Protein 3VKW (pdb70)

CATH classification: 3.30.450.420 (+2 more: 3.40.50.300, 3.40.50.300)

Solvent-accessible surface area: 21209 Å² total; per-residue (Å²): 140,24,76,33,34,127,100,0,71,73,16,62,2,84,58,11,50,51,156,134,34,75,103,54,131,32,88,42,91,53,38,11,38,0,1,29,0,15,12,29,6,13,17,12,22,7,6,49,5,0,19,80,0,20,124,29,3,124,119,67,96,62,42,90,66,154,95,142,51,154,39,0,0,5,36,17,104,58,77,150,83,39,0,69,9,80,32,172,98,4,22,3,0,0,0,3,13,104,74,123,119,35,42,0,0,32,16,118,51,124,99,207,21,4,80,40,67,149,76,16,73,9,0,0,0,15,63,95,0,51,89,86,20,34,0,2,27,0,41,7,0,22,138,51,42,157,134,41,78,12,122,45,24,121,11,84,8,3,13,4,12,5,2,2,16,25,24,53,20,113,33,0,26,80,78,16,59,39,169,92,1,0,0,0,0,42,30,201,152,30,1,74,93,4,34,146,110,22,24,87,94,56,124,117,53,3,54,154,112,15,0,51,13,4,53,32,8,1,34,62,42,25,175,64,85,154,72,130,31,103,52,0,0,0,3,42,1,30,53,25,4,4,0,3,2,9,2,0,6,34,4,0,77,7,68,25,0,23,0,1,6,13,78,48,22,7,76,59,60,44,180,27,134,47,13,53,36,45,66,107,6,43,119,28,71,38,89,72,82,71,73,63,47,45,0,100,32,0,0,2,1,0,0,30,12,0,40,106,51,15,165,55,141,0,47,0,52,26,73,47,70,105,11,12,40,40,45,113,20,98,14,21,95,62,10,39,52,140,80,58,96,20,133,52,22,11,0,0,7,34,102,77,7,32,120,32,0,78,88,81,49,10,77,94,4,62,5,0,57,82,5,24,43,86,69,47,59,31,3,2,0,0,11,18,34,89,84,132,22,108,52,10,31,139,95,9,48,22,0,0,0,0,0,0,2,0,46,109,35,2,69,0,19,0,25,43,87,9,53,0,1,41,7,0,121,81,6,74,206,22,58,69,145,85,1,57,111,21,95,105

Foldseek 3Di:
DDQDLVVQAQAFLVVLADDLVLPDDDDDDLLFRLLLQQLVLLSLLSNVQSVVLLCQCPVDVDDADDDEDQKWKAFVVVRDTSHHHPDFDFQWWWWQFQVGTIGIHRWDFDDPTTDDDDRTGMTMGGNSRSDCLSVLLSSLSVVQDDVSTHDFDPAAEEEAAEAFQLCQLVVCLVPDDLVFAAEEEADPVVLVVSQCVSCVVVDRSDDCVRGHYLSVCRRCQPVDDQDAGAEYEYELQQQDRLSSVRVVCVSNNYNYYYYYDHPLADGHDSPRPSRDCDPSRSDRDGDYYHYRQEHAADALLLQVLVCVVDPDAHFYAAPHFAAEEEDEDQALVVDACPVDNFPWAEEEQDPVNQVSHVVRVDPNYYYLVVQQVAAIAEYEYEAHDADDDVQQASSHSSLSSQNRRHRHHYYYYYNDDHNSNVSRVVSVVPDSVSSVVRHD

Structure (mmCIF, N/CA/C/O backbone):
data_3VKW
#
_entry.id   3VKW
#
_cell.length_a   85.441
_cell.length_b   128.817
_cell.length_c   40.742
_cell.angle_alpha   90.00
_cell.angle_beta   90.00
_cell.angle_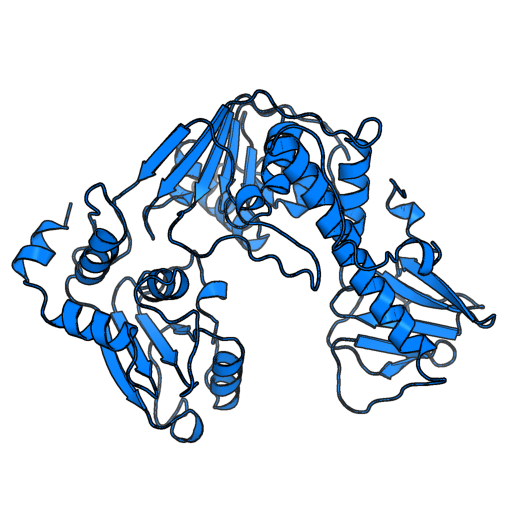gamma   90.00
#
_symmetry.space_group_name_H-M   'P 21 21 21'
#
loop_
_entity.id
_entity.type
_entity.pdbx_description
1 polymer 'Replicase large subunit'
2 non-polymer 'SULFATE ION'
3 water water
#
loop_
_atom_site.group_PDB
_atom_site.id
_atom_site.type_symbol
_atom_site.label_atom_id
_atom_site.label_alt_id
_atom_site.label_comp_id
_atom_site.label_asym_id
_atom_site.label_entity_id
_atom_site.label_seq_id
_atom_site.pdbx_PDB_ins_code
_atom_site.Cartn_x
_atom_site.Cartn_y
_atom_site.Cartn_z
_atom_site.occupancy
_atom_site.B_iso_or_equiv
_atom_site.auth_seq_id
_atom_site.auth_comp_id
_atom_site.auth_asym_id
_atom_site.auth_atom_id
_atom_site.pdbx_PDB_model_num
ATOM 1 N N . GLU A 1 7 ? 3.222 4.345 -4.399 1.00 43.64 672 GLU A N 1
ATOM 2 C CA . GLU A 1 7 ? 2.886 2.964 -3.948 1.00 43.77 672 GLU A CA 1
ATOM 3 C C . GLU A 1 7 ? 3.600 2.629 -2.636 1.00 43.62 672 GLU A C 1
ATOM 4 O O . GLU A 1 7 ? 4.656 3.189 -2.330 1.00 43.21 672 GLU A O 1
ATOM 10 N N . ILE A 1 8 ? 3.016 1.714 -1.865 1.00 42.70 673 ILE A N 1
ATOM 11 C CA . ILE A 1 8 ? 3.588 1.298 -0.587 1.00 41.86 673 ILE A CA 1
ATOM 12 C C . ILE A 1 8 ? 5.009 0.767 -0.761 1.00 41.08 673 ILE A C 1
ATOM 13 O O . ILE A 1 8 ? 5.270 -0.059 -1.639 1.00 40.64 673 ILE A O 1
ATOM 18 N N . GLU A 1 9 ? 5.923 1.239 0.083 1.00 40.36 674 GLU A N 1
ATOM 19 C CA . GLU A 1 9 ? 7.315 0.807 0.016 1.00 39.59 674 GLU A CA 1
ATOM 20 C C . GLU A 1 9 ? 7.853 0.290 1.349 1.00 38.53 674 GLU A C 1
ATOM 21 O O . GLU A 1 9 ? 9.059 0.318 1.602 1.00 37.10 674 GLU A O 1
ATOM 27 N N . SER A 1 10 ? 6.946 -0.183 2.198 1.00 37.71 675 SER A N 1
ATOM 28 C CA . SER A 1 10 ? 7.314 -0.737 3.495 1.00 37.12 675 SER A CA 1
ATOM 29 C C . SER A 1 10 ? 6.267 -1.781 3.854 1.00 35.71 675 SER A C 1
ATOM 30 O O . SER A 1 10 ? 5.072 -1.489 3.884 1.00 35.77 675 SER A O 1
ATOM 33 N N . LEU A 1 11 ? 6.725 -2.999 4.117 1.00 34.55 676 LEU A N 1
ATOM 34 C CA . LEU A 1 11 ? 5.842 -4.110 4.454 1.00 34.51 676 LEU A CA 1
ATOM 35 C C . LEU A 1 11 ? 4.795 -3.746 5.506 1.00 34.25 676 LEU A C 1
ATOM 36 O O . LEU A 1 11 ? 3.610 -4.021 5.331 1.00 34.41 676 LEU A O 1
ATOM 41 N N . GLU A 1 12 ? 5.236 -3.122 6.593 1.00 34.70 677 GLU A N 1
ATOM 42 C CA . GLU A 1 12 ? 4.336 -2.726 7.671 1.00 34.91 677 GLU A CA 1
ATOM 43 C C . GLU A 1 12 ? 3.194 -1.859 7.150 1.00 33.85 677 GLU A C 1
ATOM 44 O O . GLU A 1 12 ? 2.084 -1.892 7.681 1.00 34.10 677 GLU A O 1
ATOM 50 N N . GLN A 1 13 ? 3.466 -1.094 6.100 1.00 32.04 678 GLN A N 1
ATOM 51 C CA . GLN A 1 13 ? 2.462 -0.207 5.528 1.00 31.46 678 GLN A CA 1
ATOM 52 C C . GLN A 1 13 ? 1.311 -0.955 4.858 1.00 29.53 678 GLN A C 1
ATOM 53 O O . GLN A 1 13 ? 0.238 -0.392 4.649 1.00 29.90 678 GLN A O 1
ATOM 59 N N . PHE A 1 14 ? 1.530 -2.219 4.516 1.00 26.63 679 PHE A N 1
ATOM 60 C CA . PHE A 1 14 ? 0.478 -3.014 3.892 1.00 23.66 679 PHE A CA 1
ATOM 61 C C . PHE A 1 14 ? -0.609 -3.319 4.914 1.00 23.38 679 PHE A C 1
ATOM 62 O O . PHE A 1 14 ? -1.781 -3.468 4.563 1.00 23.21 679 PHE A O 1
ATOM 70 N N . HIS A 1 15 ? -0.216 -3.406 6.182 1.00 22.66 680 HIS A N 1
ATOM 71 C CA . HIS A 1 15 ? -1.167 -3.696 7.246 1.00 23.30 680 HIS A CA 1
ATOM 72 C C . HIS A 1 15 ? -2.209 -2.592 7.357 1.00 22.86 680 HIS A C 1
ATOM 73 O O . HIS A 1 15 ? -1.873 -1.413 7.485 1.00 21.44 680 HIS A O 1
ATOM 80 N N . MET A 1 16 ? -3.474 -2.994 7.309 1.00 21.89 681 MET A N 1
ATOM 81 C CA . MET A 1 16 ? -4.605 -2.081 7.389 1.00 22.72 681 MET A CA 1
ATOM 82 C C . MET A 1 16 ? -4.757 -1.163 6.187 1.00 22.43 681 MET A C 1
ATOM 83 O O . MET A 1 16 ? -5.512 -0.192 6.232 1.00 22.22 681 MET A O 1
ATOM 88 N N . ALA A 1 17 ? -4.040 -1.465 5.111 1.00 22.47 682 ALA A N 1
ATOM 89 C CA . ALA A 1 17 ? -4.160 -0.671 3.898 1.00 22.94 682 ALA A CA 1
ATOM 90 C C . ALA A 1 17 ? -5.531 -1.028 3.342 1.00 23.53 682 ALA A C 1
ATOM 91 O O . ALA A 1 17 ? -5.981 -2.163 3.490 1.00 23.08 682 ALA A O 1
ATOM 93 N N . THR A 1 18 ? -6.209 -0.071 2.722 1.00 23.24 683 THR A N 1
ATOM 94 C CA . THR A 1 18 ? -7.523 -0.360 2.167 1.00 22.58 683 THR A CA 1
ATOM 95 C C . THR A 1 18 ? -7.361 -1.382 1.052 1.00 21.17 683 THR A C 1
ATOM 96 O O . THR A 1 18 ? -6.450 -1.278 0.233 1.00 21.15 683 THR A O 1
ATOM 100 N N . ALA A 1 19 ? -8.239 -2.374 1.022 1.00 19.69 684 ALA A N 1
ATOM 101 C CA . ALA A 1 19 ? -8.170 -3.402 -0.005 1.00 20.45 684 ALA A CA 1
ATOM 102 C C . ALA A 1 19 ? -8.191 -2.790 -1.404 1.00 20.46 684 ALA A C 1
ATOM 103 O O . ALA A 1 19 ? -7.418 -3.186 -2.276 1.00 20.83 684 ALA A O 1
ATOM 105 N N . SER A 1 20 ? -9.067 -1.815 -1.617 1.00 20.79 685 SER A N 1
ATOM 106 C CA . SER A 1 20 ? -9.176 -1.185 -2.926 1.00 21.17 685 SER A CA 1
ATOM 107 C C . SER A 1 20 ? -7.881 -0.529 -3.403 1.00 20.64 685 SER A C 1
ATOM 108 O O . SER A 1 20 ? -7.624 -0.475 -4.603 1.00 21.84 685 SER A O 1
ATOM 111 N N . SER A 1 21 ? -7.063 -0.043 -2.475 1.00 20.54 686 SER A N 1
ATOM 112 C CA . SER A 1 21 ? -5.817 0.621 -2.860 1.00 22.77 686 SER A CA 1
ATOM 113 C C . SER A 1 21 ? -4.792 -0.326 -3.475 1.00 23.05 686 SER A C 1
ATOM 114 O O . SER A 1 21 ? -3.829 0.119 -4.094 1.00 22.67 686 SER A O 1
ATOM 117 N N . LEU A 1 22 ? -4.997 -1.629 -3.307 1.00 21.94 687 LEU A N 1
ATOM 118 C CA . LEU A 1 22 ? -4.069 -2.618 -3.850 1.00 21.53 687 LEU A CA 1
ATOM 119 C C . LEU A 1 22 ? -4.654 -3.324 -5.061 1.00 21.23 687 LEU A C 1
ATOM 120 O O . LEU A 1 22 ? -4.020 -4.194 -5.655 1.00 21.95 687 LEU A O 1
ATOM 125 N N . ILE A 1 23 ? -5.870 -2.945 -5.423 1.00 22.62 688 ILE A N 1
ATOM 126 C CA . ILE A 1 23 ? -6.539 -3.547 -6.563 1.00 24.24 688 ILE A CA 1
ATOM 127 C C . ILE A 1 23 ? -6.428 -2.653 -7.791 1.00 26.15 688 ILE A C 1
ATOM 128 O O . ILE A 1 23 ? -6.707 -1.454 -7.730 1.00 27.35 688 ILE A O 1
ATOM 133 N N . HIS A 1 24 ? -6.013 -3.241 -8.906 1.00 28.47 689 HIS A N 1
ATOM 134 C CA . HIS A 1 24 ? -5.879 -2.489 -10.140 1.00 31.14 689 HIS A CA 1
ATOM 135 C C . HIS A 1 24 ? -6.583 -3.160 -11.306 1.00 33.10 689 HIS A C 1
ATOM 136 O O . HIS A 1 24 ? -6.503 -4.374 -11.492 1.00 31.24 689 HIS A O 1
ATOM 143 N N . LYS A 1 25 ? -7.287 -2.344 -12.081 1.00 37.05 690 LYS A N 1
ATOM 144 C CA . LYS A 1 25 ? -8.024 -2.800 -13.250 1.00 40.95 690 LYS A CA 1
ATOM 145 C C . LYS A 1 25 ? -7.053 -3.503 -14.188 1.00 43.12 690 LYS A C 1
ATOM 146 O O . LYS A 1 25 ? -5.961 -2.995 -14.441 1.00 43.49 690 LYS A O 1
ATOM 152 N N . GLN A 1 26 ? -7.451 -4.669 -14.694 1.00 46.20 691 GLN A N 1
ATOM 153 C CA . GLN A 1 26 ? -6.611 -5.454 -15.598 1.00 49.48 691 GLN A CA 1
ATOM 154 C C . GLN A 1 26 ? -5.636 -4.587 -16.381 1.00 51.12 691 GLN A C 1
ATOM 155 O O . GLN A 1 26 ? -5.995 -3.976 -17.389 1.00 51.22 691 GLN A O 1
ATOM 161 N N . MET A 1 27 ? -4.398 -4.541 -15.900 1.00 52.67 692 MET A N 1
ATOM 162 C CA . MET A 1 27 ? -3.350 -3.749 -16.526 1.00 53.08 692 MET A CA 1
ATOM 163 C C . MET A 1 27 ? -2.862 -4.406 -17.813 1.00 53.45 692 MET A C 1
ATOM 164 O O . MET A 1 27 ? -1.663 -4.429 -18.089 1.00 53.83 692 MET A O 1
ATOM 169 N N . CYS A 1 28 ? -3.791 -4.947 -18.595 1.00 53.49 693 CYS A N 1
ATOM 170 C CA . CYS A 1 28 ? -3.438 -5.593 -19.853 1.00 53.41 693 CYS A CA 1
ATOM 171 C C . CYS A 1 28 ? -3.155 -4.526 -20.903 1.00 52.79 693 CYS A C 1
ATOM 172 O O . CYS A 1 28 ? -2.854 -4.835 -22.056 1.00 52.51 693 CYS A O 1
ATOM 175 N N . SER A 1 29 ? -3.254 -3.266 -20.490 1.00 51.55 694 SER A N 1
ATOM 176 C CA . SER A 1 29 ? -3.016 -2.141 -21.384 1.00 50.57 694 SER A CA 1
ATOM 177 C C . SER A 1 29 ? -1.870 -1.266 -20.885 1.00 48.86 694 SER A C 1
ATOM 178 O O . SER A 1 29 ? -1.991 -0.041 -20.836 1.00 49.24 694 SER A O 1
ATOM 181 N N . ILE A 1 30 ? -0.759 -1.896 -20.515 1.00 46.64 695 ILE A N 1
ATOM 182 C CA . ILE A 1 30 ? 0.401 -1.156 -20.030 1.00 43.24 695 ILE A CA 1
ATOM 183 C C . ILE A 1 30 ? 1.409 -0.908 -21.143 1.00 39.74 695 ILE A C 1
ATOM 184 O O . ILE A 1 30 ? 1.834 -1.834 -21.832 1.00 39.60 695 ILE A O 1
ATOM 189 N N . VAL A 1 31 ? 1.789 0.352 -21.308 1.00 36.63 696 VAL A N 1
ATOM 190 C CA . VAL A 1 31 ? 2.766 0.733 -22.315 1.00 33.43 696 VAL A CA 1
ATOM 191 C C . VAL A 1 31 ? 4.097 0.957 -21.602 1.00 30.53 696 VAL A C 1
ATOM 192 O O . VAL A 1 31 ? 4.162 1.689 -20.612 1.00 30.77 696 VAL A O 1
ATOM 196 N N . TYR A 1 32 ? 5.151 0.309 -22.090 1.00 25.93 697 TYR A N 1
ATOM 197 C CA . TYR A 1 32 ? 6.469 0.451 -21.484 1.00 22.37 697 TYR A CA 1
ATOM 198 C C . TYR A 1 32 ? 7.431 1.220 -22.372 1.00 20.53 697 TYR A C 1
ATOM 199 O O . TYR A 1 32 ? 7.360 1.138 -23.599 1.00 21.64 697 TYR A O 1
ATOM 208 N N . THR A 1 33 ? 8.337 1.955 -21.738 1.00 17.65 698 THR A N 1
ATOM 209 C CA . THR A 1 33 ? 9.345 2.726 -22.450 1.00 18.24 698 THR A CA 1
ATOM 210 C C . THR A 1 33 ? 10.728 2.360 -21.920 1.00 16.52 698 THR A C 1
ATOM 211 O O . THR A 1 33 ? 10.865 1.858 -20.800 1.00 17.16 698 THR A O 1
ATOM 215 N N . GLY A 1 34 ? 11.749 2.615 -22.730 1.00 15.04 699 GLY A N 1
ATOM 216 C CA . GLY A 1 34 ? 13.111 2.317 -22.330 1.00 12.75 699 GLY A CA 1
ATOM 217 C C . GLY A 1 34 ? 13.661 1.124 -23.089 1.00 13.64 699 GLY A C 1
ATOM 218 O O . GLY A 1 34 ? 12.947 0.525 -23.893 1.00 13.89 699 GLY A O 1
ATOM 219 N N . PRO A 1 35 ? 14.935 0.762 -22.872 1.00 11.50 700 PRO A N 1
ATOM 220 C CA . PRO A 1 35 ? 15.509 -0.387 -23.577 1.00 12.32 700 PRO A CA 1
ATOM 221 C C . PRO A 1 35 ? 14.865 -1.673 -23.067 1.00 11.88 700 PRO A C 1
ATOM 222 O O . PRO A 1 35 ? 14.197 -1.666 -22.030 1.00 9.54 700 PRO A O 1
ATOM 226 N N . LEU A 1 36 ? 15.067 -2.772 -23.789 1.00 11.54 701 LEU A N 1
ATOM 227 C CA . LEU A 1 36 ? 14.473 -4.048 -23.409 1.00 11.70 701 LEU A CA 1
ATOM 228 C C . LEU A 1 36 ? 14.629 -4.434 -21.933 1.00 11.44 701 LEU A C 1
ATOM 229 O O . LEU A 1 36 ? 13.639 -4.742 -21.266 1.00 11.06 701 LEU A O 1
ATOM 234 N N . LYS A 1 37 ? 15.855 -4.424 -21.414 1.00 9.42 702 LYS A N 1
ATOM 235 C CA . LYS A 1 37 ? 16.056 -4.803 -20.012 1.00 9.37 702 LYS A CA 1
ATOM 236 C C . LYS A 1 37 ? 15.231 -3.963 -19.045 1.00 9.52 702 LYS A C 1
ATOM 237 O O . LYS A 1 37 ? 14.724 -4.473 -18.045 1.00 9.15 702 LYS A O 1
ATOM 243 N N . VAL A 1 38 ? 15.114 -2.669 -19.326 1.00 8.05 703 VAL A N 1
ATOM 244 C CA . VAL A 1 38 ? 14.328 -1.798 -18.469 1.00 7.80 703 VAL A CA 1
ATOM 245 C C . VAL A 1 38 ? 12.845 -2.168 -18.588 1.00 8.71 703 VAL A C 1
ATOM 246 O O . VAL A 1 38 ? 12.135 -2.227 -17.589 1.00 8.57 703 VAL A O 1
ATOM 250 N N . GLN A 1 39 ? 12.378 -2.428 -19.806 1.00 7.54 704 GLN A N 1
ATOM 251 C CA . GLN A 1 39 ? 10.976 -2.789 -19.983 1.00 9.54 704 GLN A CA 1
ATOM 252 C C . GLN A 1 39 ? 10.665 -4.099 -19.272 1.00 9.89 704 GLN A C 1
ATOM 253 O O . GLN A 1 39 ? 9.589 -4.258 -18.702 1.00 10.78 704 GLN A O 1
ATOM 259 N N . GLN A 1 40 ? 11.612 -5.030 -19.297 1.00 9.70 705 GLN A N 1
ATOM 260 C CA . GLN A 1 40 ? 11.425 -6.318 -18.635 1.00 11.02 705 GLN A CA 1
ATOM 261 C C . GLN A 1 40 ? 11.366 -6.133 -17.118 1.00 11.04 705 GLN A C 1
ATOM 262 O O . GLN A 1 40 ? 10.553 -6.761 -16.436 1.00 10.10 705 GLN A O 1
ATOM 268 N N . MET A 1 41 ? 12.225 -5.266 -16.593 1.00 10.75 706 MET A N 1
ATOM 269 C CA . MET A 1 41 ? 12.241 -5.003 -15.156 1.00 10.09 706 MET A CA 1
ATOM 270 C C . MET A 1 41 ? 10.935 -4.325 -14.727 1.00 11.00 706 MET A C 1
ATOM 271 O O . MET A 1 41 ? 10.352 -4.672 -13.699 1.00 10.57 706 MET A O 1
ATOM 276 N N . LYS A 1 42 ? 10.469 -3.365 -15.519 1.00 9.92 707 LYS A N 1
ATOM 277 C CA . LYS A 1 42 ? 9.216 -2.681 -15.204 1.00 10.72 707 LYS A CA 1
ATOM 278 C C . LYS A 1 42 ? 8.061 -3.681 -15.214 1.00 11.54 707 LYS A C 1
ATOM 279 O O . LYS A 1 42 ? 7.190 -3.656 -14.339 1.00 12.37 707 LYS A O 1
ATOM 285 N N . ASN A 1 43 ? 8.066 -4.560 -16.213 1.00 10.54 708 ASN A N 1
ATOM 286 C CA . ASN A 1 43 ? 7.026 -5.572 -16.372 1.00 11.36 708 ASN A CA 1
ATOM 287 C C . ASN A 1 43 ? 7.029 -6.572 -15.217 1.00 11.68 708 ASN A C 1
ATOM 288 O O . ASN A 1 43 ? 5.974 -7.051 -14.798 1.00 11.60 708 ASN A O 1
ATOM 293 N N . PHE A 1 44 ? 8.213 -6.897 -14.709 1.00 10.45 709 PHE A N 1
ATOM 294 C CA . PHE A 1 44 ? 8.308 -7.833 -13.592 1.00 11.14 709 PHE A CA 1
ATOM 295 C C . PHE A 1 44 ? 7.617 -7.238 -12.374 1.00 10.87 709 PHE A C 1
ATOM 296 O O . PHE A 1 44 ? 6.856 -7.921 -11.686 1.00 9.99 709 PHE A O 1
ATOM 304 N N . ILE A 1 45 ? 7.892 -5.966 -12.099 1.00 10.92 710 ILE A N 1
ATOM 305 C CA . ILE A 1 45 ? 7.262 -5.288 -10.973 1.00 11.14 710 ILE A CA 1
ATOM 306 C C . ILE A 1 45 ? 5.752 -5.280 -11.197 1.00 12.69 710 ILE A C 1
ATOM 307 O O . ILE A 1 45 ? 4.977 -5.559 -10.275 1.00 13.61 710 ILE A O 1
ATOM 312 N N . ASP A 1 46 ? 5.332 -4.976 -12.422 1.00 11.10 711 ASP A N 1
ATOM 313 C CA . ASP A 1 46 ? 3.904 -4.953 -12.739 1.00 12.54 711 ASP A CA 1
ATOM 314 C C . ASP A 1 46 ? 3.264 -6.334 -12.587 1.00 12.84 711 ASP A C 1
ATOM 315 O O . ASP A 1 46 ? 2.084 -6.443 -12.243 1.00 9.18 711 ASP A O 1
ATOM 320 N N . SER A 1 47 ? 4.026 -7.389 -12.859 1.00 12.46 712 SER A N 1
ATOM 321 C CA . SER A 1 47 ? 3.476 -8.736 -12.728 1.00 14.28 712 SER A CA 1
ATOM 322 C C . SER A 1 47 ? 3.170 -8.997 -11.255 1.00 13.42 712 SER A C 1
ATOM 323 O O . SER A 1 47 ? 2.184 -9.657 -10.921 1.00 15.44 712 SER A O 1
ATOM 326 N N . LEU A 1 48 ? 4.018 -8.473 -10.374 1.00 13.43 713 LEU A N 1
ATOM 327 C CA . LEU A 1 48 ? 3.818 -8.645 -8.939 1.00 12.46 713 LEU A CA 1
ATOM 328 C C . LEU A 1 48 ? 2.617 -7.826 -8.470 1.00 12.94 713 LEU A C 1
ATOM 329 O O . LEU A 1 48 ? 1.827 -8.285 -7.641 1.00 13.01 713 LEU A O 1
ATOM 334 N N . VAL A 1 49 ? 2.476 -6.615 -8.999 1.00 10.92 714 VAL A N 1
ATOM 335 C CA . VAL A 1 49 ? 1.346 -5.765 -8.633 1.00 12.19 714 VAL A CA 1
ATOM 336 C C . VAL A 1 49 ? 0.042 -6.421 -9.073 1.00 12.96 714 VAL A C 1
ATOM 337 O O . VAL A 1 49 ? -0.956 -6.387 -8.352 1.00 13.37 714 VAL A O 1
ATOM 341 N N . ALA A 1 50 ? 0.059 -7.019 -10.262 1.00 12.96 715 ALA A N 1
ATOM 342 C CA . ALA A 1 50 ? -1.117 -7.684 -10.810 1.00 14.04 715 ALA A CA 1
ATOM 343 C C . ALA A 1 50 ? -1.454 -8.912 -9.978 1.00 14.50 715 ALA A C 1
ATOM 344 O O . ALA A 1 50 ? -2.622 -9.177 -9.689 1.00 14.23 715 ALA A O 1
ATOM 346 N N . SER A 1 51 ? -0.420 -9.658 -9.600 1.00 14.20 716 SER A N 1
ATOM 347 C CA . SER A 1 51 ? -0.589 -10.861 -8.793 1.00 15.00 716 SER A CA 1
ATOM 348 C C . SER A 1 51 ? -1.230 -10.514 -7.453 1.00 13.58 716 SER A C 1
ATOM 349 O O . SER A 1 51 ? -2.197 -11.155 -7.032 1.00 14.08 716 SER A O 1
ATOM 352 N N . LEU A 1 52 ? -0.697 -9.493 -6.789 1.00 10.97 717 LEU A N 1
ATOM 353 C CA . LEU A 1 52 ? -1.235 -9.066 -5.503 1.00 12.05 717 LEU A CA 1
ATOM 354 C C . LEU A 1 52 ? -2.652 -8.525 -5.676 1.00 11.66 717 LEU A C 1
ATOM 355 O O . LEU A 1 52 ? -3.526 -8.765 -4.837 1.00 10.65 717 LEU A O 1
ATOM 360 N N . SER A 1 53 ? -2.876 -7.795 -6.766 1.00 11.95 718 SER A N 1
ATOM 361 C CA . SER A 1 53 ? -4.192 -7.230 -7.038 1.00 11.97 718 SER A CA 1
ATOM 362 C C . SER A 1 53 ? -5.246 -8.322 -7.159 1.00 12.18 718 SER A C 1
ATOM 363 O O . SER A 1 53 ? -6.341 -8.199 -6.613 1.00 12.25 718 SER A O 1
ATOM 366 N N . ALA A 1 54 ? -4.916 -9.391 -7.875 1.00 12.34 719 ALA A N 1
ATOM 367 C CA . ALA A 1 54 ? -5.859 -10.491 -8.058 1.00 14.02 719 ALA A CA 1
ATOM 368 C C . ALA A 1 54 ? -6.174 -11.179 -6.733 1.00 12.64 719 ALA A C 1
ATOM 369 O O . ALA A 1 54 ? -7.329 -11.506 -6.454 1.00 13.01 719 ALA A O 1
ATOM 371 N N . ALA A 1 55 ? -5.149 -11.394 -5.914 1.00 12.58 720 ALA A N 1
ATOM 372 C CA . ALA A 1 55 ? -5.336 -12.046 -4.619 1.00 12.80 720 ALA A CA 1
ATOM 373 C C . ALA A 1 55 ? -6.238 -11.210 -3.708 1.00 13.28 720 ALA A C 1
ATOM 374 O O . ALA A 1 55 ? -7.179 -11.734 -3.102 1.00 13.85 720 ALA A O 1
ATOM 376 N N . VAL A 1 56 ? -5.955 -9.914 -3.614 1.00 11.10 721 VAL A N 1
ATOM 377 C CA . VAL A 1 56 ? -6.753 -9.027 -2.775 1.00 10.86 721 VAL A CA 1
ATOM 378 C C . VAL A 1 56 ? -8.175 -8.921 -3.323 1.00 11.65 721 VAL A C 1
ATOM 379 O O . VAL A 1 56 ? -9.148 -8.987 -2.568 1.00 11.12 721 VAL A O 1
ATOM 383 N N . SER A 1 57 ? -8.289 -8.758 -4.639 1.00 11.38 722 SER A N 1
ATOM 384 C CA . SER A 1 57 ? -9.592 -8.638 -5.285 1.00 13.92 722 SER A CA 1
ATOM 385 C C . SER A 1 57 ? -10.486 -9.848 -5.033 1.00 14.79 722 SER A C 1
ATOM 386 O O . SER A 1 57 ? -11.676 -9.697 -4.765 1.00 14.76 722 SER A O 1
ATOM 389 N N . ASN A 1 58 ? -9.922 -11.050 -5.121 1.00 14.30 723 ASN A N 1
ATOM 390 C CA . ASN A 1 58 ? -10.712 -12.253 -4.889 1.00 14.18 723 ASN A CA 1
ATOM 391 C C . ASN A 1 58 ? -11.171 -12.374 -3.440 1.00 13.58 723 ASN A C 1
ATOM 392 O O . ASN A 1 58 ? -12.265 -12.869 -3.171 1.00 13.24 723 ASN A O 1
ATOM 397 N N . LEU A 1 59 ? -10.342 -11.920 -2.506 1.00 12.96 724 LEU A N 1
ATOM 398 C CA . LEU A 1 59 ? -10.710 -11.986 -1.098 1.00 11.18 724 LEU A CA 1
ATOM 399 C C . LEU A 1 59 ? -11.853 -11.014 -0.820 1.00 12.59 724 LEU A C 1
ATOM 400 O O . LEU A 1 59 ? -12.765 -11.321 -0.054 1.00 13.34 724 LEU A O 1
ATOM 405 N N . VAL A 1 60 ? -11.809 -9.847 -1.454 1.00 12.78 725 VAL A N 1
ATOM 406 C CA . VAL A 1 60 ? -12.865 -8.859 -1.286 1.00 13.95 725 VAL A CA 1
ATOM 407 C C . VAL A 1 60 ? -14.173 -9.402 -1.867 1.00 15.01 725 VAL A C 1
ATOM 408 O O . VAL A 1 60 ? -15.231 -9.280 -1.251 1.00 14.29 725 VAL A O 1
ATOM 412 N N . LYS A 1 61 ? -14.090 -10.006 -3.049 1.00 15.08 726 LYS A N 1
ATOM 413 C CA . LYS A 1 61 ? -15.261 -10.572 -3.718 1.00 15.85 726 LYS A CA 1
ATOM 414 C C . LYS A 1 61 ? -15.929 -11.652 -2.878 1.00 15.71 726 LYS A C 1
ATOM 415 O O . LYS A 1 61 ? -17.157 -11.743 -2.827 1.00 14.55 726 LYS A O 1
ATOM 421 N N . ILE A 1 62 ? -15.117 -12.479 -2.233 1.00 15.74 727 ILE A N 1
ATOM 422 C CA . ILE A 1 62 ? -15.639 -13.541 -1.379 1.00 16.47 727 ILE A CA 1
ATOM 423 C C . ILE A 1 62 ? -16.571 -12.941 -0.329 1.00 15.78 727 ILE A C 1
ATOM 424 O O . ILE A 1 62 ? -17.658 -13.459 -0.071 1.00 15.44 727 ILE A O 1
ATOM 429 N N . LEU A 1 63 ? -16.139 -11.835 0.266 1.00 14.21 728 LEU A N 1
ATOM 430 C CA . LEU A 1 63 ? -16.917 -11.172 1.309 1.00 13.83 728 LEU A CA 1
ATOM 431 C C . LEU A 1 63 ? -18.039 -10.261 0.814 1.00 15.31 728 LEU A C 1
ATOM 432 O O . LEU A 1 63 ? -19.092 -10.177 1.444 1.00 15.34 728 LEU A O 1
ATOM 437 N N . LYS A 1 64 ? -17.821 -9.590 -0.312 1.00 15.59 729 LYS A N 1
ATOM 438 C CA . LYS A 1 64 ? -18.805 -8.645 -0.825 1.00 16.93 729 LYS A CA 1
ATOM 439 C C . LYS A 1 64 ? -19.837 -9.099 -1.849 1.00 18.00 729 LYS A C 1
ATOM 440 O O . LYS A 1 64 ? -20.923 -8.523 -1.911 1.00 15.67 729 LYS A O 1
ATOM 446 N N . ASP A 1 65 ? -19.529 -10.109 -2.657 1.00 18.10 730 ASP A N 1
ATOM 447 C CA . ASP A 1 65 ? -20.499 -10.517 -3.669 1.00 19.56 730 ASP A CA 1
ATOM 448 C C . ASP A 1 65 ? -21.824 -10.995 -3.095 1.00 18.59 730 ASP A C 1
ATOM 449 O O . ASP A 1 65 ? -22.863 -10.856 -3.736 1.00 19.56 730 ASP A O 1
ATOM 454 N N . THR A 1 66 ? -21.785 -11.571 -1.900 1.00 17.66 731 THR A N 1
ATOM 455 C CA . THR A 1 66 ? -22.992 -12.050 -1.238 1.00 18.13 731 THR A CA 1
ATOM 456 C C . THR A 1 66 ? -22.923 -11.666 0.236 1.00 18.98 731 THR A C 1
ATOM 457 O O . THR A 1 66 ? -21.836 -11.527 0.791 1.00 19.73 731 THR A O 1
ATOM 461 N N . ALA A 1 67 ? -24.083 -11.492 0.861 1.00 18.98 732 ALA A N 1
ATOM 462 C CA . ALA A 1 67 ? -24.150 -11.111 2.271 1.00 18.53 732 ALA A CA 1
ATOM 463 C C . ALA A 1 67 ? -23.337 -12.054 3.151 1.00 18.71 732 ALA A C 1
ATOM 464 O O . ALA A 1 67 ? -22.633 -11.626 4.069 1.00 18.18 732 ALA A O 1
ATOM 466 N N . ALA A 1 68 ? -23.442 -13.344 2.873 1.00 17.55 733 ALA A N 1
ATOM 467 C CA . ALA A 1 68 ? -22.709 -14.337 3.639 1.00 16.80 733 ALA A CA 1
ATOM 468 C C . ALA A 1 68 ? -22.367 -15.502 2.732 1.00 17.28 733 ALA A C 1
ATOM 469 O O . ALA A 1 68 ? -22.925 -15.632 1.643 1.00 18.01 733 ALA A O 1
ATOM 471 N N . ILE A 1 69 ? -21.437 -16.337 3.176 1.00 15.51 734 ILE A N 1
ATOM 472 C CA . ILE A 1 69 ? -21.042 -17.507 2.411 1.00 14.64 734 ILE A CA 1
ATOM 473 C C . ILE A 1 69 ? -20.648 -18.602 3.395 1.00 14.91 734 ILE A C 1
ATOM 474 O O . ILE A 1 69 ? -19.844 -18.380 4.298 1.00 15.06 734 ILE A O 1
ATOM 479 N N . ASP A 1 70 ? -21.255 -19.773 3.231 1.00 15.80 735 ASP A N 1
ATOM 480 C CA . ASP A 1 70 ? -20.998 -20.919 4.098 1.00 17.06 735 ASP A CA 1
ATOM 481 C C . ASP A 1 70 ? -20.901 -22.175 3.248 1.00 16.99 735 ASP A C 1
ATOM 482 O O . ASP A 1 70 ? -21.791 -22.452 2.446 1.00 19.32 735 ASP A O 1
ATOM 487 N N . LEU A 1 71 ? -19.834 -22.944 3.432 1.00 17.13 736 LEU A N 1
ATOM 488 C CA . LEU A 1 71 ? -19.654 -24.165 2.654 1.00 17.71 736 LEU A CA 1
ATOM 489 C C . LEU A 1 71 ? -19.246 -25.333 3.545 1.00 17.44 736 LEU A C 1
ATOM 490 O O . LEU A 1 71 ? -18.565 -25.150 4.553 1.00 17.85 736 LEU A O 1
ATOM 495 N N . GLU A 1 72 ? -19.666 -26.535 3.165 1.00 18.52 737 GLU A N 1
ATOM 496 C CA . GLU A 1 72 ? -19.367 -27.736 3.944 1.00 20.90 737 GLU A CA 1
ATOM 497 C C . GLU A 1 72 ? -18.067 -28.435 3.556 1.00 19.27 737 GLU A C 1
ATOM 498 O O . GLU A 1 72 ? -17.462 -29.138 4.369 1.00 17.68 737 GLU A O 1
ATOM 504 N N . THR A 1 73 ? -17.644 -28.252 2.313 1.00 17.43 738 THR A N 1
ATOM 505 C CA . THR A 1 73 ? -16.418 -28.878 1.845 1.00 17.15 738 THR A CA 1
ATOM 506 C C . THR A 1 73 ? -15.250 -27.901 1.926 1.00 18.47 738 THR A C 1
ATOM 507 O O . THR A 1 73 ? -15.419 -26.694 1.735 1.00 18.09 738 THR A O 1
ATOM 511 N N . ARG A 1 74 ? -14.067 -28.431 2.213 1.00 19.26 739 ARG A N 1
ATOM 512 C CA . ARG A 1 74 ? -12.868 -27.613 2.326 1.00 21.26 739 ARG A CA 1
ATOM 513 C C . ARG A 1 74 ? -12.551 -26.947 0.987 1.00 21.44 739 ARG A C 1
ATOM 514 O O . ARG A 1 74 ? -12.701 -27.557 -0.072 1.00 20.65 739 ARG A O 1
ATOM 522 N N . GLN A 1 75 ? -12.118 -25.690 1.049 1.00 20.66 740 GLN A N 1
ATOM 523 C CA . GLN A 1 75 ? -11.799 -24.911 -0.144 1.00 20.21 740 GLN A CA 1
ATOM 524 C C . GLN A 1 75 ? -10.384 -24.340 -0.060 1.00 20.40 740 GLN A C 1
ATOM 525 O O . GLN A 1 75 ? -9.699 -24.492 0.951 1.00 19.83 740 GLN A O 1
ATOM 531 N N . LYS A 1 76 ? -9.956 -23.675 -1.128 1.00 20.98 741 LYS A N 1
ATOM 532 C CA . LYS A 1 76 ? -8.634 -23.059 -1.153 1.00 22.95 741 LYS A CA 1
ATOM 533 C C . LYS A 1 76 ? -8.713 -21.751 -0.379 1.00 21.73 741 LYS A C 1
ATOM 534 O O . LYS A 1 76 ? -7.695 -21.198 0.043 1.00 24.21 741 LYS A O 1
ATOM 540 N N . PHE A 1 77 ? -9.932 -21.252 -0.202 1.00 20.21 742 PHE A N 1
ATOM 541 C CA . PHE A 1 77 ? -10.130 -20.016 0.538 1.00 17.88 742 PHE A CA 1
ATOM 542 C C . PHE A 1 77 ? -10.864 -20.303 1.837 1.00 17.92 742 PHE A C 1
ATOM 543 O O . PHE A 1 77 ? -11.466 -21.365 2.004 1.00 15.17 742 PHE A O 1
ATOM 551 N N . GLY A 1 78 ? -10.803 -19.350 2.757 1.00 16.99 743 GLY A N 1
ATOM 552 C CA . GLY A 1 78 ? -11.468 -19.516 4.029 1.00 15.80 743 GLY A CA 1
ATOM 553 C C . GLY A 1 78 ? -12.100 -18.219 4.486 1.00 15.60 743 GLY A C 1
ATOM 554 O O . GLY A 1 78 ? -11.621 -17.133 4.166 1.00 13.17 743 GLY A O 1
ATOM 555 N N . VAL A 1 79 ? -13.195 -18.336 5.225 1.00 14.43 744 VAL A N 1
ATOM 556 C CA . VAL A 1 79 ? -13.885 -17.172 5.751 1.00 14.16 744 VAL A CA 1
ATOM 557 C C . VAL A 1 79 ? -14.112 -17.433 7.232 1.00 14.94 744 VAL A C 1
ATOM 558 O O . VAL A 1 79 ? -14.762 -18.412 7.613 1.00 13.88 744 VAL A O 1
ATOM 562 N N . LEU A 1 80 ? -13.560 -16.551 8.056 1.00 14.72 745 LEU A N 1
ATOM 563 C CA . LEU A 1 80 ? -13.656 -16.666 9.505 1.00 15.71 745 LEU A CA 1
ATOM 564 C C . LEU A 1 80 ? -14.703 -15.743 10.115 1.00 16.73 745 LEU A C 1
ATOM 565 O O . LEU A 1 80 ? -14.703 -14.535 9.867 1.00 15.37 745 LEU A O 1
ATOM 570 N N . ASP A 1 81 ? -15.602 -16.314 10.909 1.00 16.61 746 ASP A N 1
ATOM 571 C CA . ASP A 1 81 ? -16.608 -15.511 11.588 1.00 17.80 746 ASP A CA 1
ATOM 572 C C . ASP A 1 81 ? -15.888 -15.018 12.840 1.00 17.88 746 ASP A C 1
ATOM 573 O O . ASP A 1 81 ? -15.484 -15.824 13.674 1.00 18.05 746 ASP A O 1
ATOM 578 N N . VAL A 1 82 ? -15.716 -13.705 12.970 1.00 17.88 747 VAL A N 1
ATOM 579 C CA . VAL A 1 82 ? -15.003 -13.160 14.122 1.00 18.64 747 VAL A CA 1
ATOM 580 C C . VAL A 1 82 ? -15.689 -13.390 15.467 1.00 19.52 747 VAL A C 1
ATOM 581 O O . VAL A 1 82 ? -15.049 -13.813 16.431 1.00 20.25 747 VAL A O 1
ATOM 585 N N . ALA A 1 83 ? -16.987 -13.121 15.530 1.00 19.81 748 ALA A N 1
ATOM 586 C CA . ALA A 1 83 ? -17.732 -13.285 16.773 1.00 19.99 748 ALA A CA 1
ATOM 587 C C . ALA A 1 83 ? -17.539 -14.648 17.434 1.00 20.51 748 ALA A C 1
ATOM 588 O O . ALA A 1 83 ? -17.377 -14.735 18.651 1.00 20.42 748 ALA A O 1
ATOM 590 N N . SER A 1 84 ? -17.557 -15.708 16.634 1.00 19.55 749 SER A N 1
ATOM 591 C CA . SER A 1 84 ? -17.409 -17.065 17.155 1.00 19.85 749 SER A CA 1
ATOM 592 C C . SER A 1 84 ? -16.021 -17.649 16.930 1.00 20.95 749 SER A C 1
ATOM 593 O O . SER A 1 84 ? -15.638 -18.627 17.573 1.00 20.30 749 SER A O 1
ATOM 596 N N . LYS A 1 85 ? -15.278 -17.051 16.007 1.00 21.00 750 LYS A N 1
ATOM 597 C CA . LYS A 1 85 ? -13.945 -17.529 15.664 1.00 21.77 750 LYS A CA 1
ATOM 598 C C . LYS A 1 85 ? -14.018 -18.913 15.014 1.00 21.12 750 LYS A C 1
ATOM 599 O O . LYS A 1 85 ? -13.145 -19.752 15.225 1.00 20.59 750 LYS A O 1
ATOM 605 N N . ARG A 1 86 ? -15.069 -19.143 14.231 1.00 19.69 751 ARG A N 1
ATOM 606 C CA . ARG A 1 86 ? -15.249 -20.413 13.523 1.00 19.69 751 ARG A CA 1
ATOM 607 C C . ARG A 1 86 ? -15.157 -20.171 12.013 1.00 18.00 751 ARG A C 1
ATOM 608 O O . ARG A 1 86 ? -15.558 -19.115 11.526 1.00 16.08 751 ARG A O 1
ATOM 616 N N . TRP A 1 87 ? -14.635 -21.147 11.274 1.00 17.09 752 TRP A N 1
ATOM 617 C CA . TRP A 1 87 ? -14.515 -21.012 9.824 1.00 17.84 752 TRP A CA 1
ATOM 618 C C . TRP A 1 87 ? -15.823 -21.360 9.121 1.00 17.77 752 TRP A C 1
ATOM 619 O O . TRP A 1 87 ? -16.241 -22.517 9.130 1.00 16.35 752 TRP A O 1
ATOM 630 N N . LEU A 1 88 ? -16.469 -20.360 8.523 1.00 16.18 753 LEU A N 1
ATOM 631 C CA . LEU A 1 88 ? -17.726 -20.580 7.806 1.00 16.76 753 LEU A CA 1
ATOM 632 C C . LEU A 1 88 ? -17.408 -21.281 6.495 1.00 16.01 753 LEU A C 1
ATOM 633 O O . LEU A 1 88 ? -18.235 -22.002 5.943 1.00 15.63 753 LEU A O 1
ATOM 638 N N . VAL A 1 89 ? -16.204 -21.028 5.994 1.00 14.89 754 VAL A N 1
ATOM 639 C CA . VAL A 1 89 ? -15.693 -21.676 4.796 1.00 14.43 754 VAL A CA 1
ATOM 640 C C . VAL A 1 89 ? -14.310 -22.131 5.254 1.00 14.41 754 VAL A C 1
ATOM 641 O O . VAL A 1 89 ? -13.463 -21.310 5.601 1.00 14.91 754 VAL A O 1
ATOM 645 N N . LYS A 1 90 ? -14.101 -23.442 5.275 1.00 14.76 755 LYS A N 1
ATOM 646 C CA . LYS A 1 90 ? -12.851 -24.031 5.744 1.00 16.23 755 LYS A CA 1
ATOM 647 C C . LYS A 1 90 ? -11.735 -24.047 4.704 1.00 17.37 755 LYS A C 1
ATOM 648 O O . LYS A 1 90 ? -11.892 -24.606 3.619 1.00 16.70 755 LYS A O 1
ATOM 654 N N . PRO A 1 91 ? -10.587 -23.427 5.029 1.00 18.81 756 PRO A N 1
ATOM 655 C CA . PRO A 1 91 ? -9.430 -23.362 4.130 1.00 20.28 756 PRO A CA 1
ATOM 656 C C . PRO A 1 91 ? -8.530 -24.591 4.224 1.00 21.82 756 PRO A C 1
ATOM 657 O O . PRO A 1 91 ? -8.473 -25.249 5.261 1.00 20.82 756 PRO A O 1
ATOM 661 N N . SER A 1 92 ? -7.823 -24.878 3.134 1.00 25.33 757 SER A N 1
ATOM 662 C CA . SER A 1 92 ? -6.912 -26.020 3.063 1.00 27.92 757 SER A CA 1
ATOM 663 C C . SER A 1 92 ? -5.554 -25.732 3.695 1.00 28.63 757 SER A C 1
ATOM 664 O O . SER A 1 92 ? -4.748 -26.643 3.883 1.00 29.53 757 SER A O 1
ATOM 667 N N . ALA A 1 93 ? -5.296 -24.469 4.015 1.00 27.51 758 ALA A N 1
ATOM 668 C CA . ALA A 1 93 ? -4.029 -24.093 4.624 1.00 28.72 758 ALA A CA 1
ATOM 669 C C . ALA A 1 93 ? -4.264 -23.449 5.984 1.00 30.32 758 ALA A C 1
ATOM 670 O O . ALA A 1 93 ? -5.392 -23.088 6.322 1.00 29.28 758 ALA A O 1
ATOM 672 N N . LYS A 1 94 ? -3.193 -23.307 6.759 1.00 31.40 759 LYS A N 1
ATOM 673 C CA . LYS A 1 94 ? -3.279 -22.718 8.091 1.00 33.84 759 LYS A CA 1
ATOM 674 C C . LYS A 1 94 ? -2.267 -21.587 8.268 1.00 32.99 759 LYS A C 1
ATOM 675 O O . LYS A 1 94 ? -1.327 -21.453 7.488 1.00 33.02 759 LYS A O 1
ATOM 681 N N . ASN A 1 95 ? -2.475 -20.784 9.306 1.00 32.25 760 ASN A N 1
ATOM 682 C CA . ASN A 1 95 ? -1.585 -19.679 9.646 1.00 32.49 760 ASN A CA 1
ATOM 683 C C . ASN A 1 95 ? -1.244 -18.744 8.491 1.00 30.10 760 ASN A C 1
ATOM 684 O O . ASN A 1 95 ? -0.085 -18.361 8.325 1.00 30.53 760 ASN A O 1
ATOM 689 N N . HIS A 1 96 ? -2.246 -18.373 7.701 1.00 26.84 761 HIS A N 1
ATOM 690 C CA . HIS A 1 96 ? -2.024 -17.473 6.571 1.00 23.65 761 HIS A CA 1
ATOM 691 C C . HIS A 1 96 ? -1.320 -16.203 7.037 1.00 22.12 761 HIS A C 1
ATOM 692 O O . HIS A 1 96 ? -1.640 -15.660 8.096 1.00 21.66 761 HIS A O 1
ATOM 699 N N . ALA A 1 97 ? -0.361 -15.729 6.244 1.00 20.07 762 ALA A N 1
ATOM 700 C CA . ALA A 1 97 ? 0.392 -14.526 6.590 1.00 18.71 762 ALA A CA 1
ATOM 701 C C . ALA A 1 97 ? -0.480 -13.276 6.553 1.00 17.39 762 ALA A C 1
ATOM 702 O O . ALA A 1 97 ? -0.245 -12.320 7.294 1.00 18.44 762 ALA A O 1
ATOM 704 N N . TRP A 1 98 ? -1.483 -13.279 5.682 1.00 16.33 763 TRP A N 1
ATOM 705 C CA . TRP A 1 98 ? -2.378 -12.135 5.570 1.00 15.53 763 TRP A CA 1
ATOM 706 C C . TRP A 1 98 ? -3.741 -12.530 5.022 1.00 15.04 763 TRP A C 1
ATOM 707 O O . TRP A 1 98 ? -3.964 -13.673 4.623 1.00 15.20 763 TRP A O 1
ATOM 718 N N . GLY A 1 99 ? -4.650 -11.565 5.015 1.00 15.39 764 GLY A N 1
ATOM 719 C CA . GLY A 1 99 ? -5.988 -11.795 4.511 1.00 14.89 764 GLY A CA 1
ATOM 720 C C . GLY A 1 99 ? -6.694 -10.460 4.437 1.00 15.56 764 GLY A C 1
ATOM 721 O O . GLY A 1 99 ? -6.085 -9.419 4.700 1.00 14.23 764 GLY A O 1
ATOM 722 N N . VAL A 1 100 ? -7.967 -10.479 4.062 1.00 14.51 765 VAL A N 1
ATOM 723 C CA . VAL A 1 100 ? -8.742 -9.252 3.985 1.00 14.02 765 VAL A CA 1
ATOM 724 C C . VAL A 1 100 ? -9.750 -9.261 5.121 1.00 14.97 765 VAL A C 1
ATOM 725 O O . VAL A 1 100 ? -10.441 -10.260 5.343 1.00 14.71 765 VAL A O 1
ATOM 729 N N . VAL A 1 101 ? -9.822 -8.146 5.839 1.00 14.86 766 VAL A N 1
ATOM 730 C CA . VAL A 1 101 ? -10.735 -8.016 6.963 1.00 15.47 766 VAL A CA 1
ATOM 731 C C . VAL A 1 101 ? -11.936 -7.145 6.641 1.00 15.64 766 VAL A C 1
ATOM 732 O O . VAL A 1 101 ? -11.814 -6.091 6.017 1.00 14.33 766 VAL A O 1
ATOM 736 N N . GLU A 1 102 ? -13.104 -7.606 7.071 1.00 15.52 767 GLU A N 1
ATOM 737 C CA . GLU A 1 102 ? -14.338 -6.863 6.886 1.00 16.84 767 GLU A CA 1
ATOM 738 C C . GLU A 1 102 ? -14.713 -6.325 8.263 1.00 17.81 767 GLU A C 1
ATOM 739 O O . GLU A 1 102 ? -14.922 -7.100 9.197 1.00 18.01 767 GLU A O 1
ATOM 745 N N . THR A 1 103 ? -14.772 -5.005 8.398 1.00 18.58 768 THR A N 1
ATOM 746 C CA . THR A 1 103 ? -15.125 -4.409 9.680 1.00 19.38 768 THR A CA 1
ATOM 747 C C . THR A 1 103 ? -16.641 -4.358 9.804 1.00 21.30 768 THR A C 1
ATOM 748 O O . THR A 1 103 ? -17.358 -4.597 8.834 1.00 20.75 768 THR A O 1
ATOM 752 N N . HIS A 1 104 ? -17.134 -4.056 10.998 1.00 23.05 769 HIS A N 1
ATOM 753 C CA . HIS A 1 104 ? -18.571 -3.980 11.194 1.00 24.45 769 HIS A CA 1
ATOM 754 C C . HIS A 1 104 ? -19.139 -2.853 10.350 1.00 25.63 769 HIS A C 1
ATOM 755 O O . HIS A 1 104 ? -20.269 -2.940 9.875 1.00 27.21 769 HIS A O 1
ATOM 762 N N . ALA A 1 105 ? -18.344 -1.805 10.152 1.00 25.41 770 ALA A N 1
ATOM 763 C CA . ALA A 1 105 ? -18.763 -0.662 9.347 1.00 25.98 770 ALA A CA 1
ATOM 764 C C . ALA A 1 105 ? -18.726 -1.053 7.875 1.00 26.73 770 ALA A C 1
ATOM 765 O O . ALA A 1 105 ? -19.020 -0.247 6.992 1.00 27.72 770 ALA A O 1
ATOM 767 N N . ARG A 1 106 ? -18.353 -2.305 7.630 1.00 26.46 771 ARG A N 1
ATOM 768 C CA . ARG A 1 106 ? -18.264 -2.861 6.289 1.00 26.69 771 ARG A CA 1
ATOM 769 C C . ARG A 1 106 ? -17.214 -2.196 5.412 1.00 26.20 771 ARG A C 1
ATOM 770 O O . ARG A 1 106 ? -17.478 -1.804 4.274 1.00 25.60 771 ARG A O 1
ATOM 778 N N . LYS A 1 107 ? -16.018 -2.062 5.968 1.00 24.91 772 LYS A N 1
ATOM 779 C CA . LYS A 1 107 ? -14.889 -1.499 5.247 1.00 24.22 772 LYS A CA 1
ATOM 780 C C . LYS A 1 107 ? -13.930 -2.675 5.102 1.00 22.67 772 LYS A C 1
ATOM 781 O O . LYS A 1 107 ? -13.858 -3.527 5.985 1.00 21.05 772 LYS A O 1
ATOM 787 N N . TYR A 1 108 ? -13.205 -2.725 3.992 1.00 20.80 773 TYR A N 1
ATOM 788 C CA . TYR A 1 108 ? -12.289 -3.828 3.742 1.00 20.02 773 TYR A CA 1
ATOM 789 C C . TYR A 1 108 ? -10.830 -3.396 3.694 1.00 20.22 773 TYR A C 1
ATOM 790 O O . TYR A 1 108 ? -10.433 -2.561 2.876 1.00 20.08 773 TYR A O 1
ATOM 799 N N . HIS A 1 109 ? -10.043 -3.983 4.589 1.00 18.27 774 HIS A N 1
ATOM 800 C CA . HIS A 1 109 ? -8.624 -3.681 4.711 1.00 18.86 774 HIS A CA 1
ATOM 801 C C . HIS A 1 109 ? -7.790 -4.951 4.656 1.00 19.05 774 HIS A C 1
ATOM 802 O O . HIS A 1 109 ? -8.244 -6.025 5.055 1.00 19.68 774 HIS A O 1
ATOM 809 N N . VAL A 1 110 ? -6.565 -4.826 4.164 1.00 17.68 775 VAL A N 1
ATOM 810 C CA . VAL A 1 110 ? -5.657 -5.961 4.125 1.00 16.62 775 VAL A CA 1
ATOM 811 C C . VAL A 1 110 ? -5.061 -5.996 5.523 1.00 18.07 775 VAL A C 1
ATOM 812 O O . VAL A 1 110 ? -4.804 -4.949 6.116 1.00 17.69 775 VAL A O 1
ATOM 816 N N . ALA A 1 111 ? -4.852 -7.188 6.062 1.00 16.82 776 ALA A N 1
ATOM 817 C CA . ALA A 1 111 ? -4.287 -7.289 7.394 1.00 18.23 776 ALA A CA 1
ATOM 818 C C . ALA A 1 111 ? -3.182 -8.319 7.478 1.00 18.98 776 ALA A C 1
ATOM 819 O O . ALA A 1 111 ? -3.334 -9.450 7.016 1.00 19.49 776 ALA A O 1
ATOM 821 N N . LEU A 1 112 ? -2.051 -7.913 8.042 1.00 21.52 777 LEU A N 1
ATOM 822 C CA . LEU A 1 112 ? -0.949 -8.837 8.241 1.00 23.44 777 LEU A CA 1
ATOM 823 C C . LEU A 1 112 ? -1.370 -9.498 9.547 1.00 24.13 777 LEU A C 1
ATOM 824 O O . LEU A 1 112 ? -1.359 -8.880 10.612 1.00 24.58 777 LEU A O 1
ATOM 829 N N . LEU A 1 113 ? -1.773 -10.755 9.439 1.00 24.73 778 LEU A N 1
ATOM 830 C CA . LEU A 1 113 ? -2.273 -11.511 10.572 1.00 26.23 778 LEU A CA 1
ATOM 831 C C . LEU A 1 113 ? -1.252 -12.053 11.560 1.00 30.07 778 LEU A C 1
ATOM 832 O O . LEU A 1 113 ? -0.294 -12.719 11.174 1.00 29.53 778 LEU A O 1
ATOM 837 N N . GLU A 1 114 ? -1.461 -11.750 12.840 1.00 35.14 779 GLU A N 1
ATOM 838 C CA . GLU A 1 114 ? -0.604 -12.286 13.888 1.00 41.72 779 GLU A CA 1
ATOM 839 C C . GLU A 1 114 ? -1.273 -13.634 14.075 1.00 45.88 779 GLU A C 1
ATOM 840 O O . GLU A 1 114 ? -2.190 -13.940 13.314 1.00 46.82 779 GLU A O 1
ATOM 846 N N . HIS A 1 115 ? -0.898 -14.455 15.049 1.00 49.93 780 HIS A N 1
ATOM 847 C CA . HIS A 1 115 ? -1.589 -15.733 15.028 1.00 54.01 780 HIS A CA 1
ATOM 848 C C . HIS A 1 115 ? -1.850 -16.680 16.183 1.00 55.90 780 HIS A C 1
ATOM 849 O O . HIS A 1 115 ? -2.583 -17.642 15.980 1.00 57.18 780 HIS A O 1
ATOM 856 N N . ASP A 1 116 ? -1.305 -16.486 17.376 1.00 57.60 781 ASP A N 1
ATOM 857 C CA . ASP A 1 116 ? -1.626 -17.503 18.365 1.00 58.57 781 ASP A CA 1
ATOM 858 C C . ASP A 1 116 ? -2.301 -17.139 19.672 1.00 58.14 781 ASP A C 1
ATOM 859 O O . ASP A 1 116 ? -1.887 -16.241 20.407 1.00 58.21 781 ASP A O 1
ATOM 864 N N . GLU A 1 117 ? -3.361 -17.904 19.920 1.00 57.51 782 GLU A N 1
ATOM 865 C CA . GLU A 1 117 ? -4.242 -17.842 21.083 1.00 56.96 782 GLU A CA 1
ATOM 866 C C . GLU A 1 117 ? -4.913 -19.197 20.978 1.00 55.73 782 GLU A C 1
ATOM 867 O O . GLU A 1 117 ? -4.517 -20.180 21.600 1.00 56.11 782 GLU A O 1
ATOM 873 N N . PHE A 1 118 ? -5.951 -19.201 20.157 1.00 54.17 783 PHE A N 1
ATOM 874 C CA . PHE A 1 118 ? -6.746 -20.369 19.854 1.00 52.52 783 PHE A CA 1
ATOM 875 C C . PHE A 1 118 ? -6.876 -20.219 18.335 1.00 50.00 783 PHE A C 1
ATOM 876 O O . PHE A 1 118 ? -7.604 -20.953 17.667 1.00 50.73 783 PHE A O 1
ATOM 884 N N . GLY A 1 119 ? -6.133 -19.243 17.810 1.00 46.62 784 GLY A N 1
ATOM 885 C CA . GLY A 1 119 ? -6.129 -18.950 16.385 1.00 41.78 784 GLY A CA 1
ATOM 886 C C . GLY A 1 119 ? -5.670 -17.529 16.083 1.00 38.48 784 GLY A C 1
ATOM 887 O O . GLY A 1 119 ? -4.797 -16.988 16.764 1.00 37.76 784 GLY A O 1
ATOM 888 N N . ILE A 1 120 ? -6.265 -16.919 15.064 1.00 34.58 785 ILE A N 1
ATOM 889 C CA . ILE A 1 120 ? -5.922 -15.556 14.664 1.00 30.84 785 ILE A CA 1
ATOM 890 C C . ILE A 1 120 ? -6.341 -14.510 15.698 1.00 29.78 785 ILE A C 1
ATOM 891 O O . ILE A 1 120 ? -7.419 -14.602 16.284 1.00 28.94 785 ILE A O 1
ATOM 896 N N . ILE A 1 121 ? -5.485 -13.518 15.921 1.00 27.33 786 ILE A N 1
ATOM 897 C CA . ILE A 1 121 ? -5.803 -12.455 16.866 1.00 28.56 786 ILE A CA 1
ATOM 898 C C . ILE A 1 121 ? -6.646 -11.430 16.118 1.00 28.16 786 ILE A C 1
ATOM 899 O O . ILE A 1 121 ? -6.210 -10.881 15.107 1.00 29.03 786 ILE A O 1
ATOM 904 N N . THR A 1 122 ? -7.848 -11.163 16.615 1.00 28.51 787 THR A N 1
ATOM 905 C CA . THR A 1 122 ? -8.734 -10.218 15.950 1.00 30.36 787 THR A CA 1
ATOM 906 C C . THR A 1 122 ? -8.990 -8.964 16.773 1.00 31.31 787 THR A C 1
ATOM 907 O O . THR A 1 122 ? -8.742 -8.935 17.977 1.00 31.90 787 THR A O 1
ATOM 911 N N . CYS A 1 123 ? -9.485 -7.926 16.105 1.00 32.07 788 CYS A N 1
ATOM 912 C CA . CYS A 1 123 ? -9.797 -6.661 16.758 1.00 34.13 788 CYS A CA 1
ATOM 913 C C . CYS A 1 123 ? -11.305 -6.553 16.975 1.00 34.46 788 CYS A C 1
ATOM 914 O O . CYS A 1 123 ? -12.084 -7.301 16.381 1.00 34.63 788 CYS A O 1
ATOM 917 N N . ASP A 1 124 ? -11.713 -5.615 17.823 1.00 34.25 789 ASP A N 1
ATOM 918 C CA . ASP A 1 124 ? -13.125 -5.429 18.137 1.00 34.64 789 ASP A CA 1
ATOM 919 C C . ASP A 1 124 ? -14.040 -5.092 16.963 1.00 32.97 789 ASP A C 1
ATOM 920 O O . ASP A 1 124 ? -15.170 -5.575 16.907 1.00 32.90 789 ASP A O 1
ATOM 925 N N . ASN A 1 125 ? -13.569 -4.273 16.029 1.00 30.62 790 ASN A N 1
ATOM 926 C CA . ASN A 1 125 ? -14.404 -3.898 14.892 1.00 30.14 790 ASN A CA 1
ATOM 927 C C . ASN A 1 125 ? -14.349 -4.869 13.715 1.00 27.85 790 ASN A C 1
ATOM 928 O O . ASN A 1 125 ? -14.874 -4.568 12.642 1.00 28.31 790 ASN A O 1
ATOM 933 N N . TRP A 1 126 ? -13.720 -6.026 13.912 1.00 24.70 791 TRP A N 1
ATOM 934 C CA . TRP A 1 126 ? -13.617 -7.033 12.853 1.00 22.31 791 TRP A CA 1
ATOM 935 C C . TRP A 1 126 ? -14.872 -7.901 12.813 1.00 21.16 791 TRP A C 1
ATOM 936 O O . TRP A 1 126 ? -15.310 -8.418 13.842 1.00 22.00 791 TRP A O 1
ATOM 947 N N . ARG A 1 127 ? -15.438 -8.063 11.621 1.00 19.68 792 ARG A N 1
ATOM 948 C CA . ARG A 1 127 ? -16.645 -8.865 11.436 1.00 17.78 792 ARG A CA 1
ATOM 949 C C . ARG A 1 127 ? -16.294 -10.222 10.824 1.00 17.38 792 ARG A C 1
ATOM 950 O O . ARG A 1 127 ? -16.733 -11.268 11.309 1.00 15.74 792 ARG A O 1
ATOM 958 N N . ARG A 1 128 ? -15.497 -10.198 9.759 1.00 15.20 793 ARG A N 1
ATOM 959 C CA . ARG A 1 128 ? -15.071 -11.421 9.089 1.00 15.12 793 ARG A CA 1
ATOM 960 C C . ARG A 1 128 ? -13.661 -11.267 8.532 1.00 14.11 793 ARG A C 1
ATOM 961 O O . ARG A 1 128 ? -13.196 -10.153 8.282 1.00 13.37 793 ARG A O 1
ATOM 969 N N . VAL A 1 129 ? -12.990 -12.398 8.348 1.00 13.28 794 VAL A N 1
ATOM 970 C CA . VAL A 1 129 ? -11.643 -12.420 7.797 1.00 14.78 794 VAL A CA 1
ATOM 971 C C . VAL A 1 129 ? -11.619 -13.441 6.667 1.00 13.54 794 VAL A C 1
ATOM 972 O O . VAL A 1 129 ? -12.056 -14.576 6.844 1.00 14.14 794 VAL A O 1
ATOM 976 N N . ALA A 1 130 ? -11.129 -13.031 5.502 1.00 13.25 795 ALA A N 1
ATOM 977 C CA . ALA A 1 130 ? -11.041 -13.936 4.363 1.00 12.64 795 ALA A CA 1
ATOM 978 C C . ALA A 1 130 ? -9.573 -14.216 4.057 1.00 14.18 795 ALA A C 1
ATOM 979 O O . ALA A 1 130 ? -8.738 -13.309 4.080 1.00 12.40 795 ALA A O 1
ATOM 981 N N . VAL A 1 131 ? -9.267 -15.478 3.780 1.00 13.07 796 VAL A N 1
ATOM 982 C CA . VAL A 1 131 ? -7.909 -15.894 3.452 1.00 13.14 796 VAL A CA 1
ATOM 983 C C . VAL A 1 131 ? -7.971 -16.853 2.265 1.00 14.34 796 VAL A C 1
ATOM 984 O O . VAL A 1 131 ? -9.042 -17.365 1.930 1.00 14.20 796 VAL A O 1
ATOM 988 N N . SER A 1 132 ? -6.830 -17.092 1.627 1.00 15.35 797 SER A N 1
ATOM 989 C CA . SER A 1 132 ? -6.787 -17.996 0.481 1.00 16.46 797 SER A CA 1
ATOM 990 C C . SER A 1 132 ? -5.384 -18.550 0.282 1.00 17.05 797 SER A C 1
ATOM 991 O O . SER A 1 132 ? -4.441 -18.143 0.963 1.00 18.45 797 SER A O 1
ATOM 994 N N . SER A 1 133 ? -5.251 -19.479 -0.657 1.00 18.17 798 SER A N 1
ATOM 995 C CA . SER A 1 133 ? -3.952 -20.068 -0.951 1.00 21.03 798 SER A CA 1
ATOM 996 C C . SER A 1 133 ? -3.003 -18.972 -1.444 1.00 21.09 798 SER A C 1
ATOM 997 O O . SER A 1 133 ? -1.782 -19.118 -1.379 1.00 22.42 798 SER A O 1
ATOM 1000 N N . GLU A 1 134 ? -3.571 -17.869 -1.928 1.00 21.33 799 GLU A N 1
ATOM 1001 C CA . GLU A 1 134 ? -2.764 -16.752 -2.414 1.00 22.53 799 GLU A CA 1
ATOM 1002 C C . GLU A 1 134 ? -2.325 -15.822 -1.289 1.00 20.88 799 GLU A C 1
ATOM 1003 O O . GLU A 1 134 ? -1.488 -14.944 -1.496 1.00 22.90 799 GLU A O 1
ATOM 1009 N N . SER A 1 135 ? -2.888 -16.003 -0.099 1.00 19.02 800 SER A N 1
ATOM 1010 C CA . SER A 1 135 ? -2.523 -15.149 1.024 1.00 17.32 800 SER A CA 1
ATOM 1011 C C . SER A 1 135 ? -1.791 -15.919 2.114 1.00 16.84 800 SER A C 1
ATOM 1012 O O . SER A 1 135 ? -1.671 -15.443 3.241 1.00 15.65 800 SER A O 1
ATOM 1015 N N . VAL A 1 136 ? -1.301 -17.109 1.778 1.00 17.69 801 VAL A N 1
ATOM 1016 C CA . VAL A 1 136 ? -0.562 -17.917 2.744 1.00 18.40 801 VAL A CA 1
ATOM 1017 C C . VAL A 1 136 ? 0.724 -17.185 3.135 1.00 18.27 801 VAL A C 1
ATOM 1018 O O . VAL A 1 136 ? 1.114 -17.175 4.304 1.00 16.71 801 VAL A O 1
ATOM 1022 N N . VAL A 1 137 ? 1.375 -16.573 2.151 1.00 17.78 802 VAL A N 1
ATOM 1023 C CA . VAL A 1 137 ? 2.601 -15.814 2.394 1.00 18.44 802 VAL A CA 1
ATOM 1024 C C . VAL A 1 137 ? 2.436 -14.410 1.816 1.00 18.52 802 VAL A C 1
ATOM 1025 O O . VAL A 1 137 ? 1.577 -14.187 0.963 1.00 18.58 802 VAL A O 1
ATOM 1029 N N . TYR A 1 138 ? 3.243 -13.464 2.287 1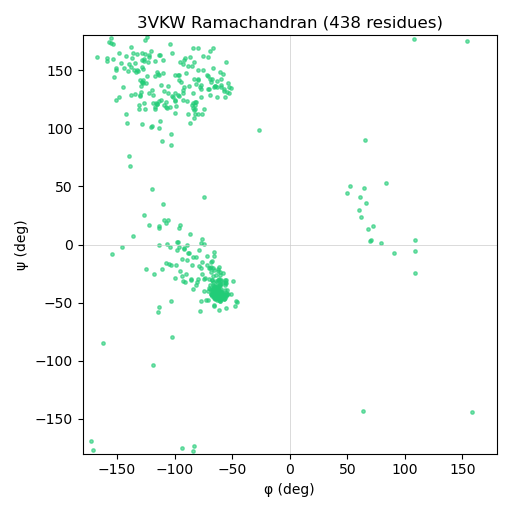.00 18.62 803 TYR A N 1
ATOM 1030 C CA . TYR A 1 138 ? 3.167 -12.097 1.781 1.00 18.00 803 TYR A CA 1
ATOM 1031 C C . TYR A 1 138 ? 4.402 -11.774 0.950 1.00 16.49 803 TYR A C 1
ATOM 1032 O O . TYR A 1 138 ? 4.884 -10.642 0.946 1.00 14.89 803 TYR A O 1
ATOM 1041 N N . SER A 1 139 ? 4.901 -12.783 0.242 1.00 15.90 804 SER A N 1
ATOM 1042 C CA . SER A 1 139 ? 6.089 -12.639 -0.591 1.00 16.08 804 SER A CA 1
ATOM 1043 C C . SER A 1 139 ? 5.975 -11.566 -1.669 1.00 15.67 804 SER A C 1
ATOM 1044 O O . SER A 1 139 ? 6.929 -10.829 -1.907 1.00 15.05 804 SER A O 1
ATOM 1047 N N . ASP A 1 140 ? 4.821 -11.478 -2.328 1.00 15.65 805 ASP A N 1
ATOM 1048 C CA . ASP A 1 140 ? 4.643 -10.461 -3.364 1.00 15.63 805 ASP A CA 1
ATOM 1049 C C . ASP A 1 140 ? 4.779 -9.072 -2.746 1.00 13.07 805 ASP A C 1
ATOM 1050 O O . ASP A 1 140 ? 5.385 -8.180 -3.336 1.00 11.25 805 ASP A O 1
ATOM 1055 N N . MET A 1 141 ? 4.211 -8.894 -1.556 1.00 12.47 806 MET A N 1
ATOM 1056 C CA . MET A 1 141 ? 4.282 -7.609 -0.867 1.00 11.48 806 MET A CA 1
ATOM 1057 C C . MET A 1 141 ? 5.734 -7.273 -0.515 1.00 11.21 806 MET A C 1
ATOM 1058 O O . MET A 1 141 ? 6.192 -6.155 -0.735 1.00 10.38 806 MET A O 1
ATOM 1063 N N . ALA A 1 142 ? 6.454 -8.247 0.028 1.00 11.32 807 ALA A N 1
ATOM 1064 C CA . ALA A 1 142 ? 7.850 -8.050 0.409 1.00 11.03 807 ALA A CA 1
ATOM 1065 C C . ALA A 1 142 ? 8.725 -7.729 -0.799 1.00 11.53 807 ALA A C 1
ATOM 1066 O O . ALA A 1 142 ? 9.587 -6.850 -0.731 1.00 13.18 807 ALA A O 1
ATOM 1068 N N . LYS A 1 143 ? 8.514 -8.445 -1.899 1.00 9.82 808 LYS A N 1
ATOM 1069 C CA . LYS A 1 143 ? 9.293 -8.204 -3.110 1.00 11.14 808 LYS A CA 1
ATOM 1070 C C . LYS A 1 143 ? 8.993 -6.813 -3.669 1.00 11.45 808 LYS A C 1
ATOM 1071 O O . LYS A 1 143 ? 9.905 -6.076 -4.041 1.00 9.98 808 LYS A O 1
ATOM 1077 N N . LEU A 1 144 ? 7.713 -6.459 -3.730 1.00 10.48 809 LEU A N 1
ATOM 1078 C CA . LEU A 1 144 ? 7.326 -5.151 -4.240 1.00 13.27 809 LEU A CA 1
ATOM 1079 C C . LEU A 1 144 ? 7.978 -4.015 -3.463 1.00 12.90 809 LEU A C 1
ATOM 1080 O O . LEU A 1 144 ? 8.529 -3.087 -4.057 1.00 13.14 809 LEU A O 1
ATOM 1085 N N . ARG A 1 145 ? 7.933 -4.083 -2.138 1.00 13.44 810 ARG A N 1
ATOM 1086 C CA . ARG A 1 145 ? 8.526 -3.017 -1.351 1.00 13.69 810 ARG A CA 1
ATOM 1087 C C . ARG A 1 145 ? 10.030 -2.937 -1.598 1.00 14.11 810 ARG A C 1
ATOM 1088 O O . ARG A 1 145 ? 10.59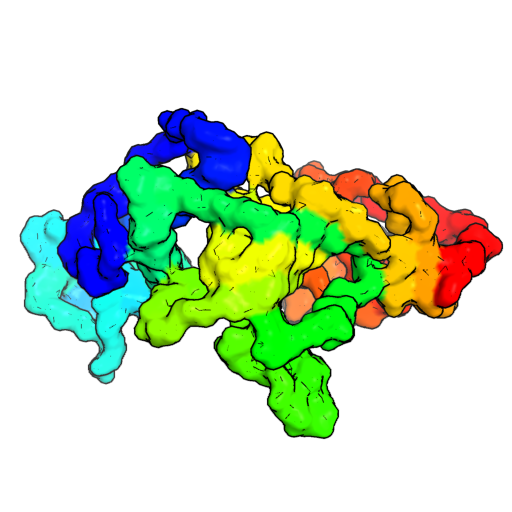5 -1.846 -1.642 1.00 11.96 810 ARG A O 1
ATOM 1096 N N . THR A 1 146 ? 10.678 -4.081 -1.793 1.00 11.58 811 THR A N 1
ATOM 1097 C CA . THR A 1 146 ? 12.113 -4.078 -2.073 1.00 11.78 811 THR A CA 1
ATOM 1098 C C . THR A 1 146 ? 12.396 -3.422 -3.424 1.00 11.55 811 THR A C 1
ATOM 1099 O O . THR A 1 146 ? 13.208 -2.504 -3.527 1.00 11.68 811 THR A O 1
ATOM 1103 N N . LEU A 1 147 ? 11.716 -3.909 -4.455 1.00 11.23 812 LEU A N 1
ATOM 1104 C CA . LEU A 1 147 ? 11.900 -3.422 -5.814 1.00 11.35 812 LEU A CA 1
ATOM 1105 C C . LEU A 1 147 ? 11.538 -1.956 -6.023 1.00 12.42 812 LEU A C 1
ATOM 1106 O O . LEU A 1 147 ? 12.230 -1.244 -6.750 1.00 11.09 812 LEU A O 1
ATOM 1111 N N . ARG A 1 148 ? 10.459 -1.500 -5.395 1.00 12.22 813 ARG A N 1
ATOM 1112 C CA . ARG A 1 148 ? 10.051 -0.108 -5.544 1.00 13.82 813 ARG A CA 1
ATOM 1113 C C . ARG A 1 148 ? 11.109 0.851 -5.014 1.00 13.04 813 ARG A C 1
ATOM 1114 O O . ARG A 1 148 ? 11.259 1.965 -5.522 1.00 14.49 813 ARG A O 1
ATOM 1122 N N . ARG A 1 149 ? 11.856 0.415 -4.007 1.00 13.21 814 ARG A N 1
ATOM 1123 C CA . ARG A 1 149 ? 12.904 1.248 -3.430 1.00 14.63 814 ARG A CA 1
ATOM 1124 C C . ARG A 1 149 ? 14.083 1.378 -4.387 1.00 15.22 814 ARG A C 1
ATOM 1125 O O . ARG A 1 149 ? 14.906 2.280 -4.241 1.00 15.99 814 ARG A O 1
ATOM 1133 N N . LEU A 1 150 ? 14.155 0.476 -5.363 1.00 14.01 815 LEU A N 1
ATOM 1134 C CA . LEU A 1 150 ? 15.235 0.488 -6.344 1.00 15.47 815 LEU A CA 1
ATOM 1135 C C . LEU A 1 150 ? 14.903 1.349 -7.558 1.00 16.78 815 LEU A C 1
ATOM 1136 O O . LEU A 1 150 ? 15.713 1.471 -8.474 1.00 17.01 815 LEU A O 1
ATOM 1141 N N . LEU A 1 151 ? 13.714 1.939 -7.566 1.00 16.66 816 LEU A N 1
ATOM 1142 C CA . LEU A 1 151 ? 13.295 2.776 -8.686 1.00 17.83 816 LEU A CA 1
ATOM 1143 C C . LEU A 1 151 ? 13.461 4.265 -8.401 1.00 20.94 816 LEU A C 1
ATOM 1144 O O . LEU A 1 151 ? 13.290 4.719 -7.269 1.00 19.47 816 LEU A O 1
ATOM 1149 N N . LYS A 1 152 ? 13.801 5.014 -9.445 1.00 22.51 817 LYS A N 1
ATOM 1150 C CA . LYS A 1 152 ? 13.960 6.458 -9.350 1.00 25.82 817 LYS A CA 1
ATOM 1151 C C . LYS A 1 152 ? 12.932 7.007 -10.325 1.00 26.33 817 LYS A C 1
ATOM 1152 O O . LYS A 1 152 ? 13.140 6.977 -11.536 1.00 25.34 817 LYS A O 1
ATOM 1158 N N . ASP A 1 153 ? 11.812 7.486 -9.795 1.00 28.13 818 ASP A N 1
ATOM 1159 C CA . ASP A 1 153 ? 10.741 8.010 -10.633 1.00 29.02 818 ASP A CA 1
ATOM 1160 C C . ASP A 1 153 ? 10.231 6.915 -11.557 1.00 27.79 818 ASP A C 1
ATOM 1161 O O . ASP A 1 153 ? 9.970 7.156 -12.735 1.00 28.89 818 ASP A O 1
ATOM 1166 N N . GLY A 1 154 ? 10.106 5.706 -11.014 1.00 24.65 819 GLY A N 1
ATOM 1167 C CA . GLY A 1 154 ? 9.615 4.580 -11.787 1.00 20.51 819 GLY A CA 1
ATOM 1168 C C . GLY A 1 154 ? 10.635 3.930 -12.705 1.00 18.17 819 GLY A C 1
ATOM 1169 O O . GLY A 1 154 ? 10.305 2.979 -13.417 1.00 17.51 819 GLY A O 1
ATOM 1170 N N . GLU A 1 155 ? 11.869 4.427 -12.690 1.00 15.66 820 GLU A N 1
ATOM 1171 C CA . GLU A 1 155 ? 12.919 3.879 -13.548 1.00 15.46 820 GLU A CA 1
ATOM 1172 C C . GLU A 1 155 ? 13.955 3.039 -12.807 1.00 14.59 820 GLU A C 1
ATOM 1173 O O . GLU A 1 155 ? 14.504 3.462 -11.788 1.00 13.42 820 GLU A O 1
ATOM 1179 N N . PRO A 1 156 ? 14.243 1.833 -13.321 1.00 13.13 821 PRO A N 1
ATOM 1180 C CA . PRO A 1 156 ? 15.223 0.934 -12.711 1.00 13.48 821 PRO A CA 1
ATOM 1181 C C . PRO A 1 156 ? 16.610 1.160 -13.314 1.00 15.40 821 PRO A C 1
ATOM 1182 O O . PRO A 1 156 ? 16.735 1.686 -14.422 1.00 14.78 821 PRO A O 1
ATOM 1186 N N . HIS A 1 157 ? 17.646 0.759 -12.586 1.00 14.41 822 HIS A N 1
ATOM 1187 C CA . HIS A 1 157 ? 19.010 0.893 -13.076 1.00 13.66 822 HIS A CA 1
ATOM 1188 C C . HIS A 1 157 ? 19.471 -0.449 -13.633 1.00 13.82 822 HIS A C 1
ATOM 1189 O O . HIS A 1 157 ? 19.427 -1.465 -12.936 1.00 13.68 822 HIS A O 1
ATOM 1196 N N . VAL A 1 158 ? 19.907 -0.453 -14.887 1.00 12.27 823 VAL A N 1
ATOM 1197 C CA . VAL A 1 158 ? 20.385 -1.676 -15.521 1.00 13.04 823 VAL A CA 1
ATOM 1198 C C . VAL A 1 158 ? 21.867 -1.845 -15.231 1.00 12.93 823 VAL A C 1
ATOM 1199 O O . VAL A 1 158 ? 22.635 -0.888 -15.301 1.00 11.35 823 VAL A O 1
ATOM 1203 N N . SER A 1 159 ? 22.270 -3.065 -14.899 1.00 12.11 824 SER A N 1
ATOM 1204 C CA . SER A 1 159 ? 23.668 -3.335 -14.606 1.00 12.50 824 SER A CA 1
ATOM 1205 C C . SER A 1 159 ? 24.511 -3.383 -15.874 1.00 11.65 824 SER A C 1
ATOM 1206 O O . SER A 1 159 ? 24.023 -3.753 -16.941 1.00 11.53 824 SER A O 1
ATOM 1209 N N . SER A 1 160 ? 25.780 -3.012 -15.743 1.00 12.13 825 SER A N 1
ATOM 1210 C CA . SER A 1 160 ? 26.713 -3.035 -16.862 1.00 14.10 825 SER A CA 1
ATOM 1211 C C . SER A 1 160 ? 27.438 -4.384 -16.886 1.00 13.61 825 SER A C 1
ATOM 1212 O O . SER A 1 160 ? 28.238 -4.660 -17.781 1.00 11.27 825 SER A O 1
ATOM 1215 N N . ALA A 1 161 ? 27.147 -5.227 -15.901 1.00 11.88 826 ALA A N 1
ATOM 1216 C CA . ALA A 1 161 ? 27.783 -6.536 -15.818 1.00 11.37 826 ALA A CA 1
ATOM 1217 C C . ALA A 1 161 ? 27.542 -7.387 -17.062 1.00 9.67 826 ALA A C 1
ATOM 1218 O O . ALA A 1 161 ? 26.493 -7.304 -17.702 1.00 8.94 826 ALA A O 1
ATOM 1220 N N . LYS A 1 162 ? 28.532 -8.199 -17.409 1.00 9.95 827 LYS A N 1
ATOM 1221 C CA . LYS A 1 162 ? 28.400 -9.082 -18.557 1.00 11.17 827 LYS A CA 1
ATOM 1222 C C . LYS A 1 162 ? 27.514 -10.239 -18.112 1.00 10.35 827 LYS A C 1
ATOM 1223 O O . LYS A 1 162 ? 27.667 -10.754 -17.003 1.00 9.80 827 LYS A O 1
ATOM 1229 N N . VAL A 1 163 ? 26.581 -10.635 -18.967 1.00 9.79 828 VAL A N 1
ATOM 1230 C CA . VAL A 1 163 ? 25.685 -11.736 -18.643 1.00 8.98 828 VAL A CA 1
ATOM 1231 C C . VAL A 1 163 ? 25.941 -12.894 -19.601 1.00 8.30 828 VAL A C 1
ATOM 1232 O O . VAL A 1 163 ? 25.811 -12.754 -20.817 1.00 9.70 828 VAL A O 1
ATOM 1236 N N . VAL A 1 164 ? 26.306 -14.038 -19.037 1.00 9.01 829 VAL A N 1
ATOM 1237 C CA . VAL A 1 164 ? 26.597 -15.223 -19.825 1.00 9.30 829 VAL A CA 1
ATOM 1238 C C . VAL A 1 164 ? 25.577 -16.323 -19.583 1.00 9.00 829 VAL A C 1
ATOM 1239 O O . VAL A 1 164 ? 25.365 -16.747 -18.446 1.00 7.75 829 VAL A O 1
ATOM 1243 N N . LEU A 1 165 ? 24.941 -16.775 -20.657 1.00 8.47 830 LEU A N 1
ATOM 1244 C CA . LEU A 1 165 ? 23.979 -17.861 -20.559 1.00 9.21 830 LEU A CA 1
ATOM 1245 C C . LEU A 1 165 ? 24.740 -19.154 -20.816 1.00 9.46 830 LEU A C 1
ATOM 1246 O O . LEU A 1 165 ? 25.413 -19.294 -21.840 1.00 9.24 830 LEU A O 1
ATOM 1251 N N . VAL A 1 166 ? 24.667 -20.085 -19.875 1.00 9.72 831 VAL A N 1
ATOM 1252 C CA . VAL A 1 166 ? 25.321 -21.370 -20.066 1.00 9.70 831 VAL A CA 1
ATOM 1253 C C . VAL A 1 166 ? 24.172 -22.298 -20.421 1.00 10.89 831 VAL A C 1
ATOM 1254 O O . VAL A 1 166 ? 23.479 -22.811 -19.545 1.00 13.16 831 VAL A O 1
ATOM 1258 N N . ASP A 1 167 ? 23.970 -22.469 -21.725 1.00 10.93 832 ASP A N 1
ATOM 1259 C CA . ASP A 1 167 ? 22.892 -23.276 -22.301 1.00 10.31 832 ASP A CA 1
ATOM 1260 C C . ASP A 1 167 ? 23.308 -24.745 -22.431 1.00 12.31 832 ASP A C 1
ATOM 1261 O O . ASP A 1 167 ? 24.071 -25.098 -23.334 1.00 12.31 832 ASP A O 1
ATOM 1266 N N . GLY A 1 168 ? 22.794 -25.603 -21.550 1.00 12.03 833 GLY A N 1
ATOM 1267 C CA . GLY A 1 168 ? 23.174 -27.007 -21.594 1.00 12.64 833 GLY A CA 1
ATOM 1268 C C . GLY A 1 168 ? 22.059 -28.027 -21.746 1.00 14.43 833 GLY A C 1
ATOM 1269 O O . GLY A 1 168 ? 20.905 -27.768 -21.396 1.00 19.49 833 GLY A O 1
ATOM 1270 N N . VAL A 1 169 ? 22.418 -29.205 -22.249 1.00 12.11 834 VAL A N 1
ATOM 1271 C CA . VAL A 1 169 ? 21.461 -30.283 -22.468 1.00 8.86 834 VAL A CA 1
ATOM 1272 C C . VAL A 1 169 ? 21.075 -30.946 -21.148 1.00 8.95 834 VAL A C 1
ATOM 1273 O O . VAL A 1 169 ? 21.767 -30.788 -20.146 1.00 10.00 834 VAL A O 1
ATOM 1277 N N . PRO A 1 170 ? 19.959 -31.696 -21.128 1.00 7.46 835 PRO A N 1
ATOM 1278 C CA . PRO A 1 170 ? 19.527 -32.363 -19.897 1.00 8.57 835 PRO A CA 1
ATOM 1279 C C . PRO A 1 170 ? 20.625 -33.234 -19.298 1.00 7.72 835 PRO A C 1
ATOM 1280 O O . PRO A 1 170 ? 21.255 -34.023 -20.004 1.00 7.96 835 PRO A O 1
ATOM 1284 N N . GLY A 1 171 ? 20.857 -33.076 -17.998 1.00 7.81 836 GLY A N 1
ATOM 1285 C CA . GLY A 1 171 ? 21.870 -33.867 -17.321 1.00 8.25 836 GLY A CA 1
ATOM 1286 C C . GLY A 1 171 ? 23.316 -33.514 -17.627 1.00 8.29 836 GLY A C 1
ATOM 1287 O O . GLY A 1 171 ? 24.216 -34.299 -17.341 1.00 7.10 836 GLY A O 1
ATOM 1288 N N . CYS A 1 172 ? 23.553 -32.343 -18.209 1.00 8.10 837 CYS A N 1
ATOM 1289 C CA . CYS A 1 172 ? 24.917 -31.942 -18.518 1.00 10.17 837 CYS A CA 1
ATOM 1290 C C . CYS A 1 172 ? 25.648 -31.602 -17.219 1.00 11.10 837 CYS A C 1
ATOM 1291 O O . CYS A 1 172 ? 26.865 -31.421 -17.208 1.00 10.69 837 CYS A O 1
ATOM 1294 N N . GLY A 1 173 ? 24.895 -31.521 -16.124 1.00 10.27 838 GLY A N 1
ATOM 1295 C CA . GLY A 1 173 ? 25.487 -31.215 -14.830 1.00 10.72 838 GLY A CA 1
ATOM 1296 C C . GLY A 1 173 ? 25.680 -29.731 -14.573 1.00 11.74 838 GLY A C 1
ATOM 1297 O O . GLY A 1 173 ? 26.780 -29.290 -14.236 1.00 13.17 838 GLY A O 1
ATOM 1298 N N . LYS A 1 174 ? 24.614 -28.955 -14.724 1.00 12.28 839 LYS A N 1
ATOM 1299 C CA . LYS A 1 174 ? 24.698 -27.517 -14.516 1.00 12.33 839 LYS A CA 1
ATOM 1300 C C . LYS A 1 174 ? 25.026 -27.144 -13.075 1.00 11.67 839 LYS A C 1
ATOM 1301 O O . LYS A 1 174 ? 25.851 -26.265 -12.833 1.00 11.26 839 LYS A O 1
ATOM 1307 N N . THR A 1 175 ? 24.393 -27.808 -12.116 1.00 10.74 840 THR A N 1
ATOM 1308 C CA . THR A 1 175 ? 24.656 -27.493 -10.719 1.00 11.82 840 THR A CA 1
ATOM 1309 C C . THR A 1 175 ? 26.085 -27.896 -10.361 1.00 11.48 840 THR A C 1
ATOM 1310 O O . THR A 1 175 ? 26.762 -27.187 -9.623 1.00 10.33 840 THR A O 1
ATOM 1314 N N . LYS A 1 176 ? 26.554 -29.019 -10.899 1.00 10.50 841 LYS A N 1
ATOM 1315 C CA . LYS A 1 176 ? 27.921 -29.446 -10.629 1.00 10.65 841 LYS A CA 1
ATOM 1316 C C . LYS A 1 176 ? 28.885 -28.401 -11.179 1.00 9.63 841 LYS A C 1
ATOM 1317 O O . LYS A 1 176 ? 29.907 -28.103 -10.561 1.00 8.69 841 LYS A O 1
ATOM 1323 N N . GLU A 1 177 ? 28.568 -27.841 -12.342 1.00 8.56 842 GLU A N 1
ATOM 1324 C CA . GLU A 1 177 ? 29.448 -26.825 -12.910 1.00 8.90 842 GLU A CA 1
ATOM 1325 C C . GLU A 1 177 ? 29.507 -25.599 -12.010 1.00 8.08 842 GLU A C 1
ATOM 1326 O O . GLU A 1 177 ? 30.583 -25.062 -11.748 1.00 8.30 842 GLU A O 1
ATOM 1332 N N . ILE A 1 178 ? 28.347 -25.143 -11.552 1.00 5.99 843 ILE A N 1
ATOM 1333 C CA . ILE A 1 178 ? 28.306 -23.980 -10.680 1.00 8.01 843 ILE A CA 1
ATOM 1334 C C . ILE A 1 178 ? 29.181 -24.244 -9.452 1.00 7.77 843 ILE A C 1
ATOM 1335 O O . ILE A 1 178 ? 30.003 -23.407 -9.061 1.00 7.99 843 ILE A O 1
ATOM 1340 N N . LEU A 1 179 ? 29.011 -25.420 -8.858 1.00 7.97 844 LEU A N 1
ATOM 1341 C CA . LEU A 1 179 ? 29.780 -25.795 -7.676 1.00 9.25 844 LEU A CA 1
ATOM 1342 C C . LEU A 1 179 ? 31.290 -25.805 -7.927 1.00 10.95 844 LEU A C 1
ATOM 1343 O O . LEU A 1 179 ? 32.071 -25.521 -7.020 1.00 11.76 844 LEU A O 1
ATOM 1348 N N . SER A 1 180 ? 31.701 -26.121 -9.154 1.00 10.95 845 SER A N 1
ATOM 1349 C CA . SER A 1 180 ? 33.125 -26.163 -9.494 1.00 11.91 845 SER A CA 1
ATOM 1350 C C . SER A 1 180 ? 33.692 -24.805 -9.896 1.00 13.99 845 SER A C 1
ATOM 1351 O O . SER A 1 180 ? 34.874 -24.536 -9.693 1.00 13.60 845 SER A O 1
ATOM 1354 N N . ARG A 1 181 ? 32.842 -23.962 -10.471 1.00 14.12 846 ARG A N 1
ATOM 1355 C CA . ARG A 1 181 ? 33.238 -22.637 -10.950 1.00 16.67 846 ARG A CA 1
ATOM 1356 C C . ARG A 1 181 ? 33.262 -21.525 -9.922 1.00 15.17 846 ARG A C 1
ATOM 1357 O O . ARG A 1 181 ? 34.123 -20.639 -9.960 1.00 15.72 846 ARG A O 1
ATOM 1365 N N . VAL A 1 182 ? 32.287 -21.560 -9.024 1.00 12.56 847 VAL A N 1
ATOM 1366 C CA . VAL A 1 182 ? 32.140 -20.533 -8.008 1.00 12.04 847 VAL A CA 1
ATOM 1367 C C . VAL A 1 182 ? 33.308 -20.357 -7.046 1.00 13.66 847 VAL A C 1
ATOM 1368 O O . VAL A 1 182 ? 34.039 -21.299 -6.732 1.00 12.77 847 VAL A O 1
ATOM 1372 N N . ASN A 1 183 ? 33.485 -19.115 -6.610 1.00 13.63 848 ASN A N 1
ATOM 1373 C CA . ASN A 1 183 ? 34.492 -18.774 -5.625 1.00 12.99 848 ASN A CA 1
ATOM 1374 C C . ASN A 1 183 ? 33.612 -18.353 -4.464 1.00 12.28 848 ASN A C 1
ATOM 1375 O O . ASN A 1 183 ? 33.088 -17.239 -4.447 1.00 12.55 848 ASN A O 1
ATOM 1380 N N . PHE A 1 184 ? 33.428 -19.254 -3.508 1.00 11.46 849 PHE A N 1
ATOM 1381 C CA . PHE A 1 184 ? 32.570 -18.989 -2.363 1.00 14.47 849 PHE A CA 1
ATOM 1382 C C . PHE A 1 184 ? 32.948 -17.773 -1.521 1.00 13.99 849 PHE A C 1
ATOM 1383 O O . PHE A 1 184 ? 32.101 -17.194 -0.843 1.00 15.22 849 PHE A O 1
ATOM 1391 N N . GLU A 1 185 ? 34.212 -17.379 -1.564 1.00 16.41 850 GLU A N 1
ATOM 1392 C CA . GLU A 1 185 ? 34.648 -16.232 -0.779 1.00 17.27 850 GLU A CA 1
ATOM 1393 C C . GLU A 1 185 ? 34.241 -14.905 -1.412 1.00 17.06 850 GLU A C 1
ATOM 1394 O O . GLU A 1 185 ? 34.176 -13.888 -0.723 1.00 17.70 850 GLU A O 1
ATOM 1400 N N . GLU A 1 186 ? 33.955 -14.912 -2.712 1.00 15.37 851 GLU A N 1
ATOM 1401 C CA . GLU A 1 186 ? 33.605 -13.674 -3.409 1.00 15.02 851 GLU A CA 1
ATOM 1402 C C . GLU A 1 186 ? 32.286 -13.653 -4.166 1.00 12.59 851 GLU A C 1
ATOM 1403 O O . GLU A 1 186 ? 31.761 -12.579 -4.446 1.00 10.82 851 GLU A O 1
ATOM 1409 N N . ASP A 1 187 ? 31.763 -14.824 -4.515 1.00 11.81 852 ASP A N 1
ATOM 1410 C CA . ASP A 1 187 ? 30.544 -14.891 -5.310 1.00 10.83 852 ASP A CA 1
ATOM 1411 C C . ASP A 1 187 ? 29.250 -15.266 -4.604 1.00 10.73 852 ASP A C 1
ATOM 1412 O O . ASP A 1 187 ? 29.238 -15.651 -3.432 1.00 8.98 852 ASP A O 1
ATOM 1417 N N . LEU A 1 188 ? 28.159 -15.150 -5.355 1.00 8.50 853 LEU A N 1
ATOM 1418 C CA . LEU A 1 188 ? 26.824 -15.465 -4.867 1.00 7.66 853 LEU A CA 1
ATOM 1419 C C . LEU A 1 188 ? 26.122 -16.432 -5.812 1.00 7.36 853 LEU A C 1
ATOM 1420 O O . LEU A 1 188 ? 26.229 -16.308 -7.033 1.00 7.55 853 LEU A O 1
ATOM 1425 N N . ILE A 1 189 ? 25.416 -17.398 -5.236 1.00 5.97 854 ILE A N 1
ATOM 1426 C CA . ILE A 1 189 ? 24.651 -18.369 -6.016 1.00 6.78 854 ILE A CA 1
ATOM 1427 C C . ILE A 1 189 ? 23.195 -18.212 -5.618 1.00 6.46 854 ILE A C 1
ATOM 1428 O O . ILE A 1 189 ? 22.869 -18.225 -4.431 1.00 7.35 854 ILE A O 1
ATOM 1433 N N . LEU A 1 190 ? 22.323 -18.062 -6.609 1.00 6.38 855 LEU A N 1
ATOM 1434 C CA . LEU A 1 190 ? 20.898 -17.927 -6.351 1.00 7.33 855 LEU A CA 1
ATOM 1435 C C . LEU A 1 190 ? 20.153 -19.006 -7.124 1.00 7.99 855 LEU A C 1
ATOM 1436 O O . LEU A 1 190 ? 20.557 -19.380 -8.225 1.00 8.41 855 LEU A O 1
ATOM 1441 N N . VAL A 1 191 ? 19.071 -19.507 -6.536 1.00 9.03 856 VAL A N 1
ATOM 1442 C CA . VAL A 1 191 ? 18.255 -20.537 -7.163 1.00 10.12 856 VAL A CA 1
ATOM 1443 C C . VAL A 1 191 ? 16.834 -20.349 -6.639 1.00 10.73 856 VAL A C 1
ATOM 1444 O O . VAL A 1 191 ? 16.638 -19.852 -5.532 1.00 9.24 856 VAL A O 1
ATOM 1448 N N . PRO A 1 192 ? 15.819 -20.734 -7.429 1.00 11.37 857 PRO A N 1
ATOM 1449 C CA . PRO A 1 192 ? 14.433 -20.566 -6.974 1.00 13.60 857 PRO A CA 1
ATOM 1450 C C . PRO A 1 192 ? 13.974 -21.300 -5.702 1.00 16.12 857 PRO A C 1
ATOM 1451 O O . PRO A 1 192 ? 13.507 -20.664 -4.759 1.00 18.54 857 PRO A O 1
ATOM 1455 N N . GLY A 1 193 ? 14.105 -22.622 -5.654 1.00 15.79 858 GLY A N 1
ATOM 1456 C CA . GLY A 1 193 ? 13.611 -23.344 -4.483 1.00 15.24 858 GLY A CA 1
ATOM 1457 C C . GLY A 1 193 ? 14.437 -23.390 -3.205 1.00 12.29 858 GLY A C 1
ATOM 1458 O O . GLY A 1 193 ? 15.658 -23.344 -3.257 1.00 10.13 858 GLY A O 1
ATOM 1459 N N . ARG A 1 194 ? 13.770 -23.486 -2.053 1.00 12.95 859 ARG A N 1
ATOM 1460 C CA . ARG A 1 194 ? 14.475 -23.571 -0.772 1.00 13.89 859 ARG A CA 1
ATOM 1461 C C . ARG A 1 194 ? 15.208 -24.903 -0.702 1.00 12.45 859 ARG A C 1
ATOM 1462 O O . ARG A 1 194 ? 16.361 -24.976 -0.279 1.00 12.13 859 ARG A O 1
ATOM 1470 N N . GLN A 1 195 ? 14.528 -25.964 -1.115 1.00 13.41 860 GLN A N 1
ATOM 1471 C CA . GLN A 1 195 ? 15.137 -27.287 -1.094 1.00 14.81 860 GLN A CA 1
ATOM 1472 C C . GLN A 1 195 ? 16.318 -27.297 -2.059 1.00 12.83 860 GLN A C 1
ATOM 1473 O O . GLN A 1 195 ? 17.360 -27.876 -1.767 1.00 12.37 860 GLN A O 1
ATOM 1479 N N . ALA A 1 196 ? 16.158 -26.628 -3.198 1.00 11.16 861 ALA A N 1
ATOM 1480 C CA . ALA A 1 196 ? 17.219 -26.561 -4.197 1.00 11.87 861 ALA A CA 1
ATOM 1481 C C . ALA A 1 196 ? 18.454 -25.860 -3.635 1.00 11.00 861 ALA A C 1
ATOM 1482 O O . ALA A 1 196 ? 19.580 -26.323 -3.822 1.00 10.35 861 ALA A O 1
ATOM 1484 N N . ALA A 1 197 ? 18.244 -24.740 -2.950 1.00 10.51 862 ALA A N 1
ATOM 1485 C CA . ALA A 1 197 ? 19.352 -23.998 -2.366 1.00 11.09 862 ALA A CA 1
ATOM 1486 C C . ALA A 1 197 ? 20.047 -24.840 -1.309 1.00 9.53 862 ALA A C 1
ATOM 1487 O O . ALA A 1 197 ? 21.273 -24.881 -1.242 1.00 9.60 862 ALA A O 1
ATOM 1489 N N . GLU A 1 198 ? 19.268 -25.514 -0.475 1.00 10.29 863 GLU A N 1
ATOM 1490 C CA . GLU A 1 198 ? 19.863 -26.336 0.569 1.00 11.30 863 GLU A CA 1
ATOM 1491 C C . GLU A 1 198 ? 20.739 -27.447 -0.014 1.00 10.72 863 GLU A C 1
ATOM 1492 O O . GLU A 1 198 ? 21.818 -27.721 0.502 1.00 11.26 863 GLU A O 1
ATOM 1498 N N . MET A 1 199 ? 20.284 -28.074 -1.095 1.00 9.96 864 MET A N 1
ATOM 1499 C CA . MET A 1 199 ? 21.051 -29.157 -1.710 1.00 9.94 864 MET A CA 1
ATOM 1500 C C . MET A 1 199 ? 22.343 -28.649 -2.342 1.00 8.94 864 MET A C 1
ATOM 1501 O O . MET A 1 199 ? 23.342 -29.372 -2.404 1.00 8.33 864 MET A O 1
ATOM 1506 N N . ILE A 1 200 ? 22.330 -27.409 -2.815 1.00 7.34 865 ILE A N 1
ATOM 1507 C CA . ILE A 1 200 ? 23.536 -26.835 -3.397 1.00 8.56 865 ILE A CA 1
ATOM 1508 C C . ILE A 1 200 ? 24.561 -26.690 -2.273 1.00 8.02 865 ILE A C 1
ATOM 1509 O O . ILE A 1 200 ? 25.735 -27.015 -2.446 1.00 7.92 865 ILE A O 1
ATOM 1514 N N . ARG A 1 201 ? 24.106 -26.225 -1.111 1.00 6.50 866 ARG A N 1
ATOM 1515 C CA . ARG A 1 201 ? 25.004 -26.055 0.027 1.00 7.21 866 ARG A CA 1
ATOM 1516 C C . ARG A 1 201 ? 25.525 -27.399 0.527 1.00 7.41 866 ARG A C 1
ATOM 1517 O O . ARG A 1 201 ? 26.724 -27.550 0.777 1.00 8.56 866 ARG A O 1
ATOM 1525 N N . ARG A 1 202 ? 24.632 -28.373 0.674 1.00 8.33 867 ARG A N 1
ATOM 1526 C CA . ARG A 1 202 ? 25.042 -29.694 1.141 1.00 9.91 867 ARG A CA 1
ATOM 1527 C C . ARG A 1 202 ? 26.074 -30.312 0.207 1.00 8.46 867 ARG A C 1
ATOM 1528 O O . ARG A 1 202 ? 27.041 -30.919 0.659 1.00 9.58 867 ARG A O 1
ATOM 1536 N N . ARG A 1 203 ? 25.876 -30.169 -1.098 1.00 9.03 868 ARG A N 1
ATOM 1537 C CA . ARG A 1 203 ? 26.838 -30.724 -2.046 1.00 7.09 868 ARG A CA 1
ATOM 1538 C C . ARG A 1 203 ? 28.170 -29.987 -1.927 1.00 8.54 868 ARG A C 1
ATOM 1539 O O . ARG A 1 203 ? 29.235 -30.605 -1.914 1.00 9.44 868 ARG A O 1
ATOM 1547 N N . ALA A 1 204 ? 28.106 -28.663 -1.813 1.00 7.86 869 ALA A N 1
ATOM 1548 C CA . ALA A 1 204 ? 29.310 -27.847 -1.685 1.00 7.37 869 ALA A CA 1
ATOM 1549 C C . ALA A 1 204 ? 30.083 -28.164 -0.404 1.00 9.01 869 ALA A C 1
ATOM 1550 O O . ALA A 1 204 ? 31.319 -28.165 -0.391 1.00 9.55 869 ALA A O 1
ATOM 1552 N N . ASN A 1 205 ? 29.350 -28.426 0.672 1.00 8.96 870 ASN A N 1
ATOM 1553 C CA . ASN A 1 205 ? 29.955 -28.707 1.967 1.00 9.51 870 ASN A CA 1
ATOM 1554 C C . ASN A 1 205 ? 30.131 -30.191 2.290 1.00 11.51 870 ASN A C 1
ATOM 1555 O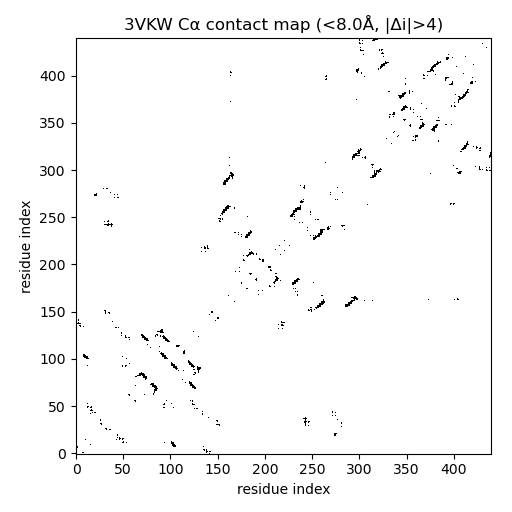 O . ASN A 1 205 ? 30.352 -30.548 3.450 1.00 12.48 870 ASN A O 1
ATOM 1560 N N . ALA A 1 206 ? 30.052 -31.050 1.279 1.00 11.01 871 ALA A N 1
ATOM 1561 C CA . ALA A 1 206 ? 30.184 -32.490 1.502 1.00 13.63 871 ALA A CA 1
ATOM 1562 C C . ALA A 1 206 ? 31.484 -32.906 2.193 1.00 14.04 871 ALA A C 1
ATOM 1563 O O . ALA A 1 206 ? 31.508 -33.898 2.921 1.00 15.75 871 ALA A O 1
ATOM 1565 N N . SER A 1 207 ? 32.560 -32.155 1.972 1.00 13.14 872 SER A N 1
ATOM 1566 C CA . SER A 1 207 ? 33.851 -32.480 2.581 1.00 14.35 872 SER A CA 1
ATOM 1567 C C . SER A 1 207 ? 33.851 -32.264 4.092 1.00 15.98 872 SER A C 1
ATOM 1568 O O . SER A 1 207 ? 34.694 -32.812 4.809 1.00 16.05 872 SER A O 1
ATOM 1571 N N . GLY A 1 208 ? 32.906 -31.467 4.573 1.00 13.09 873 GLY A N 1
ATOM 1572 C CA . GLY A 1 208 ? 32.840 -31.173 5.990 1.00 15.71 873 GLY A CA 1
ATOM 1573 C C . GLY A 1 208 ? 33.250 -29.731 6.219 1.00 16.70 873 GLY A C 1
ATOM 1574 O O . GLY A 1 208 ? 32.879 -29.115 7.217 1.00 17.84 873 GLY A O 1
ATOM 1575 N N . ILE A 1 209 ? 34.032 -29.188 5.291 1.00 15.38 874 ILE A N 1
ATOM 1576 C CA . ILE A 1 209 ? 34.466 -27.804 5.396 1.00 16.00 874 ILE A CA 1
ATOM 1577 C C . ILE A 1 209 ? 33.326 -26.941 4.875 1.00 16.61 874 ILE A C 1
ATOM 1578 O O . ILE A 1 209 ? 32.883 -27.106 3.738 1.00 15.43 874 ILE A O 1
ATOM 1583 N N . ILE A 1 210 ? 32.843 -26.028 5.706 1.00 16.86 875 ILE A N 1
ATOM 1584 C CA . ILE A 1 210 ? 31.746 -25.166 5.299 1.00 17.49 875 ILE A CA 1
ATOM 1585 C C . ILE A 1 210 ? 32.235 -24.028 4.420 1.00 18.84 875 ILE A C 1
ATOM 1586 O O . ILE A 1 210 ? 32.970 -23.151 4.879 1.00 20.35 875 ILE A O 1
ATOM 1591 N N . VAL A 1 211 ? 31.843 -24.057 3.149 1.00 15.67 876 VAL A N 1
ATOM 1592 C CA . VAL A 1 211 ? 32.212 -23.005 2.209 1.00 14.33 876 VAL A CA 1
ATOM 1593 C C . VAL A 1 211 ? 30.936 -22.324 1.715 1.00 13.78 876 VAL A C 1
ATOM 1594 O O . VAL A 1 211 ? 30.952 -21.164 1.304 1.00 12.78 876 VAL A O 1
ATOM 1598 N N . ALA A 1 212 ? 29.829 -23.058 1.763 1.00 11.82 877 ALA A N 1
ATOM 1599 C CA . ALA A 1 212 ? 28.544 -22.534 1.312 1.00 12.33 877 ALA A CA 1
ATOM 1600 C C . ALA A 1 212 ? 27.638 -22.253 2.502 1.00 12.11 877 ALA A C 1
ATOM 1601 O O . ALA A 1 212 ? 27.342 -23.148 3.296 1.00 13.04 877 ALA A O 1
ATOM 1603 N N . THR A 1 213 ? 27.197 -21.005 2.614 1.00 10.71 878 THR A N 1
ATOM 1604 C CA . THR A 1 213 ? 26.342 -20.580 3.718 1.00 13.25 878 THR A CA 1
ATOM 1605 C C . THR A 1 213 ? 25.051 -19.965 3.199 1.00 13.04 878 THR A C 1
ATOM 1606 O O . THR A 1 213 ? 24.856 -19.838 1.993 1.00 12.54 878 THR A O 1
ATOM 1610 N N . LYS A 1 214 ? 24.172 -19.571 4.111 1.00 13.05 879 LYS A N 1
ATOM 1611 C CA . LYS A 1 214 ? 22.922 -18.953 3.698 1.00 14.67 879 LYS A CA 1
ATOM 1612 C C . LYS A 1 214 ? 23.166 -17.509 3.269 1.00 13.76 879 LYS A C 1
ATOM 1613 O O . LYS A 1 214 ? 22.230 -16.777 2.964 1.00 16.88 879 LYS A O 1
ATOM 1619 N N . ASP A 1 215 ? 24.434 -17.106 3.252 1.00 14.50 880 ASP A N 1
ATOM 1620 C CA . ASP A 1 215 ? 24.801 -15.762 2.813 1.00 15.18 880 ASP A CA 1
ATOM 1621 C C . ASP A 1 215 ? 25.308 -15.774 1.368 1.00 13.35 880 ASP A C 1
ATOM 1622 O O . ASP A 1 215 ? 25.171 -14.775 0.662 1.00 13.91 880 ASP A O 1
ATOM 1627 N N . ASN A 1 216 ? 25.902 -16.886 0.923 1.00 11.24 881 ASN A N 1
ATOM 1628 C CA . ASN A 1 216 ? 26.397 -16.958 -0.457 1.00 10.43 881 ASN A CA 1
ATOM 1629 C C . ASN A 1 216 ? 25.661 -17.952 -1.366 1.00 11.12 881 ASN A C 1
ATOM 1630 O O . ASN A 1 216 ? 25.991 -18.083 -2.545 1.00 10.19 881 ASN A O 1
ATOM 1635 N N . VAL A 1 217 ? 24.673 -18.647 -0.811 1.00 8.74 882 VAL A N 1
ATOM 1636 C CA . VAL A 1 217 ? 23.845 -19.581 -1.572 1.00 9.27 882 VAL A CA 1
ATOM 1637 C C . VAL A 1 217 ? 22.447 -19.380 -0.998 1.00 10.16 882 VAL A C 1
ATOM 1638 O O . VAL A 1 217 ? 22.148 -19.830 0.107 1.00 10.39 882 VAL A O 1
ATOM 1642 N N . ARG A 1 218 ? 21.594 -18.689 -1.747 1.00 10.23 883 ARG A N 1
ATOM 1643 C CA . ARG A 1 218 ? 20.254 -18.388 -1.265 1.00 9.32 883 ARG A CA 1
ATOM 1644 C C . ARG A 1 218 ? 19.183 -18.553 -2.332 1.00 10.06 883 ARG A C 1
ATOM 1645 O O . ARG A 1 218 ? 19.485 -18.726 -3.513 1.00 8.29 883 ARG A O 1
ATOM 1653 N N . THR A 1 219 ? 17.926 -18.494 -1.907 1.00 8.06 884 THR A N 1
ATOM 1654 C CA . THR A 1 219 ? 16.824 -18.588 -2.850 1.00 9.59 884 THR A CA 1
ATOM 1655 C C . THR A 1 219 ? 16.618 -17.189 -3.418 1.00 10.02 884 THR A C 1
ATOM 1656 O O . THR A 1 219 ? 17.020 -16.194 -2.809 1.00 9.76 884 THR A O 1
ATOM 1660 N N . VAL A 1 220 ? 16.016 -17.115 -4.596 1.00 10.37 885 VAL A N 1
ATOM 1661 C CA . VAL A 1 220 ? 15.748 -15.828 -5.222 1.00 9.94 885 VAL A CA 1
ATOM 1662 C C . VAL A 1 220 ? 14.812 -15.006 -4.339 1.00 10.60 885 VAL A C 1
ATOM 1663 O O . VAL A 1 220 ? 15.022 -13.809 -4.134 1.00 9.54 885 VAL A O 1
ATOM 1667 N N . ASP A 1 221 ? 13.779 -15.654 -3.812 1.00 10.57 886 ASP A N 1
ATOM 1668 C CA . ASP A 1 221 ? 12.815 -14.963 -2.962 1.00 10.74 886 ASP A CA 1
ATOM 1669 C C . ASP A 1 221 ? 13.460 -14.367 -1.716 1.00 10.95 886 ASP A C 1
ATOM 1670 O O . ASP A 1 221 ? 13.175 -13.226 -1.351 1.00 11.24 886 ASP A O 1
ATOM 1675 N N . SER A 1 222 ? 14.323 -15.137 -1.061 1.00 8.95 887 SER A N 1
ATOM 1676 C CA . SER A 1 222 ? 14.995 -14.646 0.140 1.00 9.07 887 SER A CA 1
ATOM 1677 C C . SER A 1 222 ? 15.848 -13.425 -0.188 1.00 10.11 887 SER A C 1
ATOM 1678 O O . SER A 1 222 ? 15.794 -12.414 0.514 1.00 8.20 887 SER A O 1
ATOM 1681 N N . PHE A 1 223 ? 16.627 -13.520 -1.264 1.00 9.19 888 PHE A N 1
ATOM 1682 C CA . PHE A 1 223 ? 17.490 -12.419 -1.691 1.00 9.74 888 PHE A CA 1
ATOM 1683 C C . PHE A 1 223 ? 16.688 -11.137 -1.910 1.00 10.20 888 PHE A C 1
ATOM 1684 O O . PHE A 1 223 ? 17.085 -10.058 -1.470 1.00 11.11 888 PHE A O 1
ATOM 1692 N N . LEU A 1 224 ? 15.557 -11.263 -2.595 1.00 10.61 889 LEU A N 1
ATOM 1693 C CA . LEU A 1 224 ? 14.704 -10.116 -2.884 1.00 11.20 889 LEU A CA 1
ATOM 1694 C C . LEU A 1 224 ? 13.971 -9.571 -1.664 1.00 12.13 889 LEU A C 1
ATOM 1695 O O . LEU A 1 224 ? 13.971 -8.369 -1.419 1.00 11.82 889 LEU A O 1
ATOM 1700 N N . MET A 1 225 ? 13.348 -10.457 -0.895 1.00 12.71 890 MET A N 1
ATOM 1701 C CA . MET A 1 225 ? 12.570 -10.035 0.267 1.00 14.43 890 MET A CA 1
ATOM 1702 C C . MET A 1 225 ? 13.341 -9.419 1.431 1.00 15.59 890 MET A C 1
ATOM 1703 O O . MET A 1 225 ? 12.794 -8.608 2.182 1.00 16.93 890 MET A O 1
ATOM 1708 N N . ASN A 1 226 ? 14.608 -9.781 1.578 1.00 14.08 891 ASN A N 1
ATOM 1709 C CA . ASN A 1 226 ? 15.397 -9.263 2.686 1.00 14.66 891 ASN A CA 1
ATOM 1710 C C . ASN A 1 226 ? 16.530 -8.351 2.238 1.00 14.14 891 ASN A C 1
ATOM 1711 O O . ASN A 1 226 ? 17.422 -8.030 3.022 1.00 14.06 891 ASN A O 1
ATOM 1716 N N . TYR A 1 227 ? 16.484 -7.923 0.982 1.00 11.79 892 TYR A N 1
ATOM 1717 C CA . TYR A 1 227 ? 17.528 -7.064 0.436 1.00 13.80 892 TYR A CA 1
ATOM 1718 C C . TYR A 1 227 ? 17.789 -5.816 1.279 1.00 14.24 892 TYR A C 1
ATOM 1719 O O . TYR A 1 227 ? 16.866 -5.094 1.649 1.00 13.60 892 TYR A O 1
ATOM 1728 N N . GLY A 1 228 ? 19.058 -5.567 1.576 1.00 14.63 893 GLY A N 1
ATOM 1729 C CA . GLY A 1 228 ? 19.410 -4.399 2.358 1.00 19.80 893 GLY A CA 1
ATOM 1730 C C . GLY A 1 228 ? 18.993 -4.467 3.814 1.00 23.04 893 GLY A C 1
ATOM 1731 O O . GLY A 1 228 ? 19.176 -3.498 4.549 1.00 24.58 893 GLY A O 1
ATOM 1732 N N . LYS A 1 229 ? 18.427 -5.598 4.230 1.00 23.89 894 LYS A N 1
ATOM 1733 C CA . LYS A 1 229 ? 18.007 -5.786 5.618 1.00 26.60 894 LYS A CA 1
ATOM 1734 C C . LYS A 1 229 ? 19.216 -5.559 6.519 1.00 26.82 894 LYS A C 1
ATOM 1735 O O . LYS A 1 229 ? 19.127 -4.903 7.559 1.00 28.17 894 LYS A O 1
ATOM 1741 N N . GLY A 1 230 ? 20.349 -6.118 6.109 1.00 25.03 895 GLY A N 1
ATOM 1742 C CA . GLY A 1 230 ? 21.569 -5.961 6.875 1.00 23.81 895 GLY A CA 1
ATOM 1743 C C . GLY A 1 230 ? 22.619 -5.258 6.041 1.00 23.18 895 GLY A C 1
ATOM 1744 O O . GLY A 1 230 ? 22.561 -4.045 5.847 1.00 24.50 895 GLY A O 1
ATOM 1745 N N . ALA A 1 231 ? 23.580 -6.021 5.539 1.00 22.70 896 ALA A N 1
ATOM 1746 C CA . ALA A 1 231 ? 24.641 -5.463 4.717 1.00 20.72 896 ALA A CA 1
ATOM 1747 C C . ALA A 1 231 ? 24.272 -5.550 3.240 1.00 21.25 896 ALA A C 1
ATOM 1748 O O . ALA A 1 231 ? 23.458 -6.385 2.840 1.00 21.85 896 ALA A O 1
ATOM 1750 N N . ARG A 1 232 ? 24.861 -4.668 2.440 1.00 18.94 897 ARG A N 1
ATOM 1751 C CA . ARG A 1 232 ? 24.635 -4.658 1.000 1.00 17.69 897 ARG A CA 1
ATOM 1752 C C . ARG A 1 232 ? 25.958 -5.097 0.390 1.00 17.57 897 ARG A C 1
ATOM 1753 O O . ARG A 1 232 ? 26.832 -4.281 0.094 1.00 15.44 897 ARG A O 1
ATOM 1761 N N . CYS A 1 233 ? 26.103 -6.407 0.221 1.00 16.21 898 CYS A N 1
ATOM 1762 C CA . CYS A 1 233 ? 27.334 -6.970 -0.303 1.00 16.91 898 CYS A CA 1
ATOM 1763 C C . CYS A 1 233 ? 27.512 -6.889 -1.805 1.00 15.79 898 CYS A C 1
ATOM 1764 O O . CYS A 1 233 ? 26.569 -7.057 -2.580 1.00 15.07 898 CYS A O 1
ATOM 1767 N N . GLN A 1 234 ? 28.747 -6.620 -2.202 1.00 14.18 899 GLN A N 1
ATOM 1768 C CA . GLN A 1 234 ? 29.098 -6.548 -3.605 1.00 14.91 899 GLN A CA 1
ATOM 1769 C C . GLN A 1 234 ? 29.742 -7.888 -3.911 1.00 14.08 899 GLN A C 1
ATOM 1770 O O . GLN A 1 234 ? 30.802 -8.208 -3.379 1.00 14.58 899 GLN A O 1
ATOM 1776 N N . PHE A 1 235 ? 29.088 -8.683 -4.744 1.00 12.18 900 PHE A N 1
ATOM 1777 C CA . PHE A 1 235 ? 29.633 -9.976 -5.110 1.00 11.21 900 PHE A CA 1
ATOM 1778 C C . PHE A 1 235 ? 30.360 -9.790 -6.426 1.00 12.46 900 PHE A C 1
ATOM 1779 O O . PHE A 1 235 ? 29.953 -8.971 -7.255 1.00 12.20 900 PHE A O 1
ATOM 1787 N N . LYS A 1 236 ? 31.452 -10.524 -6.609 1.00 11.63 901 LYS A N 1
ATOM 1788 C CA . LYS A 1 236 ? 32.232 -10.415 -7.833 1.00 13.50 901 LYS A CA 1
ATOM 1789 C C . LYS A 1 236 ? 31.482 -11.066 -8.986 1.00 12.63 901 LYS A C 1
ATOM 1790 O O . LYS A 1 236 ? 31.348 -10.493 -10.072 1.00 11.65 901 LYS A O 1
ATOM 1796 N N . ARG A 1 237 ? 30.989 -12.272 -8.745 1.00 12.07 902 ARG A N 1
ATOM 1797 C CA . ARG A 1 237 ? 30.251 -12.986 -9.771 1.00 10.63 902 ARG A CA 1
ATOM 1798 C C . ARG A 1 237 ? 28.951 -13.528 -9.212 1.00 10.43 902 ARG A C 1
ATOM 1799 O O . ARG A 1 237 ? 28.856 -13.855 -8.025 1.00 8.86 902 ARG A O 1
ATOM 1807 N N . LEU A 1 238 ? 27.948 -13.611 -10.077 1.00 7.64 903 LEU A N 1
ATOM 1808 C CA . LEU A 1 238 ? 26.649 -14.134 -9.693 1.00 8.33 903 LEU A CA 1
ATOM 1809 C C . LEU A 1 238 ? 26.342 -15.349 -10.551 1.00 7.92 903 LEU A C 1
ATOM 1810 O O . LEU A 1 238 ? 26.518 -15.320 -11.777 1.00 7.46 903 LEU A O 1
ATOM 1815 N N . PHE A 1 239 ? 25.893 -16.415 -9.899 1.00 7.16 904 PHE A N 1
ATOM 1816 C CA . PHE A 1 239 ? 25.523 -17.641 -10.591 1.00 8.94 904 PHE A CA 1
ATOM 1817 C C . PHE A 1 239 ? 24.046 -17.881 -10.315 1.00 8.96 904 PHE A C 1
ATOM 1818 O O . PHE A 1 239 ? 23.637 -17.985 -9.161 1.00 8.57 904 PHE A O 1
ATOM 1826 N N . ILE A 1 240 ? 23.241 -17.954 -11.366 1.00 7.53 905 ILE A N 1
ATOM 1827 C CA . ILE A 1 240 ? 21.820 -18.196 -11.183 1.00 8.69 905 ILE A CA 1
ATOM 1828 C C . ILE A 1 240 ? 21.445 -19.561 -11.745 1.00 8.87 905 ILE A C 1
ATOM 1829 O O . ILE A 1 240 ? 21.406 -19.749 -12.960 1.00 9.66 905 ILE A O 1
ATOM 1834 N N . ASP A 1 241 ? 21.189 -20.519 -10.862 1.00 7.56 906 ASP A N 1
ATOM 1835 C CA . ASP A 1 241 ? 20.803 -21.854 -11.302 1.00 9.11 906 ASP A CA 1
ATOM 1836 C C . ASP A 1 241 ? 19.317 -21.755 -11.644 1.00 9.54 906 ASP A C 1
ATOM 1837 O O . ASP A 1 241 ? 18.574 -21.039 -10.967 1.00 8.38 906 ASP A O 1
ATOM 1842 N N . GLU A 1 242 ? 18.891 -22.454 -12.694 1.00 10.56 907 GLU A N 1
ATOM 1843 C CA . GLU A 1 242 ? 17.489 -22.433 -13.119 1.00 10.61 907 GLU A CA 1
ATOM 1844 C C . GLU A 1 242 ? 17.030 -21.018 -13.484 1.00 10.71 907 GLU A C 1
ATOM 1845 O O . GLU A 1 242 ? 15.850 -20.682 -13.361 1.00 9.48 907 GLU A O 1
ATOM 1851 N N . GLY A 1 243 ? 17.966 -20.202 -13.957 1.00 9.36 908 GLY A N 1
ATOM 1852 C CA . GLY A 1 243 ? 17.654 -18.827 -14.310 1.00 9.57 908 GLY A CA 1
ATOM 1853 C C . GLY A 1 243 ? 16.614 -18.585 -15.388 1.00 9.43 908 GLY A C 1
ATOM 1854 O O . GLY A 1 243 ? 15.979 -17.532 -15.405 1.00 9.31 908 GLY A O 1
ATOM 1855 N N . LEU A 1 244 ? 16.432 -19.537 -16.296 1.00 9.10 909 LEU A N 1
ATOM 1856 C CA . LEU A 1 244 ? 15.444 -19.361 -17.357 1.00 8.44 909 LEU A CA 1
ATOM 1857 C C . LEU A 1 244 ? 14.027 -19.630 -16.863 1.00 8.19 909 LEU A C 1
ATOM 1858 O O . LEU A 1 244 ? 13.058 -19.445 -17.597 1.00 9.38 909 LEU A O 1
ATOM 1863 N N . MET A 1 245 ? 13.903 -20.060 -15.613 1.00 9.97 910 MET A N 1
ATOM 1864 C CA . MET A 1 245 ? 12.590 -20.344 -15.049 1.00 11.05 910 MET A CA 1
ATOM 1865 C C . MET A 1 245 ? 12.060 -19.158 -14.247 1.00 11.85 910 MET A C 1
ATOM 1866 O O . MET A 1 245 ? 11.081 -19.270 -13.504 1.00 11.47 910 MET A O 1
ATOM 1871 N N . LEU A 1 246 ? 12.712 -18.014 -14.435 1.00 9.92 911 LEU A N 1
ATOM 1872 C CA . LEU A 1 246 ? 12.345 -16.771 -13.767 1.00 9.10 911 LEU A CA 1
ATOM 1873 C C . LEU A 1 246 ? 11.927 -15.733 -14.805 1.00 8.96 911 LEU A C 1
ATOM 1874 O O . LEU A 1 246 ? 12.294 -15.831 -15.974 1.00 9.33 911 LEU A O 1
ATOM 1879 N N . HIS A 1 247 ? 11.158 -14.741 -14.369 1.00 8.19 912 HIS A N 1
ATOM 1880 C CA . HIS A 1 247 ? 10.741 -13.653 -15.248 1.00 6.88 912 HIS A CA 1
ATOM 1881 C C . HIS A 1 247 ? 12.057 -12.966 -15.632 1.00 7.57 912 HIS A C 1
ATOM 1882 O O . HIS A 1 247 ? 12.916 -12.757 -14.773 1.00 7.87 912 HIS A O 1
ATOM 1889 N N . THR A 1 248 ? 12.231 -12.637 -16.911 1.00 7.36 913 THR A N 1
ATOM 1890 C CA . THR A 1 248 ? 13.462 -11.995 -17.364 1.00 8.16 913 THR A CA 1
ATOM 1891 C C . THR A 1 248 ? 13.756 -10.710 -16.597 1.00 8.72 913 THR A C 1
ATOM 1892 O O . THR A 1 248 ? 14.918 -10.350 -16.397 1.00 6.56 913 THR A O 1
ATOM 1896 N N . GLY A 1 249 ? 12.699 -10.016 -16.184 1.00 8.60 914 GLY A N 1
ATOM 1897 C CA . GLY A 1 249 ? 12.873 -8.787 -15.434 1.00 6.93 914 GLY A CA 1
ATOM 1898 C C . GLY A 1 249 ? 13.478 -9.088 -14.075 1.00 10.10 914 GLY A C 1
ATOM 1899 O O . GLY A 1 249 ? 14.230 -8.285 -13.524 1.00 7.28 914 GLY A O 1
ATOM 1900 N N . CYS A 1 250 ? 13.150 -10.258 -13.532 1.00 9.17 915 CYS A N 1
ATOM 1901 C CA . CYS A 1 250 ? 13.682 -10.656 -12.237 1.00 9.34 915 CYS A CA 1
ATOM 1902 C C . CYS A 1 250 ? 15.182 -10.887 -12.360 1.00 8.62 915 CYS A C 1
ATOM 1903 O O . CYS A 1 250 ? 15.952 -10.441 -11.516 1.00 7.88 915 CYS A O 1
ATOM 1906 N N . VAL A 1 251 ? 15.601 -11.579 -13.416 1.00 8.29 916 VAL A N 1
ATOM 1907 C CA . VAL A 1 251 ? 17.025 -11.833 -13.604 1.00 7.53 916 VAL A CA 1
ATOM 1908 C C . VAL A 1 251 ? 17.796 -10.516 -13.707 1.00 7.44 916 VAL A C 1
ATOM 1909 O O . VAL A 1 251 ? 18.832 -10.350 -13.066 1.00 8.30 916 VAL A O 1
ATOM 1913 N N . ASN A 1 252 ? 17.291 -9.582 -14.512 1.00 8.15 917 ASN A N 1
ATOM 1914 C CA . ASN A 1 252 ? 17.956 -8.289 -14.669 1.00 6.46 917 ASN A CA 1
ATOM 1915 C C . ASN A 1 252 ? 18.162 -7.624 -13.306 1.00 7.90 917 ASN A C 1
ATOM 1916 O O . ASN A 1 252 ? 19.224 -7.052 -13.037 1.00 8.26 917 ASN A O 1
ATOM 1921 N N . PHE A 1 253 ? 17.144 -7.688 -12.450 1.00 7.47 918 PHE A N 1
ATOM 1922 C CA . PHE A 1 253 ? 17.238 -7.098 -11.113 1.00 7.07 918 PHE A CA 1
ATOM 1923 C C . PHE A 1 253 ? 18.284 -7.810 -10.265 1.00 7.92 918 PHE A C 1
ATOM 1924 O O . PHE A 1 253 ? 19.067 -7.170 -9.571 1.00 6.69 918 PHE A O 1
ATOM 1932 N N . LEU A 1 254 ? 18.300 -9.139 -10.318 1.00 7.67 919 LEU A N 1
ATOM 1933 C CA . LEU A 1 254 ? 19.270 -9.898 -9.535 1.00 7.60 919 LEU A CA 1
ATOM 1934 C C . LEU A 1 254 ? 20.699 -9.540 -9.934 1.00 8.34 919 LEU A C 1
ATOM 1935 O O . LEU A 1 254 ? 21.567 -9.374 -9.079 1.00 7.63 919 LEU A O 1
ATOM 1940 N N . VAL A 1 255 ? 20.946 -9.427 -11.236 1.00 7.81 920 VAL A N 1
ATOM 1941 C CA . VAL A 1 255 ? 22.279 -9.080 -11.724 1.00 7.43 920 VAL A CA 1
ATOM 1942 C C . VAL A 1 255 ? 22.695 -7.730 -11.143 1.00 9.35 920 VAL A C 1
ATOM 1943 O O . VAL A 1 255 ? 23.812 -7.564 -10.652 1.00 10.11 920 VAL A O 1
ATOM 1947 N N . GLU A 1 256 ? 21.780 -6.771 -11.199 1.00 8.46 921 GLU A N 1
ATOM 1948 C CA . GLU A 1 256 ? 22.024 -5.430 -10.684 1.00 10.97 921 GLU A CA 1
ATOM 1949 C C . GLU A 1 256 ? 22.202 -5.406 -9.165 1.00 10.14 921 GLU A C 1
ATOM 1950 O O . GLU A 1 256 ? 23.183 -4.864 -8.657 1.00 10.40 921 GLU A O 1
ATOM 1956 N N . MET A 1 257 ? 21.251 -5.999 -8.450 1.00 9.06 922 MET A N 1
ATOM 1957 C CA . MET A 1 257 ? 21.270 -6.027 -6.986 1.00 9.26 922 MET A CA 1
ATOM 1958 C C . MET A 1 257 ? 22.472 -6.737 -6.367 1.00 9.02 922 MET A C 1
ATOM 1959 O O . MET A 1 257 ? 22.896 -6.400 -5.260 1.00 9.88 922 MET A O 1
ATOM 1964 N N . SER A 1 258 ? 23.021 -7.723 -7.068 1.00 8.07 923 SER A N 1
ATOM 1965 C CA . SER A 1 258 ? 24.176 -8.456 -6.551 1.00 8.07 923 SER A CA 1
ATOM 1966 C C . SER A 1 258 ? 25.455 -7.633 -6.695 1.00 9.12 923 SER A C 1
ATOM 1967 O O . SER A 1 258 ? 26.476 -7.947 -6.076 1.00 9.33 923 SER A O 1
ATOM 1970 N N . LEU A 1 259 ? 25.390 -6.586 -7.516 1.00 8.71 924 LEU A N 1
ATOM 1971 C CA . LEU A 1 259 ? 26.537 -5.714 -7.780 1.00 9.91 924 LEU A CA 1
ATOM 1972 C C . LEU A 1 259 ? 27.686 -6.481 -8.436 1.00 10.84 924 LEU A C 1
ATOM 1973 O O . LEU A 1 259 ? 28.845 -6.068 -8.349 1.00 9.94 924 LEU A O 1
ATOM 1978 N N . CYS A 1 260 ? 27.364 -7.588 -9.101 1.00 8.91 925 CYS A N 1
ATOM 1979 C CA . CYS A 1 260 ? 28.383 -8.413 -9.755 1.00 10.04 925 CYS A CA 1
ATOM 1980 C C . CYS A 1 260 ? 28.981 -7.755 -10.993 1.00 9.71 925 CYS A C 1
ATOM 1981 O O . CYS A 1 260 ? 28.408 -6.821 -11.542 1.00 8.38 925 CYS A O 1
ATOM 1984 N N . ASP A 1 261 ? 30.145 -8.248 -11.415 1.00 10.12 926 ASP A N 1
ATOM 1985 C CA . ASP A 1 261 ? 30.811 -7.750 -12.615 1.00 11.08 926 ASP A CA 1
ATOM 1986 C C . ASP A 1 261 ? 30.415 -8.672 -13.756 1.00 9.58 926 ASP A C 1
ATOM 1987 O O . ASP A 1 261 ? 30.473 -8.305 -14.928 1.00 9.04 926 ASP A O 1
ATOM 1992 N N . ILE A 1 262 ? 30.016 -9.887 -13.396 1.00 9.33 927 ILE A N 1
ATOM 1993 C CA . ILE A 1 262 ? 29.600 -10.872 -14.377 1.00 9.03 927 ILE A CA 1
ATOM 1994 C C . ILE A 1 262 ? 28.610 -11.834 -13.739 1.00 10.06 927 ILE A C 1
ATOM 1995 O O . ILE A 1 262 ? 28.714 -12.166 -12.555 1.00 7.97 927 ILE A O 1
ATOM 2000 N N . ALA A 1 263 ? 27.638 -12.263 -14.533 1.00 9.39 928 ALA A N 1
ATOM 2001 C CA . ALA A 1 263 ? 26.620 -13.190 -14.072 1.00 9.67 928 ALA A CA 1
ATOM 2002 C C . ALA A 1 263 ? 26.527 -14.356 -15.044 1.00 9.61 928 ALA A C 1
ATOM 2003 O O . ALA A 1 263 ? 26.611 -14.177 -16.264 1.00 10.15 928 ALA A O 1
ATOM 2005 N N . TYR A 1 264 ? 26.369 -15.550 -14.493 1.00 9.67 929 TYR A N 1
ATOM 2006 C CA . TYR A 1 264 ? 26.239 -16.758 -15.292 1.00 9.62 929 TYR A CA 1
ATOM 2007 C C . TYR A 1 264 ? 24.855 -17.317 -15.009 1.00 10.25 929 TYR A C 1
ATOM 2008 O O . TYR A 1 264 ? 24.532 -17.655 -13.869 1.00 10.89 929 TYR A O 1
ATOM 2017 N N . VAL A 1 265 ? 24.030 -17.388 -16.046 1.00 9.67 930 VAL A N 1
ATOM 2018 C CA . VAL A 1 265 ? 22.679 -17.906 -15.913 1.00 8.57 930 VAL A CA 1
ATOM 2019 C C . VAL A 1 265 ? 22.675 -19.307 -16.511 1.00 8.57 930 VAL A C 1
ATOM 2020 O O . VAL A 1 265 ? 22.953 -19.483 -17.699 1.00 7.55 930 VAL A O 1
ATOM 2024 N N . TYR A 1 266 ? 22.374 -20.301 -15.678 1.00 7.33 931 TYR A N 1
ATOM 2025 C CA . TYR A 1 266 ? 22.358 -21.688 -16.117 1.00 8.06 931 TYR A CA 1
ATOM 2026 C C . TYR A 1 266 ? 20.971 -22.186 -16.482 1.00 8.46 931 TYR A C 1
ATOM 2027 O O . TYR A 1 266 ? 20.023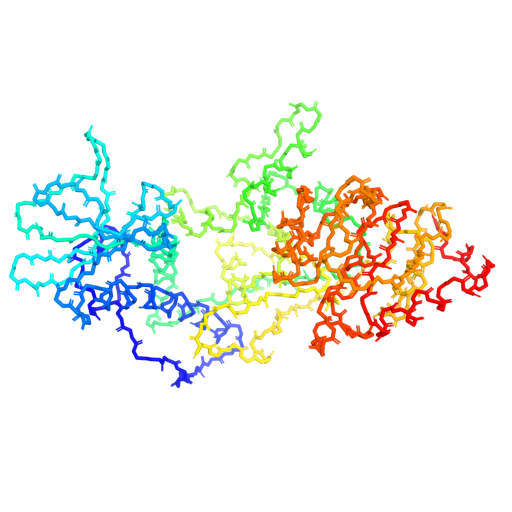 -22.050 -15.708 1.00 10.28 931 TYR A O 1
ATOM 2036 N N . GLY A 1 267 ? 20.861 -22.766 -17.673 1.00 10.76 932 GLY A N 1
ATOM 2037 C CA . GLY A 1 267 ? 19.583 -23.275 -18.126 1.00 10.13 932 GLY A CA 1
ATOM 2038 C C . GLY A 1 267 ? 19.693 -24.051 -19.424 1.00 10.86 932 GLY A C 1
ATOM 2039 O O . GLY A 1 267 ? 20.787 -24.371 -19.886 1.00 10.81 932 GLY A O 1
ATOM 2040 N N . ASP A 1 268 ? 18.540 -24.351 -20.006 1.00 9.62 933 ASP A N 1
ATOM 2041 C CA . ASP A 1 268 ? 18.452 -25.091 -21.257 1.00 9.60 933 ASP A CA 1
ATOM 2042 C C . ASP A 1 268 ? 17.304 -24.462 -22.027 1.00 8.64 933 ASP A C 1
ATOM 2043 O O . ASP A 1 268 ? 16.146 -24.578 -21.622 1.00 10.87 933 ASP A O 1
ATOM 2048 N N . THR A 1 269 ? 17.616 -23.801 -23.136 1.00 10.25 934 THR A N 1
ATOM 2049 C CA . THR A 1 269 ? 16.589 -23.137 -23.922 1.00 11.70 934 THR A CA 1
ATOM 2050 C C . THR A 1 269 ? 15.566 -24.058 -24.581 1.00 12.08 934 THR A C 1
ATOM 2051 O O . THR A 1 269 ? 14.557 -23.582 -25.111 1.00 11.57 934 THR A O 1
ATOM 2055 N N . GLN A 1 270 ? 15.815 -25.366 -24.550 1.00 11.82 935 GLN A N 1
ATOM 2056 C CA . GLN A 1 270 ? 14.879 -26.318 -25.142 1.00 12.52 935 GLN A CA 1
ATOM 2057 C C . GLN A 1 270 ? 13.963 -26.926 -24.079 1.00 12.06 935 GLN A C 1
ATOM 2058 O O . GLN A 1 270 ? 13.058 -27.696 -24.395 1.00 10.04 935 GLN A O 1
ATOM 2064 N N . GLN A 1 271 ? 14.200 -26.590 -22.816 1.00 10.66 936 GLN A N 1
ATOM 2065 C CA . GLN A 1 271 ? 13.347 -27.108 -21.754 1.00 11.39 936 GLN A CA 1
ATOM 2066 C C . GLN A 1 271 ? 12.229 -26.117 -21.456 1.00 11.61 936 GLN A C 1
ATOM 2067 O O . GLN A 1 271 ? 12.094 -25.110 -22.151 1.00 9.55 936 GLN A O 1
ATOM 2073 N N . ILE A 1 272 ? 11.425 -26.402 -20.432 1.00 11.69 937 ILE A N 1
ATOM 2074 C CA . ILE A 1 272 ? 10.300 -25.539 -20.076 1.00 11.83 937 ILE A CA 1
ATOM 2075 C C . ILE A 1 272 ? 10.737 -24.246 -19.387 1.00 13.23 937 ILE A C 1
ATOM 2076 O O . ILE A 1 272 ? 11.290 -24.270 -18.290 1.00 13.43 937 ILE A O 1
ATOM 2081 N N . PRO A 1 273 ? 10.479 -23.095 -20.022 1.00 13.72 938 PRO A N 1
ATOM 2082 C CA . PRO A 1 273 ? 10.863 -21.808 -19.441 1.00 13.12 938 PRO A CA 1
ATOM 2083 C C . PRO A 1 273 ? 9.836 -21.287 -18.445 1.00 12.91 938 PRO A C 1
ATOM 2084 O O . PRO A 1 273 ? 8.829 -21.942 -18.158 1.00 11.27 938 PRO A O 1
ATOM 2088 N N . TYR A 1 274 ? 10.111 -20.096 -17.924 1.00 12.38 939 TYR A N 1
ATOM 2089 C CA . TYR A 1 274 ? 9.223 -19.431 -16.986 1.00 11.37 939 TYR A CA 1
ATOM 2090 C C . TYR A 1 274 ? 7.832 -19.364 -17.598 1.00 12.02 939 TYR A C 1
ATOM 2091 O O . TYR A 1 274 ? 7.675 -19.043 -18.779 1.00 10.06 939 TYR A O 1
ATOM 2100 N N . ILE A 1 275 ? 6.827 -19.681 -16.792 1.00 13.70 940 ILE A N 1
ATOM 2101 C CA . ILE A 1 275 ? 5.445 -19.635 -17.244 1.00 16.08 940 ILE A CA 1
ATOM 2102 C C . ILE A 1 275 ? 4.742 -18.498 -16.512 1.00 15.92 940 ILE A C 1
ATOM 2103 O O . ILE A 1 275 ? 4.746 -18.445 -15.285 1.00 16.75 940 ILE A O 1
ATOM 2108 N N . ASN A 1 276 ? 4.161 -17.575 -17.265 1.00 16.45 941 ASN A N 1
ATOM 2109 C CA . ASN A 1 276 ? 3.447 -16.467 -16.654 1.00 16.75 941 ASN A CA 1
ATOM 2110 C C . ASN A 1 276 ? 2.110 -17.000 -16.157 1.00 16.23 941 ASN A C 1
ATOM 2111 O O . ASN A 1 276 ? 1.246 -17.371 -16.950 1.00 16.79 941 ASN A O 1
ATOM 2116 N N . ARG A 1 277 ? 1.948 -17.041 -14.838 1.00 17.48 942 ARG A N 1
ATOM 2117 C CA . ARG A 1 277 ? 0.730 -17.563 -14.229 1.00 17.51 942 ARG A CA 1
ATOM 2118 C C . ARG A 1 277 ? -0.280 -16.494 -13.838 1.00 18.15 942 ARG A C 1
ATOM 2119 O O . ARG A 1 277 ? -1.326 -16.815 -13.266 1.00 16.58 942 ARG A O 1
ATOM 2127 N N . VAL A 1 278 ? 0.029 -15.232 -14.124 1.00 15.98 943 VAL A N 1
ATOM 2128 C CA . VAL A 1 278 ? -0.882 -14.144 -13.786 1.00 16.98 943 VAL A CA 1
ATOM 2129 C C . VAL A 1 278 ? -1.950 -14.020 -14.863 1.00 17.21 943 VAL A C 1
ATOM 2130 O O . VAL A 1 278 ? -1.650 -13.730 -16.017 1.00 16.34 943 VAL A O 1
ATOM 2134 N N . THR A 1 279 ? -3.200 -14.247 -14.480 1.00 18.41 944 THR A N 1
ATOM 2135 C CA . THR A 1 279 ? -4.305 -14.177 -15.424 1.00 18.83 944 THR A CA 1
ATOM 2136 C C . THR A 1 279 ? -4.520 -12.772 -15.981 1.00 19.41 944 THR A C 1
ATOM 2137 O O . THR A 1 279 ? -4.480 -11.790 -15.248 1.00 18.79 944 THR A O 1
ATOM 2141 N N . GLY A 1 280 ? -4.744 -12.691 -17.290 1.00 20.88 945 GLY A N 1
ATOM 2142 C CA . GLY A 1 280 ? -4.976 -11.415 -17.939 1.00 22.17 945 GLY A CA 1
ATOM 2143 C C . GLY A 1 280 ? -3.762 -10.514 -18.016 1.00 22.89 945 GLY A C 1
ATOM 2144 O O . GLY A 1 280 ? -3.867 -9.388 -18.496 1.00 23.05 945 GLY A O 1
ATOM 2145 N N . PHE A 1 281 ? -2.613 -10.994 -17.543 1.00 24.18 946 PHE A N 1
ATOM 2146 C CA . PHE A 1 281 ? -1.389 -10.193 -17.572 1.00 24.50 946 PHE A CA 1
ATOM 2147 C C . PHE A 1 281 ? -0.504 -10.593 -18.745 1.00 24.84 946 PHE A C 1
ATOM 2148 O O . PHE A 1 281 ? -0.106 -11.751 -18.877 1.00 23.98 946 PHE A O 1
ATOM 2156 N N . PRO A 1 282 ? -0.169 -9.628 -19.607 1.00 24.81 947 PRO A N 1
ATOM 2157 C CA . PRO A 1 282 ? 0.672 -9.910 -20.768 1.00 24.11 947 PRO A CA 1
ATOM 2158 C C . PRO A 1 282 ? 2.167 -10.037 -20.471 1.00 23.35 947 PRO A C 1
ATOM 2159 O O . PRO A 1 282 ? 2.742 -9.244 -19.724 1.00 22.98 947 PRO A O 1
ATOM 2163 N N . TYR A 1 283 ? 2.775 -11.060 -21.061 1.00 22.02 948 TYR A N 1
ATOM 2164 C CA . TYR A 1 283 ? 4.206 -11.317 -20.946 1.00 19.19 948 TYR A CA 1
ATOM 2165 C C . TYR A 1 283 ? 4.582 -11.747 -22.362 1.00 17.96 948 TYR A C 1
ATOM 2166 O O . TYR A 1 283 ? 4.773 -12.930 -22.640 1.00 17.56 948 TYR A O 1
ATOM 2175 N N . PRO A 1 284 ? 4.675 -10.772 -23.281 1.00 17.47 949 PRO A N 1
ATOM 2176 C CA . PRO A 1 284 ? 5.010 -10.968 -24.694 1.00 18.46 949 PRO A CA 1
ATOM 2177 C C . PRO A 1 284 ? 6.314 -11.703 -24.978 1.00 18.36 949 PRO A C 1
ATOM 2178 O O . PRO A 1 284 ? 7.227 -11.736 -24.149 1.00 16.88 949 PRO A O 1
ATOM 2182 N N . ALA A 1 285 ? 6.389 -12.286 -26.170 1.00 18.39 950 ALA A N 1
ATOM 2183 C CA . ALA A 1 285 ? 7.560 -13.040 -26.591 1.00 19.16 950 ALA A CA 1
ATOM 2184 C C . ALA A 1 285 ? 8.866 -12.258 -26.524 1.00 18.22 950 ALA A C 1
ATOM 2185 O O . ALA A 1 285 ? 9.883 -12.804 -26.109 1.00 18.11 950 ALA A O 1
ATOM 2187 N N . HIS A 1 286 ? 8.861 -10.990 -26.932 1.00 19.25 951 HIS A N 1
ATOM 2188 C CA . HIS A 1 286 ? 10.104 -10.230 -26.883 1.00 19.48 951 HIS A CA 1
ATOM 2189 C C . HIS A 1 286 ? 10.539 -9.963 -25.446 1.00 16.86 951 HIS A C 1
ATOM 2190 O O . HIS A 1 286 ? 11.721 -9.752 -25.179 1.00 17.54 951 HIS A O 1
ATOM 2197 N N . PHE A 1 287 ? 9.586 -9.991 -24.519 1.00 14.91 952 PHE A N 1
ATOM 2198 C CA . PHE A 1 287 ? 9.897 -9.796 -23.106 1.00 13.18 952 PHE A CA 1
ATOM 2199 C C . PHE A 1 287 ? 10.414 -11.112 -22.520 1.00 12.62 952 PHE A C 1
ATOM 2200 O O . PHE A 1 287 ? 11.254 -11.116 -21.624 1.00 12.99 952 PHE A O 1
ATOM 2208 N N . ALA A 1 288 ? 9.909 -12.227 -23.041 1.00 12.07 953 ALA A N 1
ATOM 2209 C CA . ALA A 1 288 ? 10.273 -13.549 -22.537 1.00 12.93 953 ALA A CA 1
ATOM 2210 C C . ALA A 1 288 ? 11.695 -14.011 -22.833 1.00 14.35 953 ALA A C 1
ATOM 2211 O O . ALA A 1 288 ? 12.202 -14.917 -22.168 1.00 13.00 953 ALA A O 1
ATOM 2213 N N . LYS A 1 289 ? 12.334 -13.403 -23.827 1.00 14.28 954 LYS A N 1
ATOM 2214 C CA . LYS A 1 289 ? 13.697 -13.781 -24.179 1.00 15.57 954 LYS A CA 1
ATOM 2215 C C . LYS A 1 289 ? 14.699 -13.046 -23.305 1.00 13.91 954 LYS A C 1
ATOM 2216 O O . LYS A 1 289 ? 14.737 -11.819 -23.290 1.00 13.50 954 LYS A O 1
ATOM 2222 N N . LEU A 1 290 ? 15.502 -13.806 -22.568 1.00 13.41 955 LEU A N 1
ATOM 2223 C CA . LEU A 1 290 ? 16.506 -13.216 -21.698 1.00 12.46 955 LEU A CA 1
ATOM 2224 C C . LEU A 1 290 ? 17.589 -12.594 -22.568 1.00 13.09 955 LEU A C 1
ATOM 2225 O O . LEU A 1 290 ? 18.113 -13.240 -23.472 1.00 11.77 955 LEU A O 1
ATOM 2230 N N . GLU A 1 291 ? 17.917 -11.334 -22.308 1.00 13.32 956 GLU A N 1
ATOM 2231 C CA . GLU A 1 291 ? 18.945 -10.662 -23.091 1.00 13.86 956 GLU A CA 1
ATOM 2232 C C . GLU A 1 291 ? 20.305 -10.919 -22.451 1.00 13.39 956 GLU A C 1
ATOM 2233 O O . GLU A 1 291 ? 20.573 -10.452 -21.345 1.00 11.57 956 GLU A O 1
ATOM 2239 N N . VAL A 1 292 ? 21.154 -11.677 -23.137 1.00 11.98 957 VAL A N 1
ATOM 2240 C CA . VAL A 1 292 ? 22.477 -11.986 -22.604 1.00 12.87 957 VAL A CA 1
ATOM 2241 C C . VAL A 1 292 ? 23.553 -11.513 -23.569 1.00 12.99 957 VAL A C 1
ATOM 2242 O O . VAL A 1 292 ? 23.273 -11.259 -24.740 1.00 14.08 957 VAL A O 1
ATOM 2246 N N . ASP A 1 293 ? 24.782 -11.405 -23.073 1.00 11.95 958 ASP A N 1
ATOM 2247 C CA . ASP A 1 293 ? 25.905 -10.942 -23.881 1.00 12.19 958 ASP A CA 1
ATOM 2248 C C . ASP A 1 293 ? 26.641 -12.073 -24.578 1.00 12.51 958 ASP A C 1
ATOM 2249 O O . ASP A 1 293 ? 27.170 -11.895 -25.675 1.00 12.32 958 ASP A O 1
ATOM 2254 N N . GLU A 1 294 ? 26.672 -13.236 -23.937 1.00 11.86 959 GLU A N 1
ATOM 2255 C CA . GLU A 1 294 ? 27.363 -14.399 -24.480 1.00 13.84 959 GLU A CA 1
ATOM 2256 C C . GLU A 1 294 ? 26.603 -15.674 -24.157 1.00 13.04 959 GLU A C 1
ATOM 2257 O O . GLU A 1 294 ? 25.912 -15.752 -23.139 1.00 11.54 959 GLU A O 1
ATOM 2263 N N . VAL A 1 295 ? 26.748 -16.675 -25.017 1.00 11.36 960 VAL A N 1
ATOM 2264 C CA . VAL A 1 295 ? 26.101 -17.961 -24.800 1.00 11.48 960 VAL A CA 1
ATOM 2265 C C . VAL A 1 295 ? 27.131 -19.090 -24.841 1.00 13.09 960 VAL A C 1
ATOM 2266 O O . VAL A 1 295 ? 27.780 -19.320 -25.861 1.00 13.21 960 VAL A O 1
ATOM 2270 N N . GLU A 1 296 ? 27.286 -19.772 -23.713 1.00 11.49 961 GLU A N 1
ATOM 2271 C CA . GLU A 1 296 ? 28.199 -20.904 -23.590 1.00 12.42 961 GLU A CA 1
ATOM 2272 C C . GLU A 1 296 ? 27.327 -22.134 -23.809 1.00 11.55 961 GLU A C 1
ATOM 2273 O O . GLU A 1 296 ? 26.190 -22.169 -23.349 1.00 13.53 961 GLU A O 1
ATOM 2279 N N . THR A 1 297 ? 27.838 -23.139 -24.505 1.00 10.30 962 THR A N 1
ATOM 2280 C CA . THR A 1 297 ? 27.036 -24.336 -24.727 1.00 10.47 962 THR A CA 1
ATOM 2281 C C . THR A 1 297 ? 27.657 -25.564 -24.081 1.00 8.85 962 THR A C 1
ATOM 2282 O O . THR A 1 297 ? 28.877 -25.702 -24.027 1.00 9.97 962 THR A O 1
ATOM 2286 N N . ARG A 1 298 ? 26.799 -26.448 -23.580 1.00 8.59 963 ARG A N 1
ATOM 2287 C CA . ARG A 1 298 ? 27.227 -27.696 -22.963 1.00 8.24 963 ARG A CA 1
ATOM 2288 C C . ARG A 1 298 ? 26.418 -28.745 -23.719 1.00 9.10 963 ARG A C 1
ATOM 2289 O O . ARG A 1 298 ? 25.188 -28.692 -23.736 1.00 8.03 963 ARG A O 1
ATOM 2297 N N . ARG A 1 299 ? 27.099 -29.695 -24.348 1.00 9.79 964 ARG A N 1
ATOM 2298 C CA . ARG A 1 299 ? 26.389 -30.688 -25.144 1.00 9.89 964 ARG A CA 1
ATOM 2299 C C . ARG A 1 299 ? 26.601 -32.146 -24.767 1.00 10.51 964 ARG A C 1
ATOM 2300 O O . ARG A 1 299 ? 26.306 -33.041 -25.556 1.00 11.30 964 ARG A O 1
ATOM 2308 N N . THR A 1 300 ? 27.113 -32.393 -23.570 1.00 10.94 965 THR A N 1
ATOM 2309 C CA . THR A 1 300 ? 27.323 -33.765 -23.131 1.00 9.69 965 THR A CA 1
ATOM 2310 C C . THR A 1 300 ? 26.438 -34.057 -21.934 1.00 9.62 965 THR A C 1
ATOM 2311 O O . THR A 1 300 ? 26.522 -33.374 -20.911 1.00 9.38 965 THR A O 1
ATOM 2315 N N . THR A 1 301 ? 25.577 -35.061 -22.061 1.00 8.40 966 THR A N 1
ATOM 2316 C CA . THR A 1 301 ? 24.715 -35.418 -20.948 1.00 9.90 966 THR A CA 1
ATOM 2317 C C . THR A 1 301 ? 25.403 -36.503 -20.128 1.00 11.37 966 THR A C 1
ATOM 2318 O O . THR A 1 301 ? 25.927 -37.472 -20.677 1.00 11.97 966 THR A O 1
ATOM 2322 N N . LEU A 1 302 ? 25.413 -36.323 -18.812 1.00 12.14 967 LEU A N 1
ATOM 2323 C CA . LEU A 1 302 ? 26.037 -37.286 -17.910 1.00 13.36 967 LEU A CA 1
ATOM 2324 C C . LEU A 1 302 ? 24.960 -38.206 -17.342 1.00 13.34 967 LEU A C 1
ATOM 2325 O O . LEU A 1 302 ? 25.245 -39.095 -16.535 1.00 11.96 967 LEU A O 1
ATOM 2330 N N . ARG A 1 303 ? 23.725 -38.002 -17.791 1.00 12.22 968 ARG A N 1
ATOM 2331 C CA . ARG A 1 303 ? 22.594 -38.780 -17.299 1.00 10.90 968 ARG A CA 1
ATOM 2332 C C . ARG A 1 303 ? 21.904 -39.722 -18.283 1.00 11.93 968 ARG A C 1
ATOM 2333 O O . ARG A 1 303 ? 21.755 -40.914 -18.015 1.00 9.88 968 ARG A O 1
ATOM 2341 N N . CYS A 1 304 ? 21.498 -39.179 -19.427 1.00 9.19 969 CYS A N 1
ATOM 2342 C CA . CYS A 1 304 ? 20.724 -39.918 -20.418 1.00 8.70 969 CYS A CA 1
ATOM 2343 C C . CYS A 1 304 ? 21.345 -41.051 -21.216 1.00 7.48 969 CYS A C 1
ATOM 2344 O O . CYS A 1 304 ? 22.508 -40.996 -21.610 1.00 9.31 969 CYS A O 1
ATOM 2347 N N . PRO A 1 305 ? 20.555 -42.105 -21.468 1.00 7.57 970 PRO A N 1
ATOM 2348 C CA . PRO A 1 305 ? 21.033 -43.251 -22.241 1.00 8.34 970 PRO A CA 1
ATOM 2349 C C . PRO A 1 305 ? 21.276 -42.794 -23.678 1.00 8.43 970 PRO A C 1
ATOM 2350 O O . PRO A 1 305 ? 20.866 -41.700 -24.069 1.00 8.24 970 PRO A O 1
ATOM 2354 N N . ALA A 1 306 ? 21.922 -43.646 -24.460 1.00 8.00 971 ALA A N 1
ATOM 2355 C CA . ALA A 1 306 ? 22.238 -43.328 -25.842 1.00 8.87 971 ALA A CA 1
ATOM 2356 C C . ALA A 1 306 ? 21.019 -43.082 -26.728 1.00 8.91 971 ALA A C 1
ATOM 2357 O O . ALA A 1 306 ? 21.049 -42.176 -27.561 1.00 9.73 971 ALA A O 1
ATOM 2359 N N . ASP A 1 307 ? 19.947 -43.860 -26.571 1.00 8.51 972 ASP A N 1
ATOM 2360 C CA . ASP A 1 307 ? 18.795 -43.621 -27.432 1.00 9.98 972 ASP A CA 1
ATOM 2361 C C . ASP A 1 307 ? 18.166 -42.256 -27.158 1.00 10.19 972 ASP A C 1
ATOM 2362 O O . ASP A 1 307 ? 17.762 -41.559 -28.091 1.00 8.11 972 ASP A O 1
ATOM 2367 N N . VAL A 1 308 ? 18.109 -41.852 -25.893 1.00 8.78 973 VAL A N 1
ATOM 2368 C CA . VAL A 1 308 ? 17.564 -40.534 -25.572 1.00 7.82 973 VAL A CA 1
ATOM 2369 C C . VAL A 1 308 ? 18.502 -39.484 -26.168 1.00 8.28 973 VAL A C 1
ATOM 2370 O O . VAL A 1 308 ? 18.059 -38.472 -26.719 1.00 7.93 973 VAL A O 1
ATOM 2374 N N . THR A 1 309 ? 19.803 -39.735 -26.065 1.00 8.37 974 THR A N 1
ATOM 2375 C CA . THR A 1 309 ? 20.798 -38.821 -26.607 1.00 8.76 974 THR A CA 1
ATOM 2376 C C . THR A 1 309 ? 20.600 -38.646 -28.121 1.00 10.66 974 THR A C 1
ATOM 2377 O O . THR A 1 309 ? 20.823 -37.565 -28.663 1.00 8.60 974 THR A O 1
ATOM 2381 N N . HIS A 1 310 ? 20.171 -39.706 -28.799 1.00 10.11 975 HIS A N 1
ATOM 2382 C CA . HIS A 1 310 ? 19.923 -39.627 -30.239 1.00 11.09 975 HIS A CA 1
ATOM 2383 C C . HIS A 1 310 ? 18.791 -38.627 -30.470 1.00 11.29 975 HIS A C 1
ATOM 2384 O O . HIS A 1 310 ? 18.825 -37.828 -31.402 1.00 10.74 975 HIS A O 1
ATOM 2391 N N . PHE A 1 311 ? 17.785 -38.689 -29.606 1.00 11.38 976 PHE A N 1
ATOM 2392 C CA . PHE A 1 311 ? 16.637 -37.795 -29.691 1.00 10.80 976 PHE A CA 1
ATOM 2393 C C . PHE A 1 311 ? 17.097 -36.365 -29.437 1.00 9.70 976 PHE A C 1
ATOM 2394 O O . PHE A 1 311 ? 16.735 -35.443 -30.170 1.00 10.57 976 PHE A O 1
ATOM 2402 N N . LEU A 1 312 ? 17.911 -36.184 -28.403 1.00 7.58 977 LEU A N 1
ATOM 2403 C CA . LEU A 1 312 ? 18.406 -34.859 -28.062 1.00 8.69 977 LEU A CA 1
ATOM 2404 C C . LEU A 1 312 ? 19.231 -34.272 -29.201 1.00 9.80 977 LEU A C 1
ATOM 2405 O O . LEU A 1 312 ? 19.172 -33.071 -29.468 1.00 10.63 977 LEU A O 1
ATOM 2410 N N . ASN A 1 313 ? 19.990 -35.131 -29.875 1.00 10.43 978 ASN A N 1
ATOM 2411 C CA . ASN A 1 313 ? 20.846 -34.699 -30.970 1.00 14.18 978 ASN A CA 1
ATOM 2412 C C . ASN A 1 313 ? 20.038 -34.087 -32.106 1.00 15.10 978 ASN A C 1
ATOM 2413 O O . ASN A 1 313 ? 20.578 -33.348 -32.931 1.00 15.47 978 ASN A O 1
ATOM 2418 N N . GLN A 1 314 ? 18.742 -34.391 -32.143 1.00 15.57 979 GLN A N 1
ATOM 2419 C CA . GLN A 1 314 ? 17.866 -33.850 -33.176 1.00 18.45 979 GLN A CA 1
ATOM 2420 C C . GLN A 1 314 ? 17.281 -32.513 -32.728 1.00 17.97 979 GLN A C 1
ATOM 2421 O O . GLN A 1 314 ? 16.709 -31.779 -33.536 1.00 18.43 979 GLN A O 1
ATOM 2427 N N . ARG A 1 315 ? 17.420 -32.196 -31.442 1.00 16.76 980 ARG A N 1
ATOM 2428 C CA . ARG A 1 315 ? 16.876 -30.946 -30.914 1.00 17.49 980 ARG A CA 1
ATOM 2429 C C . ARG A 1 315 ? 17.934 -29.875 -30.649 1.00 18.12 980 ARG A C 1
ATOM 2430 O O . ARG A 1 315 ? 17.598 -28.701 -30.480 1.00 17.99 980 ARG A O 1
ATOM 2438 N N . TYR A 1 316 ? 19.201 -30.277 -30.589 1.00 16.69 981 TYR A N 1
ATOM 2439 C CA . TYR A 1 316 ? 20.294 -29.329 -30.369 1.00 16.74 981 TYR A CA 1
ATOM 2440 C C . TYR A 1 316 ? 21.376 -29.539 -31.411 1.00 17.81 981 TYR A C 1
ATOM 2441 O O . TYR A 1 316 ? 21.690 -30.678 -31.767 1.00 18.85 981 TYR A O 1
ATOM 2450 N N . GLU A 1 317 ? 21.957 -28.445 -31.885 1.00 16.49 982 GLU A N 1
ATOM 2451 C CA . GLU A 1 317 ? 23.064 -28.537 -32.825 1.00 16.95 982 GLU A CA 1
ATOM 2452 C C . GLU A 1 317 ? 24.305 -28.562 -31.933 1.00 17.86 982 GLU A C 1
ATOM 2453 O O . GLU A 1 317 ? 24.233 -28.171 -30.763 1.00 17.83 982 GLU A O 1
ATOM 2459 N N . GLY A 1 318 ? 25.430 -29.032 -32.464 1.00 16.51 983 GLY A N 1
ATOM 2460 C CA . GLY A 1 318 ? 26.645 -29.076 -31.668 1.00 17.84 983 GLY A CA 1
ATOM 2461 C C . GLY A 1 318 ? 27.087 -30.473 -31.266 1.00 17.69 983 GLY A C 1
ATOM 2462 O O . GLY A 1 318 ? 28.061 -30.629 -30.524 1.00 19.28 983 GLY A O 1
ATOM 2463 N N . HIS A 1 319 ? 26.369 -31.484 -31.750 1.00 16.16 984 HIS A N 1
ATOM 2464 C CA . HIS A 1 319 ? 26.685 -32.882 -31.465 1.00 15.14 984 HIS A CA 1
ATOM 2465 C C . HIS A 1 319 ? 26.527 -33.256 -29.999 1.00 14.29 984 HIS A C 1
ATOM 2466 O O . HIS A 1 319 ? 27.476 -33.159 -29.221 1.00 13.17 984 HIS A O 1
ATOM 2473 N N . VAL A 1 320 ? 25.331 -33.693 -29.627 1.00 13.11 985 VAL A N 1
ATOM 2474 C CA . VAL A 1 320 ? 25.074 -34.092 -28.252 1.00 10.98 985 VAL A CA 1
ATOM 2475 C C . VAL A 1 320 ? 25.677 -35.475 -28.041 1.00 12.85 985 VAL A C 1
ATOM 2476 O O . VAL A 1 320 ? 25.509 -36.367 -28.872 1.00 12.64 985 VAL A O 1
ATOM 2480 N N . MET A 1 321 ? 26.387 -35.634 -26.929 1.00 11.43 986 MET A N 1
ATOM 2481 C CA . MET A 1 321 ? 27.050 -36.885 -26.584 1.00 11.70 986 MET A CA 1
ATOM 2482 C C . MET A 1 321 ? 26.597 -37.303 -25.197 1.00 9.91 986 MET A C 1
ATOM 2483 O O . MET A 1 321 ? 26.055 -36.491 -24.455 1.00 9.78 986 MET A O 1
ATOM 2488 N N . CYS A 1 322 ? 26.836 -38.565 -24.852 1.00 10.07 987 CYS A N 1
ATOM 2489 C CA . CYS A 1 322 ? 26.476 -39.087 -23.538 1.00 10.72 987 CYS A CA 1
ATOM 2490 C C . CYS A 1 322 ? 27.656 -39.867 -22.951 1.00 11.89 987 CYS A C 1
ATOM 2491 O O . CYS A 1 322 ? 28.463 -40.433 -23.693 1.00 13.08 987 CYS A O 1
ATOM 2494 N N . THR A 1 323 ? 27.760 -39.883 -21.624 1.00 11.60 988 THR A N 1
ATOM 2495 C CA . THR A 1 323 ? 28.830 -40.610 -20.949 1.00 12.62 988 THR A CA 1
ATOM 2496 C C . THR A 1 323 ? 28.315 -41.959 -20.465 1.00 13.75 988 THR A C 1
ATOM 2497 O O . THR A 1 323 ? 29.094 -42.869 -20.164 1.00 12.89 988 THR A O 1
ATOM 2501 N N . SER A 1 324 ? 26.995 -42.090 -20.395 1.00 12.09 989 SER A N 1
ATOM 2502 C CA . SER A 1 324 ? 26.386 -43.337 -19.951 1.00 11.09 989 SER A CA 1
ATOM 2503 C C . SER A 1 324 ? 26.629 -44.467 -20.932 1.00 12.59 989 SER A C 1
ATOM 2504 O O . SER A 1 324 ? 26.776 -44.240 -22.136 1.00 11.60 989 SER A O 1
ATOM 2507 N N . SER A 1 325 ? 26.654 -45.689 -20.408 1.00 12.38 990 SER A N 1
ATOM 2508 C CA . SER A 1 325 ? 26.843 -46.869 -21.233 1.00 13.90 990 SER A CA 1
ATOM 2509 C C . SER A 1 325 ? 25.490 -47.489 -21.581 1.00 13.38 990 SER A C 1
ATOM 2510 O O . SER A 1 325 ? 25.431 -48.481 -22.298 1.00 14.46 990 SER A O 1
ATOM 2513 N N . GLU A 1 326 ? 24.406 -46.913 -21.063 1.00 11.20 991 GLU A N 1
ATOM 2514 C CA . GLU A 1 326 ? 23.069 -47.422 -21.370 1.00 13.20 991 GLU A CA 1
ATOM 2515 C C . GLU A 1 326 ? 22.751 -47.082 -22.822 1.00 12.40 991 GLU A C 1
ATOM 2516 O O . GLU A 1 326 ? 22.977 -45.957 -23.258 1.00 10.88 991 GLU A O 1
ATOM 2522 N N . LYS A 1 327 ? 22.227 -48.055 -23.562 1.00 13.34 992 LYS A N 1
ATOM 2523 C CA . LYS A 1 327 ? 21.888 -47.864 -24.971 1.00 16.19 992 LYS A CA 1
ATOM 2524 C C . LYS A 1 327 ? 20.387 -47.670 -25.196 1.00 15.21 992 LYS A C 1
ATOM 2525 O O . LYS A 1 327 ? 19.925 -46.548 -25.386 1.00 14.70 992 LYS A O 1
ATOM 2531 N N . LYS A 1 328 ? 19.628 -48.763 -25.195 1.00 13.50 993 LYS A N 1
ATOM 2532 C CA . LYS A 1 328 ? 18.181 -48.677 -25.390 1.00 14.56 993 LYS A CA 1
ATOM 2533 C C . LYS A 1 328 ? 17.496 -48.568 -24.029 1.00 14.25 993 LYS A C 1
ATOM 2534 O O . LYS A 1 328 ? 17.836 -49.296 -23.099 1.00 13.85 993 LYS A O 1
ATOM 2540 N N . SER A 1 329 ? 16.529 -47.663 -23.913 1.00 12.55 994 SER A N 1
ATOM 2541 C CA . SER A 1 329 ? 15.872 -47.452 -22.629 1.00 11.90 994 SER A CA 1
ATOM 2542 C C . SER A 1 329 ? 14.396 -47.090 -22.682 1.00 12.72 994 SER A C 1
ATOM 2543 O O . SER A 1 329 ? 13.776 -46.920 -21.631 1.00 13.96 994 SER A O 1
ATOM 2546 N N . VAL A 1 330 ? 13.832 -46.953 -23.879 1.00 12.57 995 VAL A N 1
ATOM 2547 C CA . VAL A 1 330 ? 12.431 -46.565 -23.984 1.00 11.16 995 VAL A CA 1
ATOM 2548 C C . VAL A 1 330 ? 11.506 -47.608 -24.601 1.00 12.21 995 VAL A C 1
ATOM 2549 O O . VAL A 1 330 ? 11.913 -48.397 -25.449 1.00 12.71 995 VAL A O 1
ATOM 2553 N N . SER A 1 331 ? 10.255 -47.601 -24.154 1.00 11.68 996 SER A N 1
ATOM 2554 C CA . SER A 1 331 ? 9.232 -48.508 -24.667 1.00 12.31 996 SER A CA 1
ATOM 2555 C C . SER A 1 331 ? 7.881 -47.833 -24.461 1.00 12.62 996 SER A C 1
ATOM 2556 O O . SER A 1 331 ? 7.801 -46.784 -23.823 1.00 10.88 996 SER A O 1
ATOM 2559 N N . GLN A 1 332 ? 6.820 -48.421 -25.001 1.00 12.69 997 GLN A N 1
ATOM 2560 C CA . GLN A 1 332 ? 5.498 -47.828 -24.860 1.00 14.24 997 GLN A CA 1
ATOM 2561 C C . GLN A 1 332 ? 4.394 -48.849 -25.071 1.00 15.32 997 GLN A C 1
ATOM 2562 O O . GLN A 1 332 ? 4.618 -49.906 -25.659 1.00 14.67 997 GLN A O 1
ATOM 2568 N N . GLU A 1 333 ? 3.202 -48.524 -24.583 1.00 15.59 998 GLU A N 1
ATOM 2569 C CA . GLU A 1 333 ? 2.052 -49.398 -24.745 1.00 16.33 998 GLU A CA 1
ATOM 2570 C C . GLU A 1 333 ? 0.771 -48.592 -24.579 1.00 16.53 998 GLU A C 1
ATOM 2571 O O . GLU A 1 333 ? 0.773 -47.518 -23.970 1.00 14.30 998 GLU A O 1
ATOM 2577 N N . MET A 1 334 ? -0.318 -49.113 -25.134 1.00 17.06 999 MET A N 1
ATOM 2578 C CA . MET A 1 334 ? -1.622 -48.462 -25.052 1.00 19.84 999 MET A CA 1
ATOM 2579 C C . MET A 1 334 ? -2.383 -48.934 -23.817 1.00 19.58 999 MET A C 1
ATOM 2580 O O . MET A 1 334 ? -2.228 -50.075 -23.386 1.00 20.13 999 MET A O 1
ATOM 2585 N N . VAL A 1 335 ? -3.196 -48.050 -23.250 1.00 17.95 1000 VAL A N 1
ATOM 2586 C CA . VAL A 1 335 ? -4.032 -48.386 -22.100 1.00 19.57 1000 VAL A CA 1
ATOM 2587 C C . VAL A 1 335 ? -5.413 -47.816 -22.406 1.00 19.79 1000 VAL A C 1
ATOM 2588 O O . VAL A 1 335 ? -5.527 -46.887 -23.201 1.00 19.33 1000 VAL A O 1
ATOM 2592 N N . SER A 1 336 ? -6.458 -48.367 -21.795 1.00 22.11 1001 SER A N 1
ATOM 2593 C CA . SER A 1 336 ? -7.818 -47.890 -22.052 1.00 23.05 1001 SER A CA 1
ATOM 2594 C C . SER A 1 336 ? -8.161 -46.612 -21.289 1.00 23.33 1001 SER A C 1
ATOM 2595 O O . SER A 1 336 ? -8.969 -45.799 -21.749 1.00 22.69 1001 SER A O 1
ATOM 2598 N N . GLY A 1 337 ? -7.546 -46.438 -20.124 1.00 21.27 1002 GLY A N 1
ATOM 2599 C CA . GLY A 1 337 ? -7.808 -45.258 -19.324 1.00 19.58 1002 GLY A CA 1
ATOM 2600 C C . GLY A 1 337 ? -7.546 -45.532 -17.859 1.00 20.07 1002 GLY A C 1
ATOM 2601 O O . GLY A 1 337 ? -7.258 -46.668 -17.477 1.00 17.90 1002 GLY A O 1
ATOM 2602 N N . ALA A 1 338 ? -7.651 -44.495 -17.036 1.00 19.76 1003 ALA A N 1
ATOM 2603 C CA . ALA A 1 338 ? -7.409 -44.628 -15.605 1.00 21.36 1003 ALA A CA 1
ATOM 2604 C C . ALA A 1 338 ? -8.289 -45.678 -14.943 1.00 20.57 1003 ALA A C 1
ATOM 2605 O O . ALA A 1 338 ? -7.855 -46.357 -14.014 1.00 22.11 1003 ALA A O 1
ATOM 2607 N N . ALA A 1 339 ? -9.523 -45.812 -15.420 1.00 20.90 1004 ALA A N 1
ATOM 2608 C CA . ALA A 1 339 ? -10.460 -46.769 -14.840 1.00 21.40 1004 ALA A CA 1
ATOM 2609 C C . ALA A 1 339 ? -10.012 -48.221 -14.942 1.00 21.72 1004 ALA A C 1
ATOM 2610 O O . ALA A 1 339 ? -10.447 -49.059 -14.156 1.00 23.54 1004 ALA A O 1
ATOM 2612 N N . SER A 1 340 ? -9.140 -48.522 -15.898 1.00 22.45 1005 SER A N 1
ATOM 2613 C CA . SER A 1 340 ? -8.678 -49.894 -16.092 1.00 22.61 1005 SER A CA 1
ATOM 2614 C C . SER A 1 340 ? -7.407 -50.246 -15.328 1.00 22.68 1005 SER A C 1
ATOM 2615 O O . SER A 1 340 ? -6.966 -51.397 -15.352 1.00 20.24 1005 SER A O 1
ATOM 2618 N N . ILE A 1 341 ? -6.824 -49.269 -14.641 1.00 22.02 1006 ILE A N 1
ATOM 2619 C CA . ILE A 1 341 ? -5.588 -49.519 -13.913 1.00 21.00 1006 ILE A CA 1
ATOM 2620 C C . ILE A 1 341 ? -5.597 -49.082 -12.455 1.00 21.01 1006 ILE A C 1
ATOM 2621 O O . ILE A 1 341 ? -6.395 -48.242 -12.040 1.00 22.32 1006 ILE A O 1
ATOM 2626 N N . ASN A 1 342 ? -4.698 -49.683 -11.686 1.00 21.47 1007 ASN A N 1
ATOM 2627 C CA . ASN A 1 342 ? -4.518 -49.376 -10.276 1.00 22.22 1007 ASN A CA 1
ATOM 2628 C C . ASN A 1 342 ? -3.210 -50.036 -9.846 1.00 21.31 1007 ASN A C 1
ATOM 2629 O O . ASN A 1 342 ? -2.714 -50.932 -10.528 1.00 20.12 1007 ASN A O 1
ATOM 2634 N N . PRO A 1 343 ? -2.627 -49.590 -8.723 1.00 22.88 1008 PRO A N 1
ATOM 2635 C CA . PRO A 1 343 ? -1.365 -50.128 -8.204 1.00 24.30 1008 PRO A CA 1
ATOM 2636 C C . PRO A 1 343 ? -1.284 -51.648 -8.104 1.00 25.87 1008 PRO A C 1
ATOM 2637 O O . PRO A 1 343 ? -0.209 -52.224 -8.258 1.00 25.69 1008 PRO A O 1
ATOM 2641 N N . VAL A 1 344 ? -2.416 -52.294 -7.848 1.00 27.15 1009 VAL A N 1
ATOM 2642 C CA . VAL A 1 344 ? -2.444 -53.747 -7.721 1.00 29.40 1009 VAL A CA 1
ATOM 2643 C C . VAL A 1 344 ? -2.409 -54.477 -9.059 1.00 28.91 1009 VAL A C 1
ATOM 2644 O O . VAL A 1 344 ? -1.522 -55.294 -9.303 1.00 30.73 1009 VAL A O 1
ATOM 2648 N N . SER A 1 345 ? -3.376 -54.183 -9.921 1.00 28.23 1010 SER A N 1
ATOM 2649 C CA . SER A 1 345 ? -3.467 -54.830 -11.225 1.00 27.77 1010 SER A CA 1
ATOM 2650 C C . SER A 1 345 ? -2.461 -54.308 -12.242 1.00 27.05 1010 SER A C 1
ATOM 2651 O O . SER A 1 345 ? -2.103 -55.015 -13.186 1.00 26.04 1010 SER A O 1
ATOM 2654 N N . LYS A 1 346 ? -2.009 -53.073 -12.056 1.00 23.95 1011 LYS A N 1
ATOM 2655 C CA . LYS A 1 346 ? -1.064 -52.476 -12.989 1.00 23.08 1011 LYS A CA 1
ATOM 2656 C C . LYS A 1 346 ? 0.021 -51.684 -12.268 1.00 22.52 1011 LYS A C 1
ATOM 2657 O O . LYS A 1 346 ? 0.081 -50.459 -12.371 1.00 20.65 1011 LYS A O 1
ATOM 2663 N N . PRO A 1 347 ? 0.893 -52.371 -11.518 1.00 21.90 1012 PRO A N 1
ATOM 2664 C CA . PRO A 1 347 ? 1.943 -51.627 -10.822 1.00 20.23 1012 PRO A CA 1
ATOM 2665 C C . PRO A 1 347 ? 2.814 -50.873 -11.824 1.00 18.87 1012 PRO A C 1
ATOM 2666 O O . PRO A 1 347 ? 3.168 -51.401 -12.879 1.00 19.42 1012 PRO A O 1
ATOM 2670 N N . LEU A 1 348 ? 3.138 -49.629 -11.504 1.00 17.30 1013 LEU A N 1
ATOM 2671 C CA . LEU A 1 348 ? 3.969 -48.824 -12.386 1.00 17.69 1013 LEU A CA 1
ATOM 2672 C C . LEU A 1 348 ? 5.334 -48.638 -11.743 1.00 17.42 1013 LEU A C 1
ATOM 2673 O O . LEU A 1 348 ? 5.444 -48.104 -10.643 1.00 18.19 1013 LEU A O 1
ATOM 2678 N N . LYS A 1 349 ? 6.364 -49.099 -12.442 1.00 17.36 1014 LYS A N 1
ATOM 2679 C CA . LYS A 1 349 ? 7.742 -49.032 -11.961 1.00 17.85 1014 LYS A CA 1
ATOM 2680 C C . LYS A 1 349 ? 8.325 -47.629 -11.858 1.00 16.01 1014 LYS A C 1
ATOM 2681 O O . LYS A 1 349 ? 8.066 -46.773 -12.701 1.00 15.21 1014 LYS A O 1
ATOM 2687 N N . GLY A 1 350 ? 9.123 -47.414 -10.816 1.00 14.70 1015 GLY A N 1
ATOM 2688 C CA . GLY A 1 350 ? 9.788 -46.137 -10.624 1.00 14.54 1015 GLY A CA 1
ATOM 2689 C C . GLY A 1 350 ? 8.940 -44.904 -10.383 1.00 14.22 1015 GLY A C 1
ATOM 2690 O O . GLY A 1 350 ? 7.916 -44.953 -9.700 1.00 13.91 1015 GLY A O 1
ATOM 2691 N N . LYS A 1 351 ? 9.395 -43.786 -10.940 1.00 11.39 1016 LYS A N 1
ATOM 2692 C CA . LYS A 1 351 ? 8.716 -42.506 -10.797 1.00 11.09 1016 LYS A CA 1
ATOM 2693 C C . LYS A 1 351 ? 7.566 -42.360 -11.795 1.00 10.75 1016 LYS A C 1
ATOM 2694 O O . LYS A 1 351 ? 7.770 -42.406 -13.006 1.00 9.90 1016 LYS A O 1
ATOM 2700 N N . ILE A 1 352 ? 6.357 -42.178 -11.273 1.00 11.21 1017 ILE A N 1
ATOM 2701 C CA . ILE A 1 352 ? 5.170 -42.028 -12.110 1.00 9.54 1017 ILE A CA 1
ATOM 2702 C C . ILE A 1 352 ? 4.960 -40.557 -12.450 1.00 10.02 1017 ILE A C 1
ATOM 2703 O O . ILE A 1 352 ? 4.847 -39.713 -11.558 1.00 9.09 1017 ILE A O 1
ATOM 2708 N N . LEU A 1 353 ? 4.913 -40.259 -13.744 1.00 7.90 1018 LEU A N 1
ATOM 2709 C CA . LEU A 1 353 ? 4.744 -38.890 -14.213 1.00 7.96 1018 LEU A CA 1
ATOM 2710 C C . LEU A 1 353 ? 3.608 -38.757 -15.222 1.00 8.03 1018 LEU A C 1
ATOM 2711 O O . LEU A 1 353 ? 3.277 -39.700 -15.934 1.00 8.28 1018 LEU A O 1
ATOM 2716 N N . THR A 1 354 ? 3.020 -37.568 -15.273 1.00 8.09 1019 THR A N 1
ATOM 2717 C CA . THR A 1 354 ? 1.955 -37.262 -16.222 1.00 7.32 1019 THR A CA 1
ATOM 2718 C C . THR A 1 354 ? 2.327 -35.917 -16.832 1.00 8.92 1019 THR A C 1
ATOM 2719 O O . THR A 1 354 ? 3.179 -35.206 -16.300 1.00 7.27 1019 THR A O 1
ATOM 2723 N N . PHE A 1 355 ? 1.703 -35.571 -17.950 1.00 8.66 1020 PHE A N 1
ATOM 2724 C CA . PHE A 1 355 ? 1.981 -34.291 -18.587 1.00 9.14 1020 PHE A CA 1
ATOM 2725 C C . PHE A 1 355 ? 1.124 -33.182 -17.985 1.00 11.09 1020 PHE A C 1
ATOM 2726 O O . PHE A 1 355 ? 1.545 -32.027 -17.922 1.00 11.38 1020 PHE A O 1
ATOM 2734 N N . THR A 1 356 ? -0.072 -33.532 -17.526 1.00 10.84 1021 THR A N 1
ATOM 2735 C CA . THR A 1 356 ? -0.978 -32.526 -16.976 1.00 11.01 1021 THR A CA 1
ATOM 2736 C C . THR A 1 356 ? -1.425 -32.781 -15.541 1.00 11.10 1021 THR A C 1
ATOM 2737 O O . THR A 1 356 ? -1.330 -33.898 -15.031 1.00 10.01 1021 THR A O 1
ATOM 2741 N N . GLN A 1 357 ? -1.918 -31.730 -14.898 1.00 12.16 1022 GLN A N 1
ATOM 2742 C CA . GLN A 1 357 ? -2.411 -31.831 -13.530 1.00 14.10 1022 GLN A CA 1
ATOM 2743 C C . GLN A 1 357 ? -3.642 -32.733 -13.501 1.00 14.58 1022 GLN A C 1
ATOM 2744 O O . GLN A 1 357 ? -3.839 -33.504 -12.561 1.00 14.64 1022 GLN A O 1
ATOM 2750 N N . SER A 1 358 ? -4.467 -32.639 -14.539 1.00 15.15 1023 SER A N 1
ATOM 2751 C CA . SER A 1 358 ? -5.672 -33.457 -14.618 1.00 15.46 1023 SER A CA 1
ATOM 2752 C C . SER A 1 358 ? -5.338 -34.947 -14.612 1.00 15.11 1023 SER A C 1
ATOM 2753 O O . SER A 1 358 ? -5.941 -35.720 -13.865 1.00 14.47 1023 SER A O 1
ATOM 2756 N N . ASP A 1 359 ? -4.385 -35.353 -15.446 1.00 12.52 1024 ASP A N 1
ATOM 2757 C CA . ASP A 1 359 ? -3.992 -36.760 -15.506 1.00 12.84 1024 ASP A CA 1
ATOM 2758 C C . ASP A 1 359 ? -3.338 -37.194 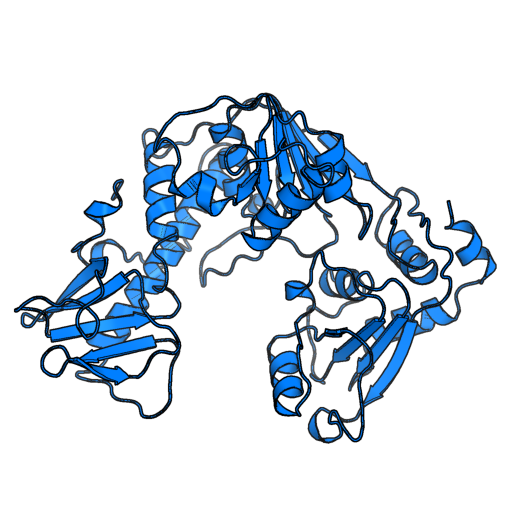-14.201 1.00 12.16 1024 ASP A C 1
ATOM 2759 O O . ASP A 1 359 ? -3.512 -38.330 -13.761 1.00 12.49 1024 ASP A O 1
ATOM 2764 N N . LYS A 1 360 ? -2.589 -36.283 -13.586 1.00 11.50 1025 LYS A N 1
ATOM 2765 C CA . LYS A 1 360 ? -1.934 -36.557 -12.309 1.00 12.69 1025 LYS A CA 1
ATOM 2766 C C . LYS A 1 360 ? -3.004 -36.861 -11.259 1.00 12.39 1025 LYS A C 1
ATOM 2767 O O . LYS A 1 360 ? -2.908 -37.837 -10.516 1.00 11.74 1025 LYS A O 1
ATOM 2773 N N . GLU A 1 361 ? -4.027 -36.016 -11.205 1.00 12.81 1026 GLU A N 1
ATOM 2774 C CA . GLU A 1 361 ? -5.112 -36.207 -10.248 1.00 13.96 1026 GLU A CA 1
ATOM 2775 C C . GLU A 1 361 ? -5.821 -37.537 -10.499 1.00 13.59 1026 GLU A C 1
ATOM 2776 O O . GLU A 1 361 ? -6.178 -38.251 -9.557 1.00 12.55 1026 GLU A O 1
ATOM 2782 N N . ALA A 1 362 ? -6.010 -37.871 -11.773 1.00 13.59 1027 ALA A N 1
ATOM 2783 C CA . ALA A 1 362 ? -6.674 -39.111 -12.162 1.00 14.17 1027 ALA A CA 1
ATOM 2784 C C . ALA A 1 362 ? -5.931 -40.355 -11.669 1.00 14.30 1027 ALA A C 1
ATOM 2785 O O . ALA A 1 362 ? -6.552 -41.339 -11.259 1.00 14.16 1027 ALA A O 1
ATOM 2787 N N . LEU A 1 363 ? -4.603 -40.323 -11.714 1.00 13.91 1028 LEU A N 1
ATOM 2788 C CA . LEU A 1 363 ? -3.825 -41.471 -11.258 1.00 12.88 1028 LEU A CA 1
ATOM 2789 C C . LEU A 1 363 ? -3.821 -41.565 -9.739 1.00 12.92 1028 LEU A C 1
ATOM 2790 O O . LEU A 1 363 ? -3.903 -42.660 -9.174 1.00 12.60 1028 LEU A O 1
ATOM 2795 N N . LEU A 1 364 ? -3.717 -40.417 -9.078 1.00 12.47 1029 LEU A N 1
ATOM 2796 C CA . LEU A 1 364 ? -3.723 -40.395 -7.621 1.00 13.45 1029 LEU A CA 1
ATOM 2797 C C . LEU A 1 364 ? -5.069 -40.943 -7.171 1.00 13.26 1029 LEU A C 1
ATOM 2798 O O . LEU A 1 364 ? -5.162 -41.658 -6.176 1.00 12.72 1029 LEU A O 1
ATOM 2803 N N . SER A 1 365 ? -6.109 -40.618 -7.931 1.00 12.35 1030 SER A N 1
ATOM 2804 C CA . SER A 1 365 ? -7.455 -41.084 -7.627 1.00 14.90 1030 SER A CA 1
ATOM 2805 C C . SER A 1 365 ? -7.558 -42.600 -7.787 1.00 16.50 1030 SER A C 1
ATOM 2806 O O . SER A 1 365 ? -8.462 -43.226 -7.238 1.00 19.73 1030 SER A O 1
ATOM 2809 N N . ARG A 1 366 ? -6.629 -43.188 -8.535 1.00 15.38 1031 ARG A N 1
ATOM 2810 C CA . ARG A 1 366 ? -6.633 -44.631 -8.747 1.00 16.98 1031 ARG A CA 1
ATOM 2811 C C . ARG A 1 366 ? -5.852 -45.367 -7.662 1.00 16.91 1031 ARG A C 1
ATOM 2812 O O . ARG A 1 366 ? -5.866 -46.597 -7.602 1.00 18.96 1031 ARG A O 1
ATOM 2820 N N . GLY A 1 367 ? -5.170 -44.616 -6.803 1.00 16.76 1032 GLY A N 1
ATOM 2821 C CA . GLY A 1 367 ? -4.411 -45.239 -5.734 1.00 16.56 1032 GLY A CA 1
ATOM 2822 C C . GLY A 1 367 ? -2.905 -45.180 -5.903 1.00 17.12 1032 GLY A C 1
ATOM 2823 O O . GLY A 1 367 ? -2.163 -45.600 -5.016 1.00 17.22 1032 GLY A O 1
ATOM 2824 N N . TYR A 1 368 ? -2.439 -44.673 -7.041 1.00 15.95 1033 TYR A N 1
ATOM 2825 C CA . TYR A 1 368 ? -1.003 -44.571 -7.267 1.00 15.32 1033 TYR A CA 1
ATOM 2826 C C . TYR A 1 368 ? -0.459 -43.483 -6.358 1.00 16.26 1033 TYR A C 1
ATOM 2827 O O . TYR A 1 368 ? -1.126 -42.482 -6.100 1.00 15.07 1033 TYR A O 1
ATOM 2836 N N . ALA A 1 369 ? 0.755 -43.681 -5.868 1.00 17.01 1034 ALA A N 1
ATOM 2837 C CA . ALA A 1 369 ? 1.353 -42.704 -4.973 1.00 18.51 1034 ALA A CA 1
ATOM 2838 C C . ALA A 1 369 ? 2.513 -41.950 -5.602 1.00 17.91 1034 ALA A C 1
ATOM 2839 O O . ALA A 1 369 ? 3.115 -42.401 -6.578 1.00 17.77 1034 ALA A O 1
ATOM 2841 N N . ASP A 1 370 ? 2.809 -40.788 -5.032 1.00 18.15 1035 ASP A N 1
ATOM 2842 C CA . ASP A 1 370 ? 3.923 -39.960 -5.470 1.00 18.56 1035 ASP A CA 1
ATOM 2843 C C . ASP A 1 370 ? 3.945 -39.658 -6.967 1.00 18.29 1035 ASP A C 1
ATOM 2844 O O . ASP A 1 370 ? 4.973 -39.825 -7.633 1.00 21.38 1035 ASP A O 1
ATOM 2849 N N . VAL A 1 371 ? 2.812 -39.201 -7.487 1.00 13.87 1036 VAL A N 1
ATOM 2850 C CA . VAL A 1 371 ? 2.690 -38.858 -8.899 1.00 12.06 1036 VAL A CA 1
ATOM 2851 C C . VAL A 1 371 ? 2.944 -37.363 -9.070 1.00 11.67 1036 VAL A C 1
ATOM 2852 O O . VAL A 1 371 ? 2.510 -36.557 -8.249 1.00 10.49 1036 VAL A O 1
ATOM 2856 N N . HIS A 1 372 ? 3.656 -36.999 -10.132 1.00 11.55 1037 HIS A N 1
ATOM 2857 C CA . HIS A 1 372 ? 3.951 -35.599 -10.413 1.00 10.81 1037 HIS A CA 1
ATOM 2858 C C . HIS A 1 372 ? 3.893 -35.332 -11.910 1.00 10.93 1037 HIS A C 1
ATOM 2859 O O . HIS A 1 372 ? 3.946 -36.259 -12.715 1.00 8.32 1037 HIS A O 1
ATOM 2866 N N . THR A 1 373 ? 3.777 -34.062 -12.283 1.00 9.82 1038 THR A N 1
ATOM 2867 C CA . THR A 1 373 ? 3.740 -33.715 -13.691 1.00 9.66 1038 THR A CA 1
ATOM 2868 C C . THR A 1 373 ? 5.167 -33.563 -14.180 1.00 9.67 1038 THR A C 1
ATOM 2869 O O . THR A 1 373 ? 6.093 -33.398 -13.388 1.00 8.60 1038 THR A O 1
ATOM 2873 N N . VAL A 1 374 ? 5.342 -33.631 -15.491 1.00 10.19 1039 VAL A N 1
ATOM 2874 C CA . VAL A 1 374 ? 6.661 -33.478 -16.078 1.00 9.74 1039 VAL A CA 1
ATOM 2875 C C . VAL A 1 374 ? 7.264 -32.139 -15.668 1.00 8.53 1039 VAL A C 1
ATOM 2876 O O . VAL A 1 374 ? 8.438 -32.060 -15.313 1.00 8.94 1039 VAL A O 1
ATOM 2880 N N . HIS A 1 375 ? 6.464 -31.082 -15.710 1.00 9.36 1040 HIS A N 1
ATOM 2881 C CA . HIS A 1 375 ? 6.981 -29.775 -15.328 1.00 11.96 1040 HIS A CA 1
ATOM 2882 C C . HIS A 1 375 ? 7.461 -29.772 -13.873 1.00 12.25 1040 HIS A C 1
ATOM 2883 O O . HIS A 1 375 ? 8.532 -29.238 -13.564 1.00 12.13 1040 HIS A O 1
ATOM 2890 N N . GLU A 1 376 ? 6.684 -30.380 -12.979 1.00 11.84 1041 GLU A N 1
ATOM 2891 C CA . GLU A 1 376 ? 7.058 -30.408 -11.569 1.00 10.93 1041 GLU A CA 1
ATOM 2892 C C . GLU A 1 376 ? 8.380 -31.108 -11.288 1.00 12.71 1041 GLU A C 1
ATOM 2893 O O . GLU A 1 376 ? 9.017 -30.834 -10.268 1.00 12.82 1041 GLU A O 1
ATOM 2899 N N . VAL A 1 377 ? 8.807 -32.003 -12.174 1.00 9.49 1042 VAL A N 1
ATOM 2900 C CA . VAL A 1 377 ? 10.058 -32.705 -11.928 1.00 10.97 1042 VAL A CA 1
ATOM 2901 C C . VAL A 1 377 ? 11.204 -32.259 -12.828 1.00 11.05 1042 VAL A C 1
ATOM 2902 O O . VAL A 1 377 ? 12.203 -32.960 -12.975 1.00 10.75 1042 VAL A O 1
ATOM 2906 N N . GLN A 1 378 ? 11.061 -31.082 -13.425 1.00 13.20 1043 GLN A N 1
ATOM 2907 C CA . GLN A 1 378 ? 12.115 -30.555 -14.274 1.00 14.95 1043 GLN A CA 1
ATOM 2908 C C . GLN A 1 378 ? 13.340 -30.438 -13.368 1.00 15.32 1043 GLN A C 1
ATOM 2909 O O . GLN A 1 378 ? 13.229 -29.995 -12.224 1.00 15.82 1043 GLN A O 1
ATOM 2915 N N . GLY A 1 379 ? 14.497 -30.866 -13.863 1.00 13.45 1044 GLY A N 1
ATOM 2916 C CA . GLY A 1 379 ? 15.709 -30.796 -13.067 1.00 13.29 1044 GLY A CA 1
ATOM 2917 C C . GLY A 1 379 ? 15.972 -32.039 -12.229 1.00 13.28 1044 GLY A C 1
ATOM 2918 O O . GLY A 1 379 ? 17.034 -32.164 -11.622 1.00 15.43 1044 GLY A O 1
ATOM 2919 N N . GLU A 1 380 ? 15.017 -32.964 -12.198 1.00 11.64 1045 GLU A N 1
ATOM 2920 C CA . GLU A 1 380 ? 15.164 -34.189 -11.410 1.00 12.43 1045 GLU A CA 1
ATOM 2921 C C . GLU A 1 380 ? 15.677 -35.380 -12.209 1.00 10.56 1045 GLU A C 1
ATOM 2922 O O . GLU A 1 380 ? 15.523 -35.433 -13.423 1.00 10.06 1045 GLU A O 1
ATOM 2928 N N . THR A 1 381 ? 16.272 -36.340 -11.505 1.00 10.54 1046 THR A N 1
ATOM 2929 C CA . THR A 1 381 ? 16.808 -37.553 -12.119 1.00 11.18 1046 THR A CA 1
ATOM 2930 C C . THR A 1 381 ? 16.200 -38.787 -11.459 1.00 10.29 1046 THR A C 1
ATOM 2931 O O . THR A 1 381 ? 16.049 -38.832 -10.237 1.00 9.13 1046 THR A O 1
ATOM 2935 N N . TYR A 1 382 ? 15.858 -39.788 -12.268 1.00 9.77 1047 TYR A N 1
ATOM 2936 C CA . TYR A 1 382 ? 15.274 -41.032 -11.761 1.00 10.42 1047 TYR A CA 1
ATOM 2937 C C . TYR A 1 382 ? 15.878 -42.210 -12.516 1.00 10.37 1047 TYR A C 1
ATOM 2938 O O . TYR A 1 382 ? 16.345 -42.056 -13.640 1.00 9.29 1047 TYR A O 1
ATOM 2947 N N . ALA A 1 383 ? 15.878 -43.387 -11.903 1.00 9.91 1048 ALA A N 1
ATOM 2948 C CA . ALA A 1 383 ? 16.420 -44.555 -12.583 1.00 10.79 1048 ALA A CA 1
ATOM 2949 C C . ALA A 1 383 ? 15.393 -45.041 -13.596 1.00 10.54 1048 ALA A C 1
ATOM 2950 O O . ALA A 1 383 ? 15.717 -45.285 -14.757 1.00 10.92 1048 ALA A O 1
ATOM 2952 N N . ASP A 1 384 ? 14.150 -45.174 -13.145 1.00 10.28 1049 ASP A N 1
ATOM 2953 C CA . ASP A 1 384 ? 13.068 -45.642 -14.001 1.00 12.07 1049 ASP A CA 1
ATOM 2954 C C . ASP A 1 384 ? 11.892 -44.692 -13.960 1.00 11.28 1049 ASP A C 1
ATOM 2955 O O . ASP A 1 384 ? 11.548 -44.154 -12.906 1.00 11.41 1049 ASP A O 1
ATOM 2960 N N . VAL A 1 385 ? 11.275 -44.501 -15.119 1.00 9.87 1050 VAL A N 1
ATOM 2961 C CA . VAL A 1 385 ? 10.126 -43.624 -15.242 1.00 10.90 1050 VAL A CA 1
ATOM 2962 C C . VAL A 1 385 ? 8.962 -44.329 -15.919 1.00 10.66 1050 VAL A C 1
ATOM 2963 O O . VAL A 1 385 ? 9.151 -45.093 -16.865 1.00 9.92 1050 VAL A O 1
ATOM 2967 N N . SER A 1 386 ? 7.766 -44.073 -15.400 1.00 10.08 1051 SER A N 1
ATOM 2968 C CA . SER A 1 386 ? 6.522 -44.602 -15.950 1.00 10.12 1051 SER A CA 1
ATOM 2969 C C . SER A 1 386 ? 5.734 -43.345 -16.298 1.00 9.89 1051 SER A C 1
ATOM 2970 O O . SER A 1 386 ? 5.159 -42.701 -15.420 1.00 10.21 1051 SER A O 1
ATOM 2973 N N . LEU A 1 387 ? 5.739 -42.997 -17.582 1.00 8.93 1052 LEU A N 1
ATOM 2974 C CA . LEU A 1 387 ? 5.065 -41.806 -18.093 1.00 10.26 1052 LEU A CA 1
ATOM 2975 C C . LEU A 1 387 ? 3.658 -42.182 -18.542 1.00 10.12 1052 LEU A C 1
ATOM 2976 O O . LEU A 1 387 ? 3.487 -43.136 -19.292 1.00 10.18 1052 LEU A O 1
ATOM 2981 N N . VAL A 1 388 ? 2.656 -41.424 -18.103 1.00 9.36 1053 VAL A N 1
ATOM 2982 C CA . VAL A 1 388 ? 1.272 -41.757 -18.432 1.00 9.59 1053 VAL A CA 1
ATOM 2983 C C . VAL A 1 388 ? 0.429 -40.631 -19.020 1.00 10.67 1053 VAL A C 1
ATOM 2984 O O . VAL A 1 388 ? 0.399 -39.516 -18.494 1.00 10.54 1053 VAL A O 1
ATOM 2988 N N . ARG A 1 389 ? -0.250 -40.938 -20.121 1.00 11.78 1054 ARG A N 1
ATOM 2989 C CA . ARG A 1 389 ? -1.145 -39.988 -20.762 1.00 11.45 1054 ARG A CA 1
ATOM 2990 C C . ARG A 1 389 ? -2.544 -40.585 -20.692 1.00 12.95 1054 ARG A C 1
ATOM 2991 O O . ARG A 1 389 ? -2.799 -41.637 -21.277 1.00 10.94 1054 ARG A O 1
ATOM 2999 N N . LEU A 1 390 ? -3.441 -39.913 -19.979 1.00 13.70 1055 LEU A N 1
ATOM 3000 C CA . LEU A 1 390 ? -4.812 -40.386 -19.829 1.00 14.61 1055 LEU A CA 1
ATOM 3001 C C . LEU A 1 390 ? -5.821 -39.554 -20.620 1.00 15.32 1055 LEU A C 1
ATOM 3002 O O . LEU A 1 390 ? -6.955 -39.983 -20.822 1.00 16.55 1055 LEU A O 1
ATOM 3007 N N . THR A 1 391 ? -5.421 -38.363 -21.054 1.00 14.72 1056 THR A N 1
ATOM 3008 C CA . THR A 1 391 ? -6.321 -37.507 -21.819 1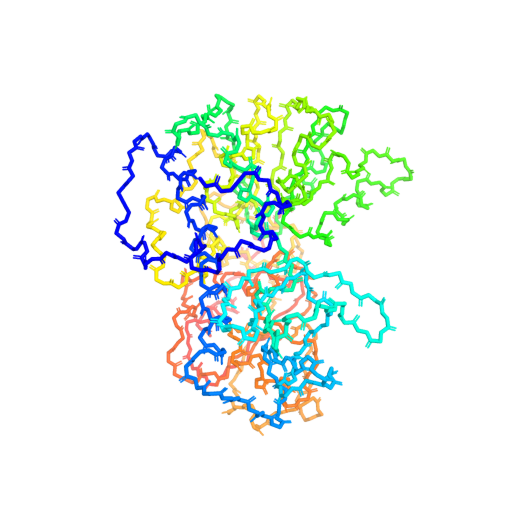.00 14.54 1056 THR A CA 1
ATOM 3009 C C . THR A 1 391 ? -6.288 -37.934 -23.288 1.00 15.85 1056 THR A C 1
ATOM 3010 O O . THR A 1 391 ? -5.251 -37.844 -23.949 1.00 13.21 1056 THR A O 1
ATOM 3014 N N . PRO A 1 392 ? -7.429 -38.420 -23.810 1.00 15.28 1057 PRO A N 1
ATOM 3015 C CA . PRO A 1 392 ? -7.553 -38.877 -25.199 1.00 15.31 1057 PRO A CA 1
ATOM 3016 C C . PRO A 1 392 ? -7.611 -37.766 -26.235 1.00 16.77 1057 PRO A C 1
ATOM 3017 O O . PRO A 1 392 ? -7.193 -37.949 -27.379 1.00 14.45 1057 PRO A O 1
ATOM 3021 N N . THR A 1 393 ? -8.145 -36.620 -25.832 1.00 16.47 1058 THR A N 1
ATOM 3022 C CA . THR A 1 393 ? -8.267 -35.474 -26.721 1.00 17.59 1058 THR A CA 1
ATOM 3023 C C . THR A 1 393 ? -6.935 -34.741 -26.838 1.00 18.58 1058 THR A C 1
ATOM 3024 O O . THR A 1 393 ? -6.001 -35.012 -26.084 1.00 17.71 1058 THR A O 1
ATOM 3028 N N . PRO A 1 394 ? -6.828 -33.803 -27.791 1.00 18.46 1059 PRO A N 1
ATOM 3029 C CA . PRO A 1 394 ? -5.594 -33.040 -27.997 1.00 18.86 1059 PRO A CA 1
ATOM 3030 C C . PRO A 1 394 ? -5.010 -32.379 -26.753 1.00 18.81 1059 PRO A C 1
ATOM 3031 O O . PRO A 1 394 ? -5.722 -31.762 -25.964 1.00 16.80 1059 PRO A O 1
ATOM 3035 N N . VAL A 1 395 ? -3.700 -32.530 -26.592 1.00 17.42 1060 VAL A N 1
ATOM 3036 C CA . VAL A 1 395 ? -2.964 -31.939 -25.484 1.00 18.32 1060 VAL A CA 1
ATOM 3037 C C . VAL A 1 395 ? -1.803 -31.201 -26.140 1.00 18.59 1060 VAL A C 1
ATOM 3038 O O . VAL A 1 395 ? -0.834 -31.815 -26.579 1.00 19.13 1060 VAL A O 1
ATOM 3042 N N . SER A 1 396 ? -1.927 -29.882 -26.216 1.00 18.65 1061 SER A N 1
ATOM 3043 C CA . SER A 1 396 ? -0.929 -29.022 -26.843 1.00 20.31 1061 SER A CA 1
ATOM 3044 C C . SER A 1 396 ? 0.528 -29.310 -26.461 1.00 18.50 1061 SER A C 1
ATOM 3045 O O . SER A 1 396 ? 1.391 -29.436 -27.332 1.00 18.35 1061 SER A O 1
ATOM 3048 N N . ILE A 1 397 ? 0.802 -29.420 -25.167 1.00 17.28 1062 ILE A N 1
ATOM 3049 C CA . ILE A 1 397 ? 2.169 -29.662 -24.709 1.00 16.55 1062 ILE A CA 1
ATOM 3050 C C . ILE A 1 397 ? 2.761 -31.015 -25.101 1.00 16.50 1062 ILE A C 1
ATOM 3051 O O . ILE A 1 397 ? 3.941 -31.268 -24.861 1.00 16.79 1062 ILE A O 1
ATOM 3056 N N . ILE A 1 398 ? 1.953 -31.889 -25.691 1.00 15.51 1063 ILE A N 1
ATOM 3057 C CA . ILE A 1 398 ? 2.463 -33.184 -26.122 1.00 16.82 1063 ILE A CA 1
ATOM 3058 C C . ILE A 1 398 ? 2.656 -33.137 -27.634 1.00 18.77 1063 ILE A C 1
ATOM 3059 O O . ILE A 1 398 ? 1.774 -33.522 -28.403 1.00 20.19 1063 ILE A O 1
ATOM 3064 N N . ALA A 1 399 ? 3.816 -32.639 -28.050 1.00 18.50 1064 ALA A N 1
ATOM 3065 C CA . ALA A 1 399 ? 4.143 -32.521 -29.463 1.00 16.35 1064 ALA A CA 1
ATOM 3066 C C . ALA A 1 399 ? 5.579 -32.956 -29.684 1.00 17.20 1064 ALA A C 1
ATOM 3067 O O . ALA A 1 399 ? 6.378 -32.986 -28.748 1.00 15.64 1064 ALA A O 1
ATOM 3069 N N . ARG A 1 400 ? 5.906 -33.286 -30.928 1.00 17.89 1065 ARG A N 1
ATOM 3070 C CA . ARG A 1 400 ? 7.247 -33.733 -31.267 1.00 20.69 1065 ARG A CA 1
ATOM 3071 C C . ARG A 1 400 ? 8.322 -32.745 -30.833 1.00 20.21 1065 ARG A C 1
ATOM 3072 O O . ARG A 1 400 ? 9.382 -33.143 -30.358 1.00 21.63 1065 ARG A O 1
ATOM 3080 N N . ASP A 1 401 ? 8.037 -31.457 -30.986 1.00 19.98 1066 ASP A N 1
ATOM 3081 C CA . ASP A 1 401 ? 8.992 -30.405 -30.641 1.00 21.30 1066 ASP A CA 1
ATOM 3082 C C . ASP A 1 401 ? 8.649 -29.665 -29.347 1.00 19.57 1066 ASP A C 1
ATOM 3083 O O . ASP A 1 401 ? 9.111 -28.546 -29.125 1.00 19.50 1066 ASP A O 1
ATOM 3088 N N . SER A 1 402 ? 7.845 -30.285 -28.493 1.00 15.83 1067 SER A N 1
ATOM 3089 C CA . SER A 1 402 ? 7.451 -29.654 -27.240 1.00 14.58 1067 SER A CA 1
ATOM 3090 C C . SER A 1 402 ? 8.504 -29.787 -26.147 1.00 13.61 1067 SER A C 1
ATOM 3091 O O . SER A 1 402 ? 9.105 -30.847 -25.985 1.00 10.86 1067 SER A O 1
ATOM 3094 N N . PRO A 1 403 ? 8.747 -28.704 -25.387 1.00 11.65 1068 PRO A N 1
ATOM 3095 C CA . PRO A 1 403 ? 9.733 -28.737 -24.300 1.00 11.96 1068 PRO A CA 1
ATOM 3096 C C . PRO A 1 403 ? 9.321 -29.782 -23.265 1.00 10.29 1068 PRO A C 1
ATOM 3097 O O . PRO A 1 403 ? 10.168 -30.422 -22.648 1.00 10.02 1068 PRO A O 1
ATOM 3101 N N . HIS A 1 404 ? 8.013 -29.945 -23.073 1.00 9.86 1069 HIS A N 1
ATOM 3102 C CA . HIS A 1 404 ? 7.516 -30.934 -22.118 1.00 9.39 1069 HIS A CA 1
ATOM 3103 C C . HIS A 1 404 ? 7.914 -32.338 -22.553 1.00 7.81 1069 HIS A C 1
ATOM 3104 O O . HIS A 1 404 ? 8.267 -33.170 -21.724 1.00 8.78 1069 HIS A O 1
ATOM 3111 N N . VAL A 1 405 ? 7.846 -32.604 -23.853 1.00 6.89 1070 VAL A N 1
ATOM 3112 C CA . VAL A 1 405 ? 8.216 -33.923 -24.349 1.00 7.70 1070 VAL A CA 1
ATOM 3113 C C . VAL A 1 405 ? 9.709 -34.159 -24.130 1.00 10.12 1070 VAL A C 1
ATOM 3114 O O . VAL A 1 405 ? 10.123 -35.243 -23.693 1.00 9.14 1070 VAL A O 1
ATOM 3118 N N . LEU A 1 406 ? 10.515 -33.139 -24.412 1.00 9.31 1071 LEU A N 1
ATOM 3119 C CA . LEU A 1 406 ? 11.957 -33.249 -24.233 1.00 9.97 1071 LEU A CA 1
ATOM 3120 C C . LEU A 1 406 ? 12.301 -33.510 -22.763 1.00 10.76 1071 LEU A C 1
ATOM 3121 O O . LEU A 1 406 ? 13.161 -34.334 -22.458 1.00 9.67 1071 LEU A O 1
ATOM 3126 N N . VAL A 1 407 ? 11.634 -32.812 -21.851 1.00 9.31 1072 VAL A N 1
ATOM 3127 C CA . VAL A 1 407 ? 11.885 -33.029 -20.425 1.00 8.17 1072 VAL A CA 1
ATOM 3128 C C . VAL A 1 407 ? 11.418 -34.427 -19.987 1.00 8.97 1072 VAL A C 1
ATOM 3129 O O . VAL A 1 407 ? 12.086 -35.087 -19.193 1.00 9.88 1072 VAL A O 1
ATOM 3133 N N . SER A 1 408 ? 10.282 -34.878 -20.514 1.00 8.67 1073 SER A N 1
ATOM 3134 C CA . SER A 1 408 ? 9.728 -36.180 -20.133 1.00 8.29 1073 SER A CA 1
ATOM 3135 C C . SER A 1 408 ? 10.598 -37.373 -20.515 1.00 9.56 1073 SER A C 1
ATOM 3136 O O . SER A 1 408 ? 10.537 -38.420 -19.872 1.00 9.26 1073 SER A O 1
ATOM 3139 N N . LEU A 1 409 ? 11.408 -37.209 -21.555 1.00 8.07 1074 LEU A N 1
ATOM 3140 C CA . LEU A 1 409 ? 12.284 -38.275 -22.037 1.00 10.00 1074 LEU A CA 1
ATOM 3141 C C . LEU A 1 409 ? 13.694 -38.228 -21.459 1.00 8.94 1074 LEU A C 1
ATOM 3142 O O . LEU A 1 409 ? 14.456 -39.184 -21.595 1.00 8.95 1074 LEU A O 1
ATOM 3147 N N . SER A 1 410 ? 14.037 -37.123 -20.807 1.00 9.00 1075 SER A N 1
ATOM 3148 C CA . SER A 1 410 ? 15.386 -36.945 -20.283 1.00 7.36 1075 SER A CA 1
ATOM 3149 C C .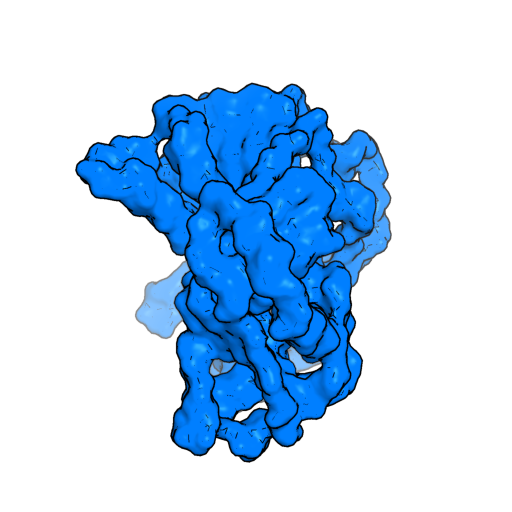 SER A 1 410 ? 15.571 -37.005 -18.769 1.00 8.50 1075 SER A C 1
ATOM 3150 O O . SER A 1 410 ? 16.571 -36.502 -18.254 1.00 7.98 1075 SER A O 1
ATOM 3153 N N . ARG A 1 411 ? 14.628 -37.621 -18.062 1.00 7.71 1076 ARG A N 1
ATOM 3154 C CA . ARG A 1 411 ? 14.721 -37.738 -16.607 1.00 8.31 1076 ARG A CA 1
ATOM 3155 C C . ARG A 1 411 ? 15.384 -39.040 -16.150 1.00 9.53 1076 ARG A C 1
ATOM 3156 O O . ARG A 1 411 ? 16.039 -39.075 -15.104 1.00 11.33 1076 ARG A O 1
ATOM 3164 N N . HIS A 1 412 ? 15.212 -40.106 -16.929 1.00 9.10 1077 HIS A N 1
ATOM 3165 C CA . HIS A 1 412 ? 15.725 -41.426 -16.551 1.00 9.01 1077 HIS A CA 1
ATOM 3166 C C . HIS A 1 412 ? 17.147 -41.807 -16.949 1.00 9.45 1077 HIS A C 1
ATOM 3167 O O . HIS A 1 412 ? 17.688 -41.327 -17.945 1.00 8.24 1077 HIS A O 1
ATOM 3174 N N . THR A 1 413 ? 17.732 -42.703 -16.156 1.00 9.84 1078 THR A N 1
ATOM 3175 C CA . THR A 1 413 ? 19.080 -43.197 -16.404 1.00 9.81 1078 THR A CA 1
ATOM 3176 C C . THR A 1 413 ? 19.029 -44.661 -16.827 1.00 9.32 1078 THR A C 1
ATOM 3177 O O . THR A 1 413 ? 19.959 -45.164 -17.456 1.00 9.10 1078 THR A O 1
ATOM 3181 N N . LYS A 1 414 ? 17.936 -45.341 -16.493 1.00 9.78 1079 LYS A N 1
ATOM 3182 C CA . LYS A 1 414 ? 17.800 -46.753 -16.847 1.00 10.89 1079 LYS A CA 1
ATOM 3183 C C . LYS A 1 414 ? 16.687 -47.039 -17.850 1.00 10.50 1079 LYS A C 1
ATOM 3184 O O . LYS A 1 414 ? 16.939 -47.591 -18.926 1.00 9.17 1079 LYS A O 1
ATOM 3190 N N . SER A 1 415 ? 15.456 -46.676 -17.506 1.00 8.97 1080 SER A N 1
ATOM 3191 C CA . SER A 1 415 ? 14.351 -46.941 -18.417 1.00 9.48 1080 SER A CA 1
ATOM 3192 C C . SER A 1 415 ? 13.173 -45.998 -18.283 1.00 9.41 1080 SER A C 1
ATOM 3193 O O . SER A 1 415 ? 12.981 -45.343 -17.257 1.00 9.23 1080 SER A O 1
ATOM 3196 N N . LEU A 1 416 ? 12.381 -45.951 -19.347 1.00 9.86 1081 LEU A N 1
ATOM 3197 C CA . LEU A 1 416 ? 11.169 -45.151 -19.389 1.00 10.93 1081 LEU A CA 1
ATOM 3198 C C . LEU A 1 416 ? 10.153 -45.916 -20.219 1.00 11.61 1081 LEU A C 1
ATOM 3199 O O . LEU A 1 416 ? 10.489 -46.478 -21.264 1.00 10.39 1081 LEU A O 1
ATOM 3204 N N . LYS A 1 417 ? 8.919 -45.968 -19.734 1.00 11.56 1082 LYS A N 1
ATOM 3205 C CA . LYS A 1 417 ? 7.857 -46.626 -20.472 1.00 11.18 1082 LYS A CA 1
ATOM 3206 C C . LYS A 1 417 ? 6.692 -45.655 -20.526 1.00 10.43 1082 LYS A C 1
ATOM 3207 O O . LYS A 1 417 ? 6.279 -45.110 -19.501 1.00 10.04 1082 LYS A O 1
ATOM 3213 N N . TYR A 1 418 ? 6.195 -45.421 -21.736 1.00 9.68 1083 TYR A N 1
ATOM 3214 C CA . TYR A 1 418 ? 5.082 -44.510 -21.966 1.00 9.32 1083 TYR A CA 1
ATOM 3215 C C . TYR A 1 418 ? 3.776 -45.284 -22.091 1.00 10.12 1083 TYR A C 1
ATOM 3216 O O . TYR A 1 418 ? 3.633 -46.139 -22.967 1.00 11.48 1083 TYR A O 1
ATOM 3225 N N . TYR A 1 419 ? 2.844 -44.999 -21.186 1.00 9.33 1084 TYR A N 1
ATOM 3226 C CA . TYR A 1 419 ? 1.523 -45.625 -21.180 1.00 10.33 1084 TYR A CA 1
ATOM 3227 C C . TYR A 1 419 ? 0.571 -44.541 -21.670 1.00 8.11 1084 TYR A C 1
ATOM 3228 O O . TYR A 1 419 ? 0.429 -43.506 -21.022 1.00 11.56 1084 TYR A O 1
ATOM 3237 N N . THR A 1 420 ? -0.079 -44.763 -22.805 1.00 9.41 1085 THR A N 1
ATOM 3238 C CA . THR A 1 420 ? -0.981 -43.750 -23.337 1.00 9.41 1085 THR A CA 1
ATOM 3239 C C . THR A 1 420 ? -2.306 -44.317 -23.824 1.00 11.01 1085 THR A C 1
ATOM 3240 O O . THR A 1 420 ? -2.374 -45.466 -24.265 1.00 11.91 1085 THR A O 1
ATOM 3244 N N . VAL A 1 421 ? -3.360 -43.507 -23.738 1.00 9.54 1086 VAL A N 1
ATOM 3245 C CA . VAL A 1 421 ? -4.677 -43.935 -24.195 1.00 12.26 1086 VAL A CA 1
ATOM 3246 C C . VAL A 1 421 ? -4.840 -43.628 -25.674 1.00 12.20 1086 VAL A C 1
ATOM 3247 O O . VAL A 1 421 ? -5.826 -44.021 -26.288 1.00 12.12 1086 VAL A O 1
ATOM 3251 N N . VAL A 1 422 ? -3.874 -42.923 -26.253 1.00 13.41 1087 VAL A N 1
ATOM 3252 C CA . VAL A 1 422 ? -3.990 -42.570 -27.657 1.00 13.36 1087 VAL A CA 1
ATOM 3253 C C . VAL A 1 422 ? -2.663 -42.419 -28.383 1.00 14.91 1087 VAL A C 1
ATOM 3254 O O . VAL A 1 422 ? -1.642 -42.058 -27.795 1.00 12.05 1087 VAL A O 1
ATOM 3258 N N . MET A 1 423 ? -2.691 -42.719 -29.676 1.00 14.11 1088 MET A N 1
ATOM 3259 C CA . MET A 1 423 ? -1.517 -42.592 -30.519 1.00 16.10 1088 MET A CA 1
ATOM 3260 C C . MET A 1 423 ? -1.193 -41.099 -30.576 1.00 15.44 1088 MET A C 1
ATOM 3261 O O . MET A 1 423 ? -2.096 -40.274 -30.728 1.00 16.60 1088 MET A O 1
ATOM 3266 N N . ASP A 1 424 ? 0.082 -40.753 -30.430 1.00 13.91 1089 ASP A N 1
ATOM 3267 C CA . ASP A 1 424 ? 0.504 -39.355 -30.471 1.00 13.78 1089 ASP A CA 1
ATOM 3268 C C . ASP A 1 424 ? 1.966 -39.249 -30.897 1.00 12.06 1089 ASP A C 1
ATOM 3269 O O . ASP A 1 424 ? 2.625 -40.264 -31.117 1.00 13.56 1089 ASP A O 1
ATOM 3274 N N . PRO A 1 425 ? 2.492 -38.017 -31.026 1.00 13.03 1090 PRO A N 1
ATOM 3275 C CA . PRO A 1 425 ? 3.886 -37.818 -31.433 1.00 12.38 1090 PRO A CA 1
ATOM 3276 C C . PRO A 1 425 ? 4.932 -38.532 -30.580 1.00 11.96 1090 PRO A C 1
ATOM 3277 O O . PRO A 1 425 ? 5.974 -38.943 -31.092 1.00 9.82 1090 PRO A O 1
ATOM 3281 N N . LEU A 1 426 ? 4.669 -38.675 -29.284 1.00 11.17 1091 LEU A N 1
ATOM 3282 C CA . LEU A 1 426 ? 5.633 -39.338 -28.413 1.00 10.53 1091 LEU A CA 1
ATOM 3283 C C . LEU A 1 426 ? 5.709 -40.827 -28.725 1.00 11.53 1091 LEU A C 1
ATOM 3284 O O . LEU A 1 426 ? 6.775 -41.431 -28.625 1.00 10.42 1091 LEU A O 1
ATOM 3289 N N . VAL A 1 427 ? 4.583 -41.429 -29.101 1.00 12.29 1092 VAL A N 1
ATOM 3290 C CA . VAL A 1 427 ? 4.608 -42.844 -29.457 1.00 12.40 1092 VAL A CA 1
ATOM 3291 C C . VAL A 1 427 ? 5.526 -43.003 -30.669 1.00 12.75 1092 VAL A C 1
ATOM 3292 O O . VAL A 1 427 ? 6.333 -43.933 -30.730 1.00 13.45 1092 VAL A O 1
ATOM 3296 N N . SER A 1 428 ? 5.402 -42.086 -31.629 1.00 12.35 1093 SER A N 1
ATOM 3297 C CA . SER A 1 428 ? 6.225 -42.121 -32.839 1.00 13.48 1093 SER A CA 1
ATOM 3298 C C . SER A 1 428 ? 7.700 -42.004 -32.488 1.00 12.77 1093 SER A C 1
ATOM 3299 O O . SER A 1 428 ? 8.531 -42.755 -32.998 1.00 13.10 1093 SER A O 1
ATOM 3302 N N . ILE A 1 429 ? 8.022 -41.046 -31.625 1.00 13.23 1094 ILE A N 1
ATOM 3303 C CA . ILE A 1 429 ? 9.404 -40.837 -31.200 1.00 11.23 1094 ILE A CA 1
ATOM 3304 C C . ILE A 1 429 ? 9.968 -42.132 -30.625 1.00 11.49 1094 ILE A C 1
ATOM 3305 O O . ILE A 1 429 ? 11.015 -42.617 -31.060 1.00 11.50 1094 ILE A O 1
ATOM 3310 N N . ILE A 1 430 ? 9.271 -42.688 -29.641 1.00 9.96 1095 ILE A N 1
ATOM 3311 C CA . ILE A 1 430 ? 9.718 -43.918 -29.001 1.00 9.86 1095 ILE A CA 1
ATOM 3312 C C . ILE A 1 430 ? 9.863 -45.069 -29.998 1.00 10.91 1095 ILE A C 1
ATOM 3313 O O . ILE A 1 430 ? 10.848 -45.806 -29.955 1.00 10.09 1095 ILE A O 1
ATOM 3318 N N . ARG A 1 431 ? 8.896 -45.218 -30.898 1.00 12.25 1096 ARG A N 1
ATOM 3319 C CA . ARG A 1 431 ? 8.971 -46.272 -31.907 1.00 15.54 1096 ARG A CA 1
ATOM 3320 C C . ARG A 1 431 ? 10.224 -46.112 -32.764 1.00 15.88 1096 ARG A C 1
ATOM 3321 O O . ARG A 1 431 ? 10.890 -47.098 -33.092 1.00 15.78 1096 ARG A O 1
ATOM 3329 N N . ASP A 1 432 ? 10.547 -44.874 -33.132 1.00 15.89 1097 ASP A N 1
ATOM 3330 C CA . ASP A 1 432 ? 11.730 -44.632 -33.953 1.00 17.34 1097 ASP A CA 1
ATOM 3331 C C . ASP A 1 432 ? 13.004 -44.921 -33.172 1.00 15.66 1097 ASP A C 1
ATOM 3332 O O . ASP A 1 432 ? 13.930 -45.534 -33.695 1.00 16.04 1097 ASP A O 1
ATOM 3337 N N . LEU A 1 433 ? 13.054 -44.486 -31.917 1.00 14.42 1098 LEU A N 1
ATOM 3338 C CA . LEU A 1 433 ? 14.237 -44.728 -31.099 1.00 13.66 1098 LEU A CA 1
ATOM 3339 C C . LEU A 1 433 ? 14.499 -46.222 -30.936 1.00 13.76 1098 LEU A C 1
ATOM 3340 O O . LEU A 1 433 ? 15.651 -46.654 -30.893 1.00 14.72 1098 LEU A O 1
ATOM 3345 N N . GLU A 1 434 ? 13.436 -47.015 -30.858 1.00 13.99 1099 GLU A N 1
ATOM 3346 C CA . GLU A 1 434 ? 13.603 -48.454 -30.700 1.00 16.51 1099 GLU A CA 1
ATOM 3347 C C . GLU A 1 434 ? 14.253 -49.093 -31.927 1.00 17.25 1099 GLU A C 1
ATOM 3348 O O . GLU A 1 434 ? 14.849 -50.167 -31.832 1.00 17.75 1099 GLU A O 1
ATOM 3354 N N . ARG A 1 435 ? 14.154 -48.426 -33.071 1.00 17.99 1100 ARG A N 1
ATOM 3355 C CA . ARG A 1 435 ? 14.717 -48.959 -34.307 1.00 20.79 1100 ARG A CA 1
ATOM 3356 C C . ARG A 1 435 ? 16.022 -48.308 -34.763 1.00 20.04 1100 ARG A C 1
ATOM 3357 O O . ARG A 1 435 ? 16.592 -48.716 -35.777 1.00 19.99 1100 ARG A O 1
ATOM 3365 N N . VAL A 1 436 ? 16.498 -47.305 -34.030 1.00 18.79 1101 VAL A N 1
ATOM 3366 C CA . VAL A 1 436 ? 17.743 -46.632 -34.399 1.00 18.37 1101 VAL A CA 1
ATOM 3367 C C . VAL A 1 436 ? 18.904 -47.619 -34.412 1.00 19.20 1101 VAL A C 1
ATOM 3368 O O . VAL A 1 436 ? 18.977 -48.515 -33.574 1.00 18.15 1101 VAL A O 1
ATOM 3372 N N . SER A 1 437 ? 19.808 -47.449 -35.371 1.00 19.77 1102 SER A N 1
ATOM 3373 C CA . SER A 1 437 ? 20.967 -48.323 -35.498 1.00 20.32 1102 SER A CA 1
ATOM 3374 C C . SER A 1 437 ? 21.802 -48.376 -34.222 1.00 21.45 1102 SER A C 1
ATOM 3375 O O . SER A 1 437 ? 22.211 -47.344 -33.691 1.00 18.11 1102 SER A O 1
ATOM 3378 N N . SER A 1 438 ? 22.055 -49.592 -33.749 1.00 22.84 1103 SER A N 1
ATOM 3379 C CA . SER A 1 438 ? 22.849 -49.822 -32.550 1.00 25.17 1103 SER A CA 1
ATOM 3380 C C . SER A 1 438 ? 24.225 -49.185 -32.674 1.00 24.95 1103 SER A C 1
ATOM 3381 O O . SER A 1 438 ? 24.795 -48.729 -31.684 1.00 23.69 1103 SER A O 1
ATOM 3384 N N . TYR A 1 439 ? 24.763 -49.156 -33.889 1.00 25.55 1104 TYR A N 1
ATOM 3385 C CA . TYR A 1 439 ? 26.077 -48.560 -34.094 1.00 27.10 1104 TYR A CA 1
ATOM 3386 C C . TYR A 1 439 ? 25.999 -47.050 -33.926 1.00 26.16 1104 TYR A C 1
ATOM 3387 O O . TYR A 1 439 ? 26.918 -46.425 -33.392 1.00 27.12 1104 TYR A O 1
ATOM 3396 N N . LEU A 1 440 ? 24.900 -46.467 -34.392 1.00 24.84 1105 LEU A N 1
ATOM 3397 C CA . LEU A 1 440 ? 24.701 -45.030 -34.279 1.00 22.87 1105 LEU A CA 1
ATOM 3398 C C . LEU A 1 440 ? 24.650 -44.671 -32.797 1.00 21.46 1105 LEU A C 1
ATOM 3399 O O . LEU A 1 440 ? 25.178 -43.643 -32.378 1.00 20.32 1105 LEU A O 1
ATOM 3404 N N . LEU A 1 441 ? 24.018 -45.529 -32.003 1.00 18.57 1106 LEU A N 1
ATOM 3405 C CA . LEU A 1 441 ? 23.927 -45.290 -30.567 1.00 18.12 1106 LEU A CA 1
ATOM 3406 C C . LEU A 1 441 ? 25.317 -45.361 -29.944 1.00 18.37 1106 LEU A C 1
ATOM 3407 O O . LEU A 1 441 ? 25.633 -44.601 -29.030 1.00 16.96 1106 LEU A O 1
ATOM 3412 N N . ASP A 1 442 ? 26.148 -46.278 -30.439 1.00 19.17 1107 ASP A N 1
ATOM 3413 C CA . ASP A 1 442 ? 27.505 -46.422 -29.920 1.00 19.34 1107 ASP A CA 1
ATOM 3414 C C . ASP A 1 442 ? 28.302 -45.143 -30.124 1.00 19.57 1107 ASP A C 1
ATOM 3415 O O . ASP A 1 442 ? 29.136 -44.778 -29.294 1.00 20.23 1107 ASP A O 1
ATOM 3420 N N . MET A 1 443 ? 28.045 -44.462 -31.234 1.00 20.25 1108 MET A N 1
ATOM 3421 C CA . MET A 1 443 ? 28.769 -43.241 -31.559 1.00 22.39 1108 MET A CA 1
ATOM 3422 C C . MET A 1 443 ? 28.522 -42.036 -30.652 1.00 20.04 1108 MET A C 1
ATOM 3423 O O . MET A 1 443 ? 29.279 -41.065 -30.699 1.00 17.82 1108 MET A O 1
ATOM 3428 N N . TYR A 1 444 ? 27.481 -42.084 -29.824 1.00 18.18 1109 TYR A N 1
ATOM 3429 C CA . TYR A 1 444 ? 27.205 -40.958 -28.933 1.00 17.15 1109 TYR A CA 1
ATOM 3430 C C . TYR A 1 444 ? 28.007 -41.009 -27.633 1.00 17.76 1109 TYR A C 1
ATOM 3431 O O . TYR A 1 444 ? 28.140 -39.999 -26.941 1.00 17.20 1109 TYR A O 1
ATOM 3440 N N . LYS A 1 445 ? 28.540 -42.180 -27.301 1.00 19.03 1110 LYS A N 1
ATOM 3441 C CA . LYS A 1 445 ? 29.300 -42.336 -26.067 1.00 21.68 1110 LYS A CA 1
ATOM 3442 C C . LYS A 1 445 ? 30.653 -41.617 -26.097 1.00 23.24 1110 LYS A C 1
ATOM 3443 O O . LYS A 1 445 ? 31.399 -41.712 -27.074 1.00 23.70 1110 LYS A O 1
ATOM 3449 N N . VAL A 1 446 ? 30.955 -40.899 -25.017 1.00 24.15 1111 VAL A N 1
ATOM 3450 C CA . VAL A 1 446 ? 32.205 -40.151 -24.892 1.00 26.54 1111 VAL A CA 1
ATOM 3451 C C . VAL A 1 446 ? 32.790 -40.279 -23.482 1.00 27.95 1111 VAL A C 1
ATOM 3452 O O . VAL A 1 446 ? 32.051 -40.713 -22.576 1.00 27.49 1111 VAL A O 1
#

InterPro domains:
  IPR001788 RNA-dependent RNA polymerase, alsuviricetes [PF00978] (1169-1608)
  IPR002588 Alphavirus-like methyltransferase domain [PF01660] (50-437)
  IPR002588 Alphavirus-like methyltransferase domain [PS51743] (72-281)
  IPR007094 RNA-directed RNA polymerase, catalytic domain [PS50507] (1380-1493)
  IPR027351 (+) RNA virus helicase core domain [PF01443] (830-1085)
  IPR027351 (+) RNA virus helicase core domain [PS51657] (801-1116)
  IPR027417 P-loop containing nucleoside triphosphate hydrolase [G3DSA:3.40.50.300] (822-963)
  IPR027417 P-loop containing nucleoside triphosphate hydrolase [G3DSA:3.40.50.300] (964-1111)
  IPR027417 P-loop containing nucleoside triphosphate hydrolase [SSF52540] (823-990)
  IPR043502 DNA/RNA polymerase superfamily [SSF56672] (1160-1606)
  IPR047310 RNA-dependent RNA polymerase, virgavirus [cd23251] (1151-1581)

Secondary structure (DSSP, 8-state):
---SHHHHTT-BGGGG-----TT----SSHHHHHHHHHHHHHHHHHHHHHHHHHHHHHSSS----SS-BSEEEEETTTTEEEE-BSS-S-SEEEEEETT--EEEEE----SSS----TTEEEEEEEGGGS--HHHHHHHHHHTT-BTTBPPPP-SEEEEEEE-TTS-HHHHHHHH--TTT-EEEES-HHHHHHHHHHHTTTS-----TTTEEEHHHHHHTTTSS-----SEEEEETGGGS-HHHHHHHHHHTT-SEEEEEE-TTS------STT----HHHHS---SEEEEE-EESS--HHHHHHHHTTSSS--EE-------EEEEE---GGG--TTTS---SEEEESSHHHHHHHHTTT--S-EETGGGTT--EEEEEEEE---S--TT-STT-HHHHHHHSSEEEEEEEEESS--HHHHHHHHHHHS-HHHHHTTB-

Organism: Tomato mosaic virus (strain L) (NCBI:txid12252)

B-factor: mean 19.69, std 10.8, range [4.06, 63.73]

GO terms:
  GO:0005515 protein binding (F, IPI)

Sequence (440 aa):
EIESLEQFHMATASSLIHKQMCSIVYTGPLKVQQMKNFIDSLVASLSAAVSNLVKILKDTAAIDLETRQKFGVLDVASKRWLVKPSAKNHAWGVVETHARKYHVALLEHDEFGIITCDNWRRVAVSSESVVYSDMAKLRTLRRLLKDGEPHVSSAKVVLVDGVPGCGKTKEILSRVNFEEDLILVPGRQAAEMIRRRANASGIIVATKDNVRTVDSFLMNYGKGARCQFKRLFIDEGLMLHTGCVNFLVEMSLCDIAYVYGDTQQIPYINRVTGFPYPAHFAKLEVDEVETRRTTLRCPADVTHFLNQRYEGHVMCTSSEKKSVSQEMVSGAASINPVSKPLKGKILTFTQSDKEALLSRGYADVHTVHEVQGETYADVSLVRLTPTPVSIIARDSPHVLVSLSRHTKSLKYYTVVMDPLVSIIRDLERVSSYLLDMYKV

Nearest PDB structures (foldseek):
  3vkw-assembly1_A  TM=1.002E+00  e=1.463E-99  Tobacco mosaic virus strain tomato/L
  3wrx-assembly2_D  TM=8.663E-01  e=3.982E-84  Tobacco mosaic virus strain tomato/L
  3wry-assembly1_C  TM=8.603E-01  e=3.982E-84  Tobacco mosaic virus strain tomato/L
  6jim-assembly2_B  TM=6.975E-01  e=1.128E-22  Chikungunya virus
  4b3g-assembly2_B  TM=5.429E-01  e=2.853E-12  Homo sapiens

Radius of gyration: 24.43 Å; Cα contacts (8 Å, |Δi|>4): 868; chains: 1; bounding box: 59×63×57 Å